Protein AF-A0A2D7IZ49-F1 (afdb_monomer_lite)

Structure (mmCIF, N/CA/C/O backbone):
data_AF-A0A2D7IZ49-F1
#
_entry.id   AF-A0A2D7IZ49-F1
#
loop_
_atom_site.group_PDB
_atom_site.id
_atom_site.type_symbol
_atom_site.label_atom_id
_atom_site.label_alt_id
_atom_site.label_comp_id
_atom_site.label_asym_id
_atom_site.label_entity_id
_atom_site.label_seq_id
_atom_site.pdbx_PDB_ins_code
_atom_site.Cartn_x
_atom_site.Cartn_y
_atom_site.Cartn_z
_atom_site.occupancy
_atom_site.B_iso_or_equiv
_atom_site.auth_seq_id
_atom_site.auth_comp_id
_atom_site.auth_asym_id
_atom_site.auth_atom_id
_atom_site.pdbx_PDB_model_num
ATOM 1 N N . MET A 1 1 ? 15.164 -25.583 -100.752 1.00 36.03 1 MET A N 1
ATOM 2 C CA . MET A 1 1 ? 16.091 -24.981 -99.769 1.00 36.03 1 MET A CA 1
ATOM 3 C C . MET A 1 1 ? 15.273 -24.551 -98.556 1.00 36.03 1 MET A C 1
ATOM 5 O O . MET A 1 1 ? 14.195 -24.018 -98.762 1.00 36.03 1 MET A O 1
ATOM 9 N N . PHE A 1 2 ? 15.756 -24.917 -97.361 1.00 33.19 2 PHE A N 1
ATOM 10 C CA . PHE A 1 2 ? 15.340 -24.608 -95.972 1.00 33.19 2 PHE A CA 1
ATOM 11 C C . PHE A 1 2 ? 14.488 -23.323 -95.774 1.00 33.19 2 PHE A C 1
ATOM 13 O O . PHE A 1 2 ? 14.675 -22.373 -96.514 1.00 33.19 2 PHE A O 1
ATOM 20 N N . SER A 1 3 ? 13.601 -23.131 -94.787 1.00 29.75 3 SER A N 1
ATOM 21 C CA . SER A 1 3 ? 13.380 -23.770 -93.484 1.00 29.75 3 SER A CA 1
ATOM 22 C C . SER A 1 3 ? 12.117 -23.186 -92.813 1.00 29.75 3 SER A C 1
ATOM 24 O O . SER A 1 3 ? 11.812 -22.016 -93.007 1.00 29.75 3 SER A O 1
ATOM 26 N N . VAL A 1 4 ? 11.509 -23.994 -91.936 1.00 35.12 4 VAL A N 1
ATOM 27 C CA . VAL A 1 4 ? 10.873 -23.660 -90.635 1.00 35.12 4 VAL A CA 1
ATOM 28 C C . VAL A 1 4 ? 9.585 -22.811 -90.612 1.00 35.12 4 VAL A C 1
ATOM 30 O O . VAL A 1 4 ? 9.573 -21.597 -90.782 1.00 35.12 4 VAL A O 1
ATOM 33 N N . LYS A 1 5 ? 8.494 -23.494 -90.233 1.00 38.91 5 LYS A N 1
ATOM 34 C CA . LYS A 1 5 ? 7.249 -22.932 -89.686 1.00 38.91 5 LYS A CA 1
ATOM 35 C C . LYS A 1 5 ? 7.486 -22.443 -88.250 1.00 38.91 5 LYS A C 1
ATOM 37 O O . LYS A 1 5 ? 8.005 -23.208 -87.442 1.00 38.91 5 LYS A O 1
ATOM 42 N N . SER A 1 6 ? 7.013 -21.246 -87.906 1.00 32.44 6 SER A N 1
ATOM 43 C CA . SER A 1 6 ? 6.818 -20.827 -86.512 1.00 32.44 6 SER A CA 1
ATOM 44 C C . SER A 1 6 ? 5.484 -20.092 -86.376 1.00 32.44 6 SER A C 1
ATOM 46 O O . SER A 1 6 ? 5.268 -19.055 -86.996 1.00 32.44 6 SER A O 1
ATOM 48 N N . PHE A 1 7 ? 4.569 -20.683 -85.605 1.00 37.00 7 PHE A N 1
ATOM 49 C CA . PHE A 1 7 ? 3.316 -20.078 -85.160 1.00 37.00 7 PHE A CA 1
ATOM 50 C C . PHE A 1 7 ? 3.566 -19.459 -83.779 1.00 37.00 7 PHE A C 1
ATOM 52 O O . PHE A 1 7 ? 3.760 -20.187 -82.808 1.00 37.00 7 PHE A O 1
ATOM 59 N N . LEU A 1 8 ? 3.536 -18.131 -83.683 1.00 33.41 8 LEU A N 1
ATOM 60 C CA . LEU A 1 8 ? 3.513 -17.403 -82.412 1.00 33.41 8 LEU A CA 1
ATOM 61 C C . LEU A 1 8 ? 2.054 -17.135 -82.015 1.00 33.41 8 LEU A C 1
ATOM 63 O O . LEU A 1 8 ? 1.335 -16.425 -82.714 1.00 33.41 8 LEU A O 1
ATOM 67 N N . LYS A 1 9 ? 1.615 -17.712 -80.890 1.00 31.34 9 LYS A N 1
ATOM 68 C CA . LYS A 1 9 ? 0.416 -17.275 -80.155 1.00 31.34 9 LYS A CA 1
ATOM 69 C C . LYS A 1 9 ? 0.815 -16.154 -79.181 1.00 31.34 9 LYS A C 1
ATOM 71 O O . LYS A 1 9 ? 1.888 -16.260 -78.588 1.00 31.34 9 LYS A O 1
ATOM 76 N N . PRO A 1 10 ? -0.023 -15.127 -78.957 1.00 35.88 10 PRO A N 1
ATOM 77 C CA . PRO A 1 10 ? 0.254 -14.109 -77.953 1.00 35.88 10 PRO A CA 1
ATOM 78 C C . PRO A 1 10 ? -0.066 -14.662 -76.558 1.00 35.88 10 PRO A C 1
ATOM 80 O O . PRO A 1 10 ? -1.164 -15.161 -76.315 1.00 35.88 10 PRO A O 1
ATOM 83 N N . VAL A 1 11 ? 0.899 -14.580 -75.643 1.00 35.72 11 VAL A N 1
ATOM 84 C CA . VAL A 1 11 ? 0.689 -14.816 -74.211 1.00 35.72 11 VAL A CA 1
ATOM 85 C C . VAL A 1 11 ? 0.489 -13.453 -73.553 1.00 35.72 11 VAL A C 1
ATOM 87 O O . VAL A 1 11 ? 1.376 -12.604 -73.584 1.00 35.72 11 VAL A O 1
ATOM 90 N N . LEU A 1 12 ? -0.701 -13.245 -72.991 1.00 33.59 12 LEU A N 1
ATOM 91 C CA . LEU A 1 12 ? -1.014 -12.145 -72.082 1.00 33.59 12 LEU A CA 1
ATOM 92 C C . LEU A 1 12 ? -0.173 -12.306 -70.807 1.00 33.59 12 LEU A C 1
ATOM 94 O O . LEU A 1 12 ? -0.381 -13.248 -70.046 1.00 33.59 12 LEU A O 1
ATOM 98 N N . PHE A 1 13 ? 0.762 -11.388 -70.566 1.00 34.22 13 PHE A N 1
ATOM 99 C CA . PHE A 1 13 ? 1.417 -11.256 -69.267 1.00 34.22 13 PHE A CA 1
ATOM 100 C C . PHE A 1 13 ? 0.477 -10.505 -68.320 1.00 34.22 13 PHE A C 1
ATOM 102 O O . PHE A 1 13 ? 0.329 -9.288 -68.407 1.00 34.22 13 PHE A O 1
ATOM 109 N N . ALA A 1 14 ? -0.166 -11.236 -67.411 1.00 35.12 14 ALA A N 1
ATOM 110 C CA . ALA A 1 14 ? -0.744 -10.642 -66.215 1.00 35.12 14 ALA A CA 1
ATOM 111 C C . ALA A 1 14 ? 0.414 -10.192 -65.311 1.00 35.12 14 ALA A C 1
ATOM 113 O O . ALA A 1 14 ? 1.128 -11.022 -64.746 1.00 35.12 14 ALA A O 1
ATOM 114 N N . ALA A 1 15 ? 0.625 -8.879 -65.206 1.00 37.38 15 ALA A N 1
ATOM 115 C CA . ALA A 1 15 ? 1.532 -8.297 -64.227 1.00 37.38 15 ALA A CA 1
ATOM 116 C C . ALA A 1 15 ? 0.960 -8.557 -62.828 1.00 37.38 15 ALA A C 1
ATOM 118 O O . ALA A 1 15 ? 0.091 -7.838 -62.340 1.00 37.38 15 ALA A O 1
ATOM 119 N N . SER A 1 16 ? 1.419 -9.639 -62.209 1.00 33.75 16 SER A N 1
ATOM 120 C CA . SER A 1 16 ? 1.173 -9.905 -60.799 1.00 33.75 16 SER A CA 1
ATOM 121 C C . SER A 1 16 ? 2.062 -8.944 -60.018 1.00 33.75 16 SER A C 1
ATOM 123 O O . SER A 1 16 ? 3.280 -9.112 -59.996 1.00 33.75 16 SER A O 1
ATOM 125 N N . LEU A 1 17 ? 1.470 -7.906 -59.426 1.00 40.16 17 LEU A N 1
ATOM 126 C CA . LEU A 1 17 ? 2.108 -7.143 -58.357 1.00 40.16 17 LEU A CA 1
ATOM 127 C C . LEU A 1 17 ? 2.370 -8.123 -57.211 1.00 40.16 17 LEU A C 1
ATOM 129 O O . LEU A 1 17 ? 1.469 -8.448 -56.439 1.00 40.16 17 LEU A O 1
ATOM 133 N N . ILE A 1 18 ? 3.593 -8.644 -57.142 1.00 41.00 18 ILE A N 1
ATOM 134 C CA . ILE A 1 18 ? 4.074 -9.378 -55.977 1.00 41.00 18 ILE A CA 1
ATOM 135 C C . ILE A 1 18 ? 4.268 -8.320 -54.893 1.00 41.00 18 ILE A C 1
ATOM 137 O O . ILE A 1 18 ? 5.305 -7.665 -54.821 1.00 41.00 18 ILE A O 1
ATOM 141 N N . LEU A 1 19 ? 3.234 -8.111 -54.078 1.00 39.56 19 LEU A N 1
ATOM 142 C CA . LEU A 1 19 ? 3.427 -7.510 -52.766 1.00 39.56 19 LEU A CA 1
ATOM 143 C C . LEU A 1 19 ? 4.441 -8.393 -52.019 1.00 39.56 19 LEU A C 1
ATOM 145 O O . LEU A 1 19 ? 4.304 -9.621 -52.062 1.00 39.56 19 LEU A O 1
ATOM 149 N N . PRO A 1 20 ? 5.469 -7.820 -51.368 1.00 40.84 20 PRO A N 1
ATOM 150 C CA . PRO A 1 20 ? 6.359 -8.609 -50.534 1.00 40.84 20 PRO A CA 1
ATOM 151 C C . PRO A 1 20 ? 5.513 -9.383 -49.516 1.00 40.84 20 PRO A C 1
ATOM 153 O O . PRO A 1 20 ? 4.631 -8.816 -48.871 1.00 40.84 20 PRO A O 1
ATOM 156 N N . ALA A 1 21 ? 5.783 -10.683 -49.388 1.00 37.31 21 ALA A N 1
ATOM 157 C CA . ALA A 1 21 ? 5.028 -11.662 -48.599 1.00 37.31 21 ALA A CA 1
ATOM 158 C C . ALA A 1 21 ? 5.009 -11.404 -47.071 1.00 37.31 21 ALA A C 1
ATOM 160 O O . ALA A 1 21 ? 4.662 -12.289 -46.296 1.00 37.31 21 ALA A O 1
ATOM 161 N N . HIS A 1 22 ? 5.367 -10.201 -46.622 1.00 47.84 22 HIS A N 1
ATOM 162 C CA . HIS A 1 22 ? 5.527 -9.833 -45.216 1.00 47.84 22 HIS A CA 1
ATOM 163 C C . HIS A 1 22 ? 4.342 -9.020 -44.669 1.00 47.84 22 HIS A C 1
ATOM 165 O O . HIS A 1 22 ? 4.244 -8.828 -43.465 1.00 47.84 22 HIS A O 1
ATOM 171 N N . ALA A 1 23 ? 3.392 -8.604 -45.516 1.00 39.41 23 ALA A N 1
ATOM 172 C CA . ALA A 1 23 ? 2.180 -7.888 -45.093 1.00 39.41 23 ALA A CA 1
ATOM 173 C C . ALA A 1 23 ? 1.121 -8.782 -44.395 1.00 39.41 23 ALA A C 1
ATOM 175 O O . ALA A 1 23 ? -0.024 -8.366 -44.237 1.00 39.41 23 ALA A O 1
ATOM 176 N N . GLN A 1 24 ? 1.467 -10.019 -44.013 1.00 41.38 24 GLN A N 1
ATOM 177 C CA . GLN A 1 24 ? 0.533 -11.009 -43.451 1.00 41.38 24 GLN A CA 1
ATOM 178 C C . GLN A 1 24 ? 0.681 -11.281 -41.946 1.00 41.38 24 GLN A C 1
ATOM 180 O O . GLN A 1 24 ? -0.123 -12.033 -41.400 1.00 41.38 24 GLN A O 1
ATOM 185 N N . TYR A 1 25 ? 1.626 -10.646 -41.251 1.00 47.22 25 TYR A N 1
ATOM 186 C CA . TYR A 1 25 ? 1.736 -10.747 -39.794 1.00 47.22 25 TYR A CA 1
ATOM 187 C C . TYR A 1 25 ? 1.493 -9.373 -39.174 1.00 47.22 25 TYR A C 1
ATOM 189 O O . TYR A 1 25 ? 2.303 -8.469 -39.333 1.00 47.22 25 TYR A O 1
ATOM 197 N N . GLY A 1 26 ? 0.355 -9.206 -38.493 1.00 58.09 26 GLY A N 1
ATOM 198 C CA . GLY A 1 26 ? -0.060 -7.964 -37.827 1.00 58.09 26 GLY A CA 1
ATOM 199 C C . GLY A 1 26 ? 0.752 -7.619 -36.571 1.00 58.09 26 GLY A C 1
ATOM 200 O O . GLY A 1 26 ? 0.161 -7.327 -35.536 1.00 58.09 26 GLY A O 1
ATOM 201 N N . GLY A 1 27 ? 2.081 -7.721 -36.642 1.00 70.75 27 GLY A N 1
ATOM 202 C CA . GLY A 1 27 ? 3.004 -7.285 -35.595 1.00 70.75 27 GLY A CA 1
ATOM 203 C C . GLY A 1 27 ? 3.283 -5.776 -35.657 1.00 70.75 27 GLY A C 1
ATOM 204 O O . GLY A 1 27 ? 2.941 -5.135 -36.655 1.00 70.75 27 GLY A O 1
ATOM 205 N N . PRO A 1 28 ? 3.885 -5.197 -34.604 1.00 88.50 28 PRO A N 1
ATOM 206 C CA . PRO A 1 28 ? 4.196 -3.773 -34.573 1.00 88.50 28 PRO A CA 1
ATOM 207 C C . PRO A 1 28 ? 5.301 -3.430 -35.587 1.00 88.50 28 PRO A C 1
ATOM 209 O O . PRO A 1 28 ? 6.328 -4.103 -35.641 1.00 88.50 28 PRO A O 1
ATOM 212 N N . GLU A 1 29 ? 5.124 -2.361 -36.363 1.00 94.12 29 GLU A N 1
ATOM 213 C CA . GLU A 1 29 ? 6.179 -1.736 -37.174 1.00 94.12 29 GLU A CA 1
ATOM 214 C C . GLU A 1 29 ? 6.928 -0.717 -36.310 1.00 94.12 29 GLU A C 1
ATOM 216 O O . GLU A 1 29 ? 6.293 0.133 -35.685 1.00 94.12 29 GLU A O 1
ATOM 221 N N . LEU A 1 30 ? 8.261 -0.770 -36.311 1.00 95.88 30 LEU A N 1
ATOM 222 C CA . LEU A 1 30 ? 9.120 0.307 -35.817 1.00 95.88 30 LEU A CA 1
ATOM 223 C C . LEU A 1 30 ? 9.668 1.086 -37.002 1.00 95.88 30 LEU A C 1
ATOM 225 O O . LEU A 1 30 ? 10.351 0.520 -37.852 1.00 95.88 30 LEU A O 1
ATOM 229 N N . ARG A 1 31 ? 9.408 2.388 -37.042 1.00 96.19 31 ARG A N 1
ATOM 230 C CA . ARG A 1 31 ? 9.970 3.296 -38.037 1.00 96.19 31 ARG A CA 1
ATOM 231 C C . ARG A 1 31 ? 10.960 4.237 -37.369 1.00 96.19 31 ARG A C 1
ATOM 233 O O . ARG A 1 31 ? 10.563 5.013 -36.509 1.00 96.19 31 ARG A O 1
ATOM 240 N N . LEU A 1 32 ? 12.218 4.172 -37.784 1.00 96.38 32 LEU A N 1
ATOM 241 C CA . LEU A 1 32 ? 13.292 5.064 -37.357 1.00 96.38 32 LEU A CA 1
ATOM 242 C C . LEU A 1 32 ? 13.424 6.234 -38.333 1.00 96.38 32 LEU A C 1
ATOM 244 O O . LEU A 1 32 ? 13.199 6.074 -39.539 1.00 96.38 32 LEU A O 1
ATOM 248 N N . PHE A 1 33 ? 13.800 7.390 -37.802 1.00 95.62 33 PHE A N 1
ATOM 249 C CA . PHE A 1 33 ? 13.949 8.649 -38.519 1.00 95.62 33 PHE A CA 1
ATOM 250 C C . PHE A 1 33 ? 15.318 9.248 -38.217 1.00 95.62 33 PHE A C 1
ATOM 252 O O . PHE A 1 33 ? 15.731 9.289 -37.062 1.00 95.62 33 PHE A O 1
ATOM 259 N N . GLY A 1 34 ? 16.008 9.719 -39.254 1.00 93.94 34 GLY A N 1
ATOM 260 C CA . GLY A 1 34 ? 17.366 10.255 -39.144 1.00 93.94 34 GLY A CA 1
ATOM 261 C C . GLY A 1 34 ? 17.466 11.695 -38.641 1.00 93.94 34 GLY A C 1
ATOM 262 O O . GLY A 1 34 ? 18.512 12.317 -38.774 1.00 93.94 34 GLY A O 1
ATOM 263 N N . ALA A 1 35 ? 16.358 12.263 -38.177 1.00 92.75 35 ALA A N 1
ATOM 264 C CA . ALA A 1 35 ? 16.298 13.555 -37.515 1.00 92.75 35 ALA A CA 1
ATOM 265 C C . ALA A 1 35 ? 15.158 13.546 -36.485 1.00 92.75 35 ALA A C 1
ATOM 267 O O . ALA A 1 35 ? 14.234 12.723 -36.562 1.00 92.75 35 ALA A O 1
ATOM 268 N N . GLU A 1 36 ? 15.219 14.474 -35.535 1.00 92.69 36 GLU A N 1
ATOM 269 C CA . GLU A 1 36 ? 14.170 14.709 -34.542 1.00 92.69 36 GLU A CA 1
ATOM 270 C C . GLU A 1 36 ? 12.809 15.006 -35.203 1.00 92.69 36 GLU A C 1
ATOM 272 O O . GLU A 1 36 ? 12.697 15.343 -36.395 1.00 92.69 36 GLU A O 1
ATOM 277 N N . HIS A 1 37 ? 11.748 14.871 -34.409 1.00 93.94 37 HIS A N 1
ATOM 278 C CA . HIS A 1 37 ? 10.362 15.141 -34.785 1.00 93.94 37 HIS A CA 1
ATOM 279 C C . HIS A 1 37 ? 9.915 14.423 -36.070 1.00 93.94 37 HIS A C 1
ATOM 281 O O . HIS A 1 37 ? 9.129 14.950 -36.865 1.00 93.94 37 HIS A O 1
ATOM 287 N N . PHE A 1 38 ? 10.375 13.183 -36.250 1.00 95.50 38 PHE A N 1
ATOM 288 C CA . PHE A 1 38 ? 9.951 12.267 -37.310 1.00 95.50 38 PHE A CA 1
ATOM 289 C C . PHE A 1 38 ? 10.294 12.751 -38.724 1.00 95.50 38 PHE A C 1
ATOM 291 O O . PHE A 1 38 ? 9.481 12.647 -39.652 1.00 95.50 38 PHE A O 1
ATOM 298 N N . SER A 1 39 ? 11.499 13.294 -38.896 1.00 94.06 39 SER A N 1
ATOM 299 C CA . SER A 1 39 ? 11.968 13.854 -40.164 1.00 94.06 39 SER A CA 1
ATOM 300 C C . SER A 1 39 ? 13.240 13.164 -40.687 1.00 94.06 39 SER A C 1
ATOM 302 O O . SER A 1 39 ? 13.788 12.261 -40.062 1.00 94.06 39 SER A O 1
ATOM 304 N N . GLY A 1 40 ? 13.693 13.532 -41.889 1.00 94.12 40 GLY A N 1
ATOM 305 C CA . GLY A 1 40 ? 14.922 12.986 -42.479 1.00 94.12 40 GLY A CA 1
ATOM 306 C C . GLY A 1 40 ? 14.767 11.624 -43.170 1.00 94.12 40 GLY A C 1
ATOM 307 O O . GLY A 1 40 ? 13.693 11.262 -43.658 1.00 94.12 40 GLY A O 1
ATOM 308 N N . GLN A 1 41 ? 15.883 10.896 -43.288 1.00 93.69 41 GLN A N 1
ATOM 309 C CA . GLN A 1 41 ? 15.900 9.539 -43.843 1.00 93.69 41 GLN A CA 1
ATOM 310 C C . GLN A 1 41 ? 15.075 8.607 -42.948 1.00 93.69 41 GLN A C 1
ATOM 312 O O . GLN A 1 41 ? 15.013 8.815 -41.742 1.00 93.69 41 GLN A O 1
ATOM 317 N N . THR A 1 42 ? 14.442 7.581 -43.524 1.00 95.25 42 THR A N 1
ATOM 318 C CA . THR A 1 42 ? 13.616 6.638 -42.756 1.00 95.25 42 THR A CA 1
ATOM 319 C C . THR A 1 42 ? 14.009 5.191 -43.007 1.00 95.25 42 THR A C 1
ATOM 321 O O . THR A 1 42 ? 14.425 4.832 -44.111 1.00 95.25 42 THR A O 1
ATOM 324 N N . ALA A 1 43 ? 13.847 4.362 -41.979 1.00 94.62 43 ALA A N 1
ATOM 325 C CA . ALA A 1 43 ? 13.989 2.914 -42.049 1.00 94.62 43 ALA A CA 1
ATOM 326 C C . ALA A 1 43 ? 12.863 2.251 -41.245 1.00 94.62 43 ALA A C 1
ATOM 328 O O . ALA A 1 43 ? 12.570 2.670 -40.130 1.00 94.62 43 ALA A O 1
ATOM 329 N N . SER A 1 44 ? 12.231 1.217 -41.805 1.00 94.62 44 SER A N 1
ATOM 330 C CA . SER A 1 44 ? 11.155 0.470 -41.139 1.00 94.62 44 SER A CA 1
ATOM 331 C C . SER A 1 44 ? 11.605 -0.951 -40.821 1.00 94.62 44 SER A C 1
ATOM 333 O O . SER A 1 44 ? 12.087 -1.671 -41.699 1.00 94.62 44 SER A O 1
ATOM 335 N N . LEU A 1 45 ? 11.389 -1.367 -39.577 1.00 93.31 45 LEU A N 1
ATOM 336 C CA . LEU A 1 45 ? 11.637 -2.702 -39.057 1.00 93.31 45 LEU A CA 1
ATOM 337 C C . LEU A 1 45 ? 10.301 -3.367 -38.716 1.00 93.31 45 LEU A C 1
ATOM 339 O O . LEU A 1 45 ? 9.424 -2.771 -38.095 1.00 93.31 45 LEU A O 1
ATOM 343 N N . TYR A 1 46 ? 10.165 -4.628 -39.115 1.00 91.38 46 TYR A N 1
ATOM 344 C CA . TYR A 1 46 ? 8.967 -5.446 -38.876 1.00 91.38 46 TYR A CA 1
ATOM 345 C C . TYR A 1 46 ? 9.267 -6.687 -38.024 1.00 91.38 46 TYR A C 1
ATOM 347 O O . TYR A 1 46 ? 8.371 -7.442 -37.664 1.00 91.38 46 TYR A O 1
ATOM 355 N N . GLN A 1 47 ? 10.547 -6.930 -37.740 1.00 90.44 47 GLN A N 1
ATOM 356 C CA . GLN A 1 47 ? 11.038 -8.084 -36.999 1.00 90.44 47 GLN A CA 1
ATOM 357 C C . GLN A 1 47 ? 12.339 -7.743 -36.271 1.00 90.44 47 GLN A C 1
ATOM 359 O O . GLN A 1 47 ? 12.958 -6.706 -36.520 1.00 90.44 47 GLN A O 1
ATOM 364 N N . SER A 1 48 ? 12.778 -8.662 -35.414 1.00 91.25 48 SER A N 1
ATOM 365 C CA . SER A 1 48 ? 14.045 -8.552 -34.700 1.00 91.25 48 SER A CA 1
ATOM 366 C C . SER A 1 48 ? 15.226 -8.349 -35.649 1.00 91.25 48 SER A C 1
ATOM 368 O O . SER A 1 48 ? 15.455 -9.151 -36.556 1.00 91.25 48 SER A O 1
ATOM 370 N N . THR A 1 49 ? 16.000 -7.303 -35.391 1.00 93.50 49 THR A N 1
ATOM 371 C CA . THR A 1 49 ? 17.231 -6.941 -36.087 1.00 93.50 49 THR A CA 1
ATOM 372 C C . THR A 1 49 ? 18.363 -6.968 -35.069 1.00 93.50 49 THR A C 1
ATOM 374 O O . THR A 1 49 ? 18.487 -6.070 -34.243 1.00 93.50 49 THR A O 1
ATOM 377 N N . GLN A 1 50 ? 19.162 -8.036 -35.102 1.00 87.50 50 GLN A N 1
ATOM 378 C CA . GLN A 1 50 ? 20.242 -8.281 -34.135 1.00 87.50 50 GLN A CA 1
ATOM 379 C C . GLN A 1 50 ? 21.451 -7.365 -34.343 1.00 87.50 50 GLN A C 1
ATOM 381 O O . GLN A 1 50 ? 22.196 -7.117 -33.406 1.00 87.50 50 GLN A O 1
ATOM 386 N N . MET A 1 51 ? 21.664 -6.886 -35.564 1.00 87.69 51 MET A N 1
ATOM 387 C CA . MET A 1 51 ? 22.718 -5.936 -35.902 1.00 87.69 51 MET A CA 1
ATOM 388 C C . MET A 1 51 ? 22.149 -4.966 -36.927 1.00 87.69 51 MET A C 1
ATOM 390 O O . MET A 1 51 ? 21.774 -5.386 -38.026 1.00 87.69 51 MET A O 1
ATOM 394 N N . MET A 1 52 ? 22.043 -3.694 -36.564 1.00 86.12 52 MET A N 1
ATOM 395 C CA . MET A 1 52 ? 21.657 -2.653 -37.504 1.00 86.12 52 MET A CA 1
ATOM 396 C C . MET A 1 52 ? 22.837 -2.300 -38.403 1.00 86.12 52 MET A C 1
ATOM 398 O O . MET A 1 52 ? 23.985 -2.249 -37.969 1.00 86.12 52 MET A O 1
ATOM 402 N N . GLY A 1 53 ? 22.549 -2.097 -39.684 1.00 76.38 53 GLY A N 1
ATOM 403 C CA . GLY A 1 53 ? 23.499 -1.551 -40.639 1.00 76.38 53 GLY A CA 1
ATOM 404 C C . GLY A 1 53 ? 23.059 -0.170 -41.106 1.00 76.38 53 GLY A C 1
ATOM 405 O O . GLY A 1 53 ? 21.992 0.327 -40.746 1.00 76.38 53 GLY A O 1
ATOM 406 N N . PHE A 1 54 ? 23.858 0.410 -41.999 1.00 69.25 54 PHE A N 1
ATOM 407 C CA . PHE A 1 54 ? 23.614 1.733 -42.577 1.00 69.25 54 PHE A CA 1
ATOM 408 C C . PHE A 1 54 ? 22.204 1.896 -43.181 1.00 69.25 54 PHE A C 1
ATOM 410 O O . PHE A 1 54 ? 21.572 2.940 -43.062 1.00 69.25 54 PHE A O 1
ATOM 417 N N . ASN A 1 55 ? 21.660 0.839 -43.794 1.00 75.12 55 ASN A N 1
ATOM 418 C CA . ASN A 1 55 ? 20.330 0.875 -44.416 1.00 75.12 55 ASN A CA 1
ATOM 419 C C . ASN A 1 55 ? 19.174 0.855 -43.399 1.00 75.12 55 ASN A C 1
ATOM 421 O O . ASN A 1 55 ? 18.024 1.051 -43.788 1.00 75.12 55 ASN A O 1
ATOM 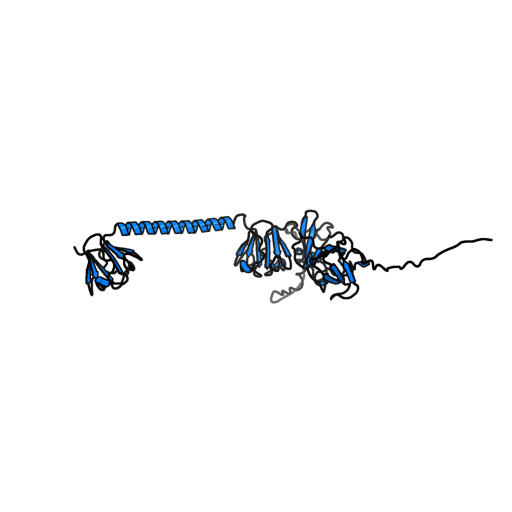425 N N . GLN A 1 56 ? 19.462 0.581 -42.126 1.00 84.00 56 GLN A N 1
ATOM 426 C CA . GLN A 1 56 ? 18.496 0.519 -41.031 1.00 84.00 56 GLN A CA 1
ATOM 427 C C . GLN A 1 56 ? 18.566 1.737 -40.100 1.00 84.00 56 GLN A C 1
ATOM 429 O O . GLN A 1 56 ? 17.850 1.739 -39.108 1.00 84.00 56 GLN A O 1
ATOM 434 N N . LEU A 1 57 ? 19.373 2.760 -40.422 1.00 78.56 57 LEU A N 1
ATOM 435 C CA . LEU A 1 57 ? 19.571 3.959 -39.591 1.00 78.56 57 LEU A CA 1
ATOM 436 C C . LEU A 1 57 ? 20.057 3.665 -38.164 1.00 78.56 57 LEU A C 1
ATOM 438 O O . LEU A 1 57 ? 19.669 4.374 -37.248 1.00 78.56 57 LEU A O 1
ATOM 442 N N . GLY A 1 58 ? 20.874 2.630 -37.959 1.00 71.44 58 GLY A N 1
ATOM 443 C CA . GLY A 1 58 ? 21.274 2.225 -36.606 1.00 71.44 58 GLY A CA 1
ATOM 444 C C . GLY A 1 58 ? 21.911 3.357 -35.791 1.00 71.44 58 GLY A C 1
ATOM 445 O O . GLY A 1 58 ? 21.313 3.895 -34.863 1.00 71.44 58 GLY A O 1
ATOM 446 N N . ASP A 1 59 ? 23.102 3.773 -36.203 1.00 80.44 59 ASP A N 1
ATOM 447 C CA . ASP A 1 59 ? 23.885 4.866 -35.618 1.00 80.44 59 ASP A CA 1
ATOM 448 C C . ASP A 1 59 ? 23.513 6.241 -36.194 1.00 80.44 59 ASP A C 1
ATOM 450 O O . ASP A 1 59 ? 24.350 7.130 -36.306 1.00 80.44 59 ASP A O 1
ATOM 454 N N . SER A 1 60 ? 22.279 6.399 -36.671 1.00 87.62 60 SER A N 1
ATOM 455 C CA . SER A 1 60 ? 21.816 7.654 -37.281 1.00 87.62 60 SER A CA 1
ATOM 456 C C . SER A 1 60 ? 20.371 7.990 -36.927 1.00 87.62 60 SER A C 1
ATOM 458 O O . SER A 1 60 ? 19.782 8.855 -37.568 1.00 87.62 60 SER A O 1
ATOM 460 N N . ALA A 1 61 ? 19.738 7.232 -36.028 1.00 93.00 61 ALA A N 1
ATOM 461 C CA . ALA A 1 61 ? 18.348 7.441 -35.648 1.00 93.00 61 ALA A CA 1
ATOM 462 C C . ALA A 1 61 ? 18.241 8.481 -34.528 1.00 93.00 61 ALA A C 1
ATOM 464 O O . ALA A 1 61 ? 18.886 8.355 -33.491 1.00 93.00 61 ALA A O 1
ATOM 465 N N . GLU A 1 62 ? 17.338 9.438 -34.722 1.00 92.81 62 GLU A N 1
ATOM 466 C CA . GLU A 1 62 ? 17.106 10.574 -33.818 1.00 92.81 62 GLU A CA 1
ATOM 467 C C . GLU A 1 62 ? 15.653 10.654 -33.325 1.00 92.81 62 GLU A C 1
ATOM 469 O O . GLU A 1 62 ? 15.356 11.255 -32.297 1.00 92.81 62 GLU A O 1
ATOM 474 N N . SER A 1 63 ? 14.717 10.002 -34.020 1.00 94.75 63 SER A N 1
ATOM 475 C CA . SER A 1 63 ? 13.350 9.790 -33.530 1.00 94.75 63 SER A CA 1
ATOM 476 C C . SER A 1 63 ? 12.778 8.461 -34.031 1.00 94.75 63 SER A C 1
ATOM 478 O O . SER A 1 63 ? 13.266 7.880 -35.007 1.00 94.75 63 SER A O 1
ATOM 480 N N . LEU A 1 64 ? 11.744 7.941 -33.361 1.00 95.56 64 LEU A N 1
ATOM 481 C CA . LEU A 1 64 ? 11.091 6.687 -33.742 1.00 95.56 64 LEU A CA 1
ATOM 482 C C . LEU A 1 64 ? 9.568 6.745 -33.637 1.00 95.56 64 LEU A C 1
ATOM 484 O O . LEU A 1 64 ? 9.007 7.424 -32.784 1.00 95.56 64 LEU A O 1
ATOM 488 N N . ARG A 1 65 ? 8.883 5.991 -34.497 1.00 95.06 65 ARG A N 1
ATOM 489 C CA . ARG A 1 65 ? 7.440 5.752 -34.405 1.00 95.06 65 ARG A CA 1
ATOM 490 C C . ARG A 1 65 ? 7.109 4.281 -34.362 1.00 95.06 65 ARG A C 1
ATOM 492 O O . ARG A 1 65 ? 7.750 3.478 -35.040 1.00 95.06 65 ARG A O 1
ATOM 499 N N . ILE A 1 66 ? 6.048 3.955 -33.638 1.00 92.88 66 ILE A N 1
ATOM 500 C CA . ILE A 1 66 ? 5.514 2.602 -33.550 1.00 92.88 66 ILE A CA 1
ATOM 501 C C . ILE A 1 66 ? 4.110 2.590 -34.138 1.00 92.88 66 ILE A C 1
ATOM 503 O O . ILE A 1 66 ? 3.248 3.389 -33.790 1.00 92.88 66 ILE A O 1
ATOM 507 N N . SER A 1 67 ? 3.872 1.678 -35.074 1.00 91.25 67 SER A N 1
ATOM 508 C CA . SER A 1 67 ? 2.560 1.473 -35.690 1.00 91.25 67 SER A CA 1
ATOM 509 C C . SER A 1 67 ? 2.091 0.038 -35.474 1.00 91.25 67 SER A C 1
ATOM 511 O O . SER A 1 67 ? 2.890 -0.892 -35.495 1.00 91.25 67 SER A O 1
ATOM 513 N N . GLY A 1 68 ? 0.784 -0.159 -35.290 1.00 84.88 68 GLY A N 1
ATOM 514 C CA . GLY A 1 68 ? 0.214 -1.464 -34.935 1.00 84.88 68 GLY A CA 1
ATOM 515 C C . GLY A 1 68 ? 0.188 -1.718 -33.424 1.00 84.88 68 GLY A C 1
ATOM 516 O O . GLY A 1 68 ? 0.496 -0.838 -32.628 1.00 84.88 68 GLY A O 1
ATOM 517 N N . ASN A 1 69 ? -0.227 -2.922 -33.023 1.00 81.06 69 ASN A N 1
ATOM 518 C CA . ASN A 1 69 ? -0.342 -3.285 -31.610 1.00 81.06 69 ASN A CA 1
ATOM 519 C C . ASN A 1 69 ? 0.971 -3.889 -31.101 1.00 81.06 69 ASN A C 1
ATOM 521 O O . ASN A 1 69 ? 1.442 -4.887 -31.645 1.00 81.06 69 ASN A O 1
ATOM 525 N N . GLY A 1 70 ? 1.522 -3.325 -30.027 1.00 83.81 70 GLY A N 1
ATOM 526 C CA . GLY A 1 70 ? 2.721 -3.830 -29.361 1.00 83.81 70 GLY A CA 1
ATOM 527 C C . GLY A 1 70 ? 3.719 -2.720 -29.054 1.00 83.81 70 GLY A C 1
ATOM 528 O O . GLY A 1 70 ? 3.375 -1.543 -29.053 1.00 83.81 70 GLY A O 1
ATOM 529 N N . GLY A 1 71 ? 4.956 -3.111 -28.781 1.00 90.31 71 GLY A N 1
ATOM 530 C CA . GLY A 1 71 ? 6.071 -2.194 -28.590 1.00 90.31 71 GLY A CA 1
ATOM 531 C C . GLY A 1 71 ? 7.340 -2.764 -29.201 1.00 90.31 71 GLY A C 1
ATOM 532 O O . GLY A 1 71 ? 7.333 -3.856 -29.774 1.00 90.31 71 GLY A O 1
ATOM 533 N N . TRP A 1 72 ? 8.430 -2.039 -29.028 1.00 94.44 72 TRP A N 1
ATOM 534 C CA . TRP A 1 72 ? 9.770 -2.412 -29.432 1.00 94.44 72 TRP A CA 1
ATOM 535 C C . TRP A 1 72 ? 10.742 -2.236 -28.273 1.00 94.44 72 TRP A C 1
ATOM 537 O O . TRP A 1 72 ? 10.579 -1.359 -27.431 1.00 94.44 72 TRP A O 1
ATOM 547 N N . LEU A 1 73 ? 11.753 -3.088 -28.237 1.00 93.06 73 LEU A N 1
ATOM 548 C CA . LEU A 1 73 ? 12.945 -2.913 -27.431 1.00 93.06 73 LEU A CA 1
ATOM 549 C C . LEU A 1 73 ? 14.059 -2.478 -28.383 1.00 93.06 73 LEU A C 1
ATOM 551 O O . LEU A 1 73 ? 14.363 -3.218 -29.322 1.00 93.06 73 LEU A O 1
ATOM 555 N N . VAL A 1 74 ? 14.623 -1.289 -28.181 1.00 93.38 74 VAL A N 1
ATOM 556 C CA . VAL A 1 74 ? 15.752 -0.765 -28.970 1.00 93.38 74 VAL A CA 1
ATOM 557 C C . VAL A 1 74 ? 16.980 -0.698 -28.074 1.00 93.38 74 VAL A C 1
ATOM 559 O O . VAL A 1 74 ? 16.870 -0.245 -26.944 1.00 93.38 74 VAL A O 1
ATOM 562 N N . CYS A 1 75 ? 18.128 -1.185 -28.530 1.00 89.88 75 CYS A N 1
ATOM 563 C CA . CYS A 1 75 ? 19.312 -1.373 -27.695 1.00 89.88 75 CYS A CA 1
ATOM 564 C C . CYS A 1 75 ? 20.542 -0.705 -28.301 1.00 89.88 75 CYS A C 1
ATOM 566 O O . CYS A 1 75 ? 20.712 -0.711 -29.524 1.00 89.88 75 CYS A O 1
ATOM 568 N N . GLN A 1 76 ? 21.410 -0.178 -27.435 1.00 88.31 76 GLN A N 1
ATOM 569 C CA . GLN A 1 76 ? 22.633 0.519 -27.842 1.00 88.31 76 GLN A CA 1
ATOM 570 C C . GLN A 1 76 ? 23.739 -0.416 -28.341 1.00 88.31 76 GLN A C 1
ATOM 572 O O . GLN A 1 76 ? 24.678 0.018 -29.002 1.00 88.31 76 GLN A O 1
ATOM 577 N N . GLU A 1 77 ? 23.631 -1.716 -28.062 1.00 84.12 77 GLU A N 1
ATOM 578 C CA . GLU A 1 77 ? 24.570 -2.711 -28.569 1.00 84.12 77 GLU A CA 1
ATOM 579 C C . GLU A 1 77 ? 23.883 -3.738 -29.470 1.00 84.12 77 GLU A C 1
ATOM 581 O O . GLU A 1 77 ? 22.660 -3.922 -29.481 1.00 84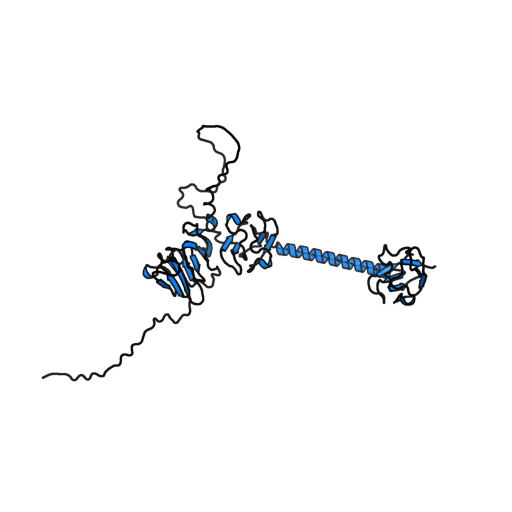.12 77 GLU A O 1
ATOM 586 N N . ALA A 1 78 ? 24.702 -4.415 -30.270 1.00 81.81 78 ALA A N 1
ATOM 587 C CA . ALA A 1 78 ? 24.265 -5.541 -31.074 1.00 81.81 78 ALA A CA 1
ATOM 588 C C . ALA A 1 78 ? 23.743 -6.684 -30.187 1.00 81.81 78 ALA A C 1
ATOM 590 O O . ALA A 1 78 ? 24.092 -6.811 -29.017 1.00 81.81 78 ALA A O 1
ATOM 591 N N . TYR A 1 79 ? 22.935 -7.563 -30.774 1.00 82.12 79 TYR A N 1
ATOM 592 C CA . TYR A 1 79 ? 22.384 -8.755 -30.125 1.00 82.12 79 TYR A CA 1
ATOM 593 C C . TYR A 1 79 ? 21.566 -8.463 -28.854 1.00 82.12 79 TYR A C 1
ATOM 595 O O . TYR A 1 79 ? 21.506 -9.305 -27.962 1.00 82.12 79 TYR A O 1
ATOM 603 N N . PHE A 1 80 ? 20.888 -7.309 -28.810 1.00 85.25 80 PHE A N 1
ATOM 604 C CA . PHE A 1 80 ? 20.017 -6.874 -27.709 1.00 85.25 80 PHE A CA 1
ATOM 605 C C . PHE A 1 80 ? 20.755 -6.729 -26.370 1.00 85.25 80 PHE A C 1
ATOM 607 O O . PHE A 1 80 ? 20.204 -7.025 -25.310 1.00 85.25 80 PHE A O 1
ATOM 614 N N . ALA A 1 81 ? 22.023 -6.324 -26.442 1.00 80.31 81 ALA A N 1
ATOM 615 C CA . ALA A 1 81 ? 22.879 -6.069 -25.292 1.00 80.31 81 ALA A CA 1
ATOM 616 C C . ALA A 1 81 ? 22.964 -4.565 -24.974 1.00 80.31 81 ALA A C 1
ATOM 618 O O . ALA A 1 81 ? 22.384 -3.728 -25.671 1.00 80.31 81 ALA A O 1
ATOM 619 N N . GLY A 1 82 ? 23.716 -4.228 -23.925 1.00 79.88 82 GLY A N 1
ATOM 620 C CA . GLY A 1 82 ? 23.852 -2.853 -23.451 1.00 79.88 82 GLY A CA 1
ATOM 621 C C . GLY A 1 82 ? 22.532 -2.288 -22.929 1.00 79.88 82 GLY A C 1
ATOM 622 O O . GLY A 1 82 ? 21.602 -3.035 -22.616 1.00 79.88 82 GLY A O 1
ATOM 623 N N . ALA A 1 83 ? 22.446 -0.964 -22.818 1.00 84.56 83 ALA A N 1
ATOM 624 C CA . ALA A 1 83 ? 21.199 -0.319 -22.438 1.00 84.56 83 ALA A CA 1
ATOM 625 C C . ALA A 1 83 ? 20.147 -0.516 -23.537 1.00 84.56 83 ALA A C 1
ATOM 627 O O . ALA A 1 83 ? 20.382 -0.214 -24.710 1.00 84.56 83 ALA A O 1
ATOM 628 N N . CYS A 1 84 ? 18.978 -1.007 -23.142 1.00 89.50 84 CYS A N 1
ATOM 629 C CA . CYS A 1 84 ? 17.825 -1.202 -23.999 1.00 89.50 84 CYS A CA 1
ATOM 630 C C . CYS A 1 84 ? 16.655 -0.345 -23.522 1.00 89.50 84 CYS A C 1
ATOM 632 O O . CYS A 1 84 ? 16.195 -0.473 -22.390 1.00 89.50 84 CYS A O 1
ATOM 634 N N . LEU A 1 85 ? 16.150 0.495 -24.415 1.00 90.00 85 LEU A N 1
ATOM 635 C CA . LEU A 1 85 ? 14.999 1.357 -24.225 1.00 90.00 85 LEU A CA 1
ATOM 636 C C . LEU A 1 85 ? 13.720 0.636 -24.648 1.00 90.00 85 LEU A C 1
ATOM 638 O O . LEU A 1 85 ? 13.587 0.126 -25.766 1.00 90.00 85 LEU A O 1
ATOM 642 N N . VAL A 1 86 ? 12.748 0.630 -23.744 1.00 88.62 86 VAL A N 1
ATOM 643 C CA . VAL A 1 86 ? 11.407 0.121 -24.004 1.00 88.62 86 VAL A CA 1
ATOM 644 C C . VAL A 1 86 ? 10.582 1.201 -24.698 1.00 88.62 86 VAL A C 1
ATOM 646 O O . VAL A 1 86 ? 10.213 2.222 -24.121 1.00 88.62 86 VAL A O 1
ATOM 649 N N . ALA A 1 87 ? 10.240 0.965 -25.957 1.00 88.94 87 ALA A N 1
ATOM 650 C CA . ALA A 1 87 ? 9.419 1.847 -26.766 1.00 88.94 87 ALA A CA 1
ATOM 651 C C . ALA A 1 87 ? 8.015 1.241 -26.929 1.00 88.94 87 ALA A C 1
ATOM 653 O O . ALA A 1 87 ? 7.832 0.248 -27.625 1.00 88.94 87 ALA A O 1
ATOM 654 N N . ARG A 1 88 ? 6.996 1.805 -26.270 1.00 84.00 88 ARG A N 1
ATOM 655 C CA . ARG A 1 88 ? 5.581 1.407 -26.456 1.00 84.00 88 ARG A CA 1
ATOM 656 C C . ARG A 1 88 ? 4.757 2.469 -27.187 1.00 84.00 88 ARG A C 1
ATOM 658 O O . ARG A 1 88 ? 3.595 2.227 -27.492 1.00 84.00 88 ARG A O 1
ATOM 665 N N . GLY A 1 89 ? 5.359 3.624 -27.452 1.00 85.56 89 GLY A N 1
ATOM 666 C CA . GLY A 1 89 ? 4.795 4.731 -28.208 1.00 85.56 89 GLY A CA 1
ATOM 667 C C . GLY A 1 89 ? 5.879 5.424 -29.027 1.00 85.56 89 GLY A C 1
ATOM 668 O O . GLY A 1 89 ? 7.044 5.017 -29.002 1.00 85.56 89 GLY A O 1
ATOM 669 N N . ASP A 1 90 ? 5.462 6.446 -29.766 1.00 90.19 90 ASP A N 1
ATOM 670 C CA . ASP A 1 90 ? 6.352 7.293 -30.555 1.00 90.19 90 ASP A CA 1
ATOM 671 C C . ASP A 1 90 ? 7.302 8.080 -29.637 1.00 90.19 90 ASP A C 1
ATOM 673 O O . ASP A 1 90 ? 6.877 8.583 -28.599 1.00 90.19 90 ASP A O 1
ATOM 677 N N . ILE A 1 91 ? 8.565 8.217 -30.046 1.00 89.12 91 ILE A N 1
ATOM 678 C CA . ILE A 1 91 ? 9.571 9.068 -29.395 1.00 89.12 91 ILE A CA 1
ATOM 679 C C . ILE A 1 91 ? 10.012 10.092 -30.427 1.00 89.12 91 ILE A C 1
ATOM 681 O O . ILE A 1 91 ? 10.599 9.728 -31.447 1.00 89.12 91 ILE A O 1
ATOM 685 N N . ASP A 1 92 ? 9.690 11.357 -30.193 1.00 89.19 92 ASP A N 1
ATOM 686 C CA . ASP A 1 92 ? 9.993 12.449 -31.114 1.00 89.19 92 ASP A CA 1
ATOM 687 C C . ASP A 1 92 ? 11.424 12.982 -30.981 1.00 89.19 92 ASP A C 1
ATOM 689 O O . ASP A 1 92 ? 11.908 13.590 -31.932 1.00 89.19 92 ASP A O 1
ATOM 693 N N . ASP A 1 93 ? 12.098 12.703 -29.866 1.00 88.00 93 ASP A N 1
ATOM 694 C CA . ASP A 1 93 ? 13.494 13.061 -29.605 1.00 88.00 93 ASP A CA 1
ATOM 695 C C . ASP A 1 93 ? 14.190 11.965 -28.770 1.00 88.00 93 ASP A C 1
ATOM 697 O O . ASP A 1 93 ? 13.939 11.813 -27.569 1.00 88.00 93 ASP A O 1
ATOM 701 N N . LEU A 1 94 ? 15.057 11.171 -29.410 1.00 88.69 94 LEU A N 1
ATOM 702 C CA . LEU A 1 94 ? 15.823 10.101 -28.755 1.00 88.69 94 LEU A CA 1
ATOM 703 C C . LEU A 1 94 ? 16.951 10.626 -27.856 1.00 88.69 94 LEU A C 1
ATOM 705 O O . LEU A 1 94 ? 17.420 9.879 -26.988 1.00 88.69 94 LEU A O 1
ATOM 709 N N . SER A 1 95 ? 17.362 11.887 -28.005 1.00 84.00 95 SER A N 1
ATOM 710 C CA . SER A 1 95 ? 18.429 12.483 -27.196 1.00 84.00 95 SER A CA 1
ATOM 711 C C . SER A 1 95 ? 18.015 12.595 -25.728 1.00 84.00 95 SER A C 1
ATOM 713 O O . SER A 1 95 ? 18.836 12.388 -24.832 1.00 84.00 95 SER A O 1
ATOM 715 N N . SER A 1 96 ? 16.713 12.776 -25.475 1.00 78.88 96 SER A N 1
ATOM 716 C CA . SER A 1 96 ? 16.110 12.780 -24.137 1.00 78.88 96 SER A CA 1
ATOM 717 C C . SER A 1 96 ? 16.318 11.472 -23.362 1.00 78.88 96 SER A C 1
ATOM 719 O O . SER A 1 96 ? 16.294 11.474 -22.133 1.00 78.88 96 SER A O 1
ATOM 721 N N . PHE A 1 97 ? 16.586 10.372 -24.071 1.00 79.38 97 PHE A N 1
ATOM 722 C CA . PHE A 1 97 ? 16.906 9.064 -23.503 1.00 79.38 97 PHE A CA 1
ATOM 723 C C . PHE A 1 97 ? 18.395 8.713 -23.631 1.00 79.38 97 PHE A C 1
ATOM 725 O O . PHE A 1 97 ? 18.807 7.674 -23.134 1.00 79.38 97 PHE A O 1
ATOM 732 N N . GLY A 1 98 ? 19.216 9.540 -24.290 1.00 83.31 98 GLY A N 1
ATOM 733 C CA . GLY A 1 98 ? 20.601 9.202 -24.645 1.00 83.31 98 GLY A CA 1
ATOM 734 C C . GLY A 1 98 ? 20.710 8.143 -25.752 1.00 83.31 98 GLY A C 1
ATOM 735 O O . GLY A 1 98 ? 21.725 7.460 -25.851 1.00 83.31 98 GLY A O 1
ATOM 736 N N . PHE A 1 99 ? 19.657 7.974 -26.562 1.00 89.12 99 PHE A N 1
ATOM 737 C CA . PHE A 1 99 ? 19.575 6.961 -27.624 1.00 89.12 99 PHE A CA 1
ATOM 738 C C . PHE A 1 99 ? 19.824 7.507 -29.038 1.00 89.12 99 PHE A C 1
ATOM 740 O O . PHE A 1 99 ? 19.839 6.723 -29.991 1.00 89.12 99 PHE A O 1
ATOM 747 N N . SER A 1 100 ? 20.055 8.815 -29.180 1.00 87.56 100 SER A N 1
ATOM 748 C CA . SER A 1 100 ? 20.509 9.428 -30.434 1.00 87.56 100 SER A CA 1
ATOM 749 C C . SER A 1 100 ? 21.752 8.723 -30.960 1.00 87.56 100 SER A C 1
ATOM 751 O O . SER A 1 100 ? 22.687 8.481 -30.197 1.00 87.56 100 SER A O 1
ATOM 753 N N . ASP A 1 101 ? 21.741 8.353 -32.240 1.00 86.50 101 ASP A N 1
ATOM 754 C CA . ASP A 1 101 ? 22.877 7.768 -32.966 1.00 86.50 101 ASP A CA 1
ATOM 755 C C . ASP A 1 101 ? 23.517 6.519 -32.328 1.00 86.50 101 ASP A C 1
ATOM 757 O O . ASP A 1 101 ? 24.664 6.171 -32.614 1.00 86.50 101 ASP A O 1
ATOM 761 N N . THR A 1 102 ? 22.793 5.799 -31.469 1.00 87.81 102 THR A N 1
ATOM 762 C CA . THR A 1 102 ? 23.363 4.655 -30.732 1.00 87.81 102 THR A CA 1
ATOM 763 C C . THR A 1 102 ? 22.623 3.343 -30.949 1.00 87.81 102 THR A C 1
ATOM 765 O O . THR A 1 102 ? 23.098 2.308 -30.493 1.00 87.81 102 THR A O 1
ATOM 768 N N . ILE A 1 103 ? 21.492 3.324 -31.659 1.00 91.38 103 ILE A N 1
ATOM 769 C CA . ILE A 1 103 ? 20.674 2.112 -31.795 1.00 91.38 103 ILE A CA 1
ATOM 770 C C . ILE A 1 103 ? 21.396 1.058 -32.653 1.00 91.38 103 ILE A C 1
ATOM 772 O O . ILE A 1 103 ? 21.468 1.142 -33.874 1.00 91.38 103 ILE A O 1
ATOM 776 N N . ALA A 1 104 ? 21.866 -0.020 -32.031 1.00 89.69 104 ALA A N 1
ATOM 777 C CA . ALA A 1 104 ? 22.600 -1.086 -32.716 1.00 89.69 104 ALA A CA 1
ATOM 778 C C . ALA A 1 104 ? 21.783 -2.373 -32.902 1.00 89.69 104 ALA A C 1
ATOM 780 O O . ALA A 1 104 ? 22.105 -3.197 -33.766 1.00 89.69 104 ALA A O 1
ATOM 781 N N . SER A 1 105 ? 20.705 -2.563 -32.140 1.00 91.12 105 SER A N 1
ATOM 782 C CA . SER A 1 105 ? 19.754 -3.656 -32.355 1.00 91.12 105 SER A CA 1
ATOM 783 C C . SER A 1 105 ? 18.346 -3.285 -31.901 1.00 91.12 105 SER A C 1
ATOM 785 O O . SER A 1 105 ? 18.153 -2.398 -31.074 1.00 91.12 105 SER A O 1
ATOM 787 N N . ALA A 1 106 ? 17.337 -3.939 -32.472 1.00 94.75 106 ALA A N 1
ATOM 788 C CA . ALA A 1 106 ? 15.953 -3.742 -32.055 1.00 94.75 106 ALA A CA 1
ATOM 789 C C . ALA A 1 106 ? 15.123 -5.001 -32.258 1.00 94.75 106 ALA A C 1
ATOM 791 O O . ALA A 1 106 ? 15.297 -5.720 -33.244 1.00 94.75 106 ALA A O 1
ATOM 792 N N . MET A 1 107 ? 14.184 -5.260 -31.360 1.00 93.88 107 MET A N 1
ATOM 793 C CA . MET A 1 107 ? 13.235 -6.358 -31.493 1.00 93.88 107 MET A CA 1
ATOM 794 C C . MET A 1 107 ? 11.831 -5.944 -31.068 1.00 93.88 107 MET A C 1
ATOM 796 O O . MET A 1 107 ? 11.699 -5.066 -30.217 1.00 93.88 107 MET A O 1
ATOM 800 N N . PRO A 1 108 ? 10.777 -6.582 -31.611 1.00 93.62 108 PRO A N 1
ATOM 801 C CA . PRO A 1 108 ? 9.453 -6.480 -31.021 1.00 93.62 108 PRO A CA 1
ATOM 802 C C . PRO A 1 108 ? 9.539 -6.792 -29.527 1.00 93.62 108 PRO A C 1
ATOM 804 O O . PRO A 1 108 ? 10.229 -7.735 -29.130 1.00 93.62 108 PRO A O 1
ATOM 807 N N . LEU A 1 109 ? 8.875 -5.979 -28.713 1.00 89.12 109 LEU A N 1
ATOM 808 C CA . LEU A 1 109 ? 8.979 -6.045 -27.263 1.00 89.12 109 LEU A CA 1
ATOM 809 C C . LEU A 1 109 ? 8.528 -7.431 -26.774 1.00 89.12 109 LEU A C 1
ATOM 811 O O . LEU A 1 109 ? 7.384 -7.816 -27.046 1.00 89.12 109 LEU A O 1
ATOM 815 N N . PRO A 1 110 ? 9.399 -8.188 -26.081 1.00 84.94 110 PRO A N 1
ATOM 816 C CA . PRO A 1 110 ? 9.032 -9.493 -25.554 1.00 84.94 110 PRO A CA 1
ATOM 817 C C . PRO A 1 110 ? 7.823 -9.404 -24.618 1.00 84.94 110 PRO A C 1
ATOM 819 O O . PRO A 1 110 ? 7.671 -8.443 -23.866 1.00 84.94 110 PRO A O 1
ATOM 822 N N . SER A 1 111 ? 6.952 -10.414 -24.646 1.00 78.19 111 SER A N 1
ATOM 823 C CA . SER A 1 111 ? 5.727 -10.425 -23.832 1.00 78.19 111 SER A CA 1
ATOM 824 C C . SER A 1 111 ? 5.987 -10.512 -22.326 1.00 78.19 111 SER A C 1
ATOM 826 O O . SER A 1 111 ? 5.106 -10.178 -21.546 1.00 78.19 111 SER A O 1
ATOM 828 N N . ASP A 1 112 ? 7.169 -10.982 -21.926 1.00 72.44 112 ASP A N 1
ATOM 829 C CA . ASP A 1 112 ? 7.648 -11.041 -20.542 1.00 72.44 112 ASP A CA 1
ATOM 830 C C . ASP A 1 112 ? 8.277 -9.722 -20.064 1.00 72.44 112 ASP A C 1
ATOM 832 O O . ASP A 1 112 ? 8.673 -9.615 -18.906 1.00 72.44 112 ASP A O 1
ATOM 836 N N . VAL A 1 113 ? 8.388 -8.720 -20.942 1.00 73.69 113 VAL A N 1
ATOM 837 C CA . VAL A 1 113 ? 8.867 -7.386 -20.584 1.00 73.69 113 VAL A CA 1
ATOM 838 C C . VAL A 1 113 ? 7.659 -6.498 -20.315 1.00 73.69 113 VAL A C 1
ATOM 840 O O . VAL A 1 113 ? 6.958 -6.065 -21.233 1.00 73.69 113 VAL A O 1
ATOM 843 N N . TYR A 1 114 ? 7.427 -6.212 -19.035 1.00 68.38 114 TYR A N 1
ATOM 844 C CA . TYR A 1 114 ? 6.299 -5.401 -18.557 1.00 68.38 114 TYR A CA 1
ATOM 845 C C . TYR A 1 114 ? 6.667 -3.940 -18.289 1.00 68.38 114 TYR A C 1
ATOM 847 O O . TYR A 1 114 ? 5.778 -3.116 -18.099 1.00 68.38 114 TYR A O 1
ATOM 855 N N . PHE A 1 115 ? 7.955 -3.600 -18.379 1.00 72.62 115 PHE A N 1
ATOM 856 C CA . PHE A 1 115 ? 8.461 -2.239 -18.221 1.00 72.62 115 PHE A CA 1
ATOM 857 C C . PHE A 1 115 ? 7.782 -1.251 -19.171 1.00 72.62 115 PHE A C 1
ATOM 859 O O . PHE A 1 115 ? 7.319 -1.623 -20.258 1.00 72.62 115 PHE A O 1
ATOM 866 N N . LYS A 1 116 ? 7.699 0.014 -18.773 1.00 67.44 116 LYS A N 1
ATOM 867 C CA . LYS A 1 116 ? 6.963 1.031 -19.526 1.00 67.44 116 LYS A CA 1
ATOM 868 C C . LYS A 1 116 ? 7.787 1.647 -20.617 1.00 67.44 116 LYS A C 1
ATOM 870 O O . LYS A 1 116 ? 8.984 1.435 -20.743 1.00 67.44 116 LYS A O 1
ATOM 875 N N . HIS A 1 117 ? 7.076 2.417 -21.427 1.00 77.94 117 HIS A N 1
ATOM 876 C CA . HIS A 1 117 ? 7.713 3.319 -22.353 1.00 77.94 117 HIS A CA 1
ATOM 877 C C . HIS A 1 117 ? 8.746 4.192 -21.632 1.00 77.94 117 HIS A C 1
ATOM 879 O O . HIS A 1 117 ? 8.430 4.751 -20.588 1.00 77.94 117 HIS A O 1
ATOM 885 N N . GLY A 1 118 ? 9.955 4.294 -22.172 1.00 73.12 118 GLY A N 1
ATOM 886 C CA . GLY A 1 118 ? 11.013 5.105 -21.577 1.00 73.12 118 GLY A CA 1
ATOM 887 C C . GLY A 1 118 ? 11.887 4.361 -20.570 1.00 73.12 118 GLY A C 1
ATOM 888 O O . GLY A 1 118 ? 12.989 4.822 -20.290 1.00 73.12 118 GLY A O 1
ATOM 889 N N . THR A 1 119 ? 11.467 3.195 -20.060 1.00 76.50 119 THR A N 1
ATOM 890 C CA . THR A 1 119 ? 12.330 2.405 -19.176 1.00 76.50 119 THR A CA 1
ATOM 891 C C . THR A 1 119 ? 13.552 1.924 -19.953 1.00 76.50 119 THR A C 1
ATOM 893 O O . THR A 1 119 ? 13.419 1.257 -20.984 1.00 76.50 119 THR A O 1
ATOM 896 N N . MET A 1 120 ? 14.738 2.226 -19.431 1.00 81.50 120 MET A N 1
ATOM 897 C CA . MET A 1 120 ? 16.001 1.749 -19.977 1.00 81.50 120 MET A CA 1
ATOM 898 C C . MET A 1 120 ? 16.595 0.702 -19.050 1.00 81.50 120 MET A C 1
ATOM 900 O O . MET A 1 120 ? 16.827 0.958 -17.868 1.00 81.50 120 MET A O 1
ATOM 904 N N . TYR A 1 121 ? 16.829 -0.491 -19.582 1.00 81.44 121 TYR A N 1
ATOM 905 C CA . TYR A 1 121 ? 17.388 -1.593 -18.816 1.00 81.44 121 TYR A CA 1
ATOM 906 C C . TYR A 1 121 ? 18.294 -2.478 -19.670 1.00 81.44 121 TYR A C 1
ATOM 908 O O . TYR A 1 121 ? 18.240 -2.442 -20.892 1.00 81.44 121 TYR A O 1
ATOM 916 N N . SER A 1 122 ? 19.093 -3.324 -19.036 1.00 79.25 122 SER A N 1
ATOM 917 C CA . SER A 1 122 ? 19.785 -4.433 -19.689 1.00 79.25 122 SER A CA 1
ATOM 918 C C . SER A 1 122 ? 19.551 -5.717 -18.905 1.00 79.25 122 SER A C 1
ATOM 920 O O . SER A 1 122 ? 19.291 -5.681 -17.697 1.00 79.25 122 SER A O 1
ATOM 922 N N . ARG A 1 123 ? 19.583 -6.856 -19.606 1.00 72.12 123 ARG A N 1
ATOM 923 C CA . ARG A 1 123 ? 19.625 -8.179 -18.973 1.00 72.12 123 ARG A CA 1
ATOM 924 C C . ARG A 1 123 ? 21.066 -8.660 -18.944 1.00 72.12 123 ARG A C 1
ATOM 926 O O . ARG A 1 123 ? 21.718 -8.710 -19.985 1.00 72.12 123 ARG A O 1
ATOM 933 N N . ASP A 1 124 ? 21.536 -9.065 -17.773 1.00 63.25 124 ASP A N 1
ATOM 934 C CA . ASP A 1 124 ? 22.825 -9.740 -17.666 1.00 63.25 124 ASP A CA 1
ATOM 935 C C . ASP A 1 124 ? 22.704 -11.250 -17.994 1.00 63.25 124 ASP A C 1
ATOM 937 O O . ASP A 1 124 ? 21.599 -11.809 -18.018 1.00 63.25 124 ASP A O 1
ATOM 941 N N . PRO A 1 125 ? 23.826 -11.956 -18.236 1.00 58.66 125 PRO A N 1
ATOM 942 C CA . PRO A 1 125 ? 23.812 -13.400 -18.488 1.00 58.66 125 PRO A CA 1
ATOM 943 C C . PRO A 1 125 ? 23.279 -14.263 -17.331 1.00 58.66 125 PRO A C 1
ATOM 945 O O . PRO A 1 125 ? 22.959 -15.431 -17.545 1.00 58.66 125 PRO A O 1
ATOM 948 N N . ALA A 1 126 ? 23.203 -13.724 -16.112 1.00 57.47 126 ALA A N 1
ATOM 949 C CA . ALA A 1 126 ? 22.627 -14.383 -14.942 1.00 57.47 126 ALA A CA 1
ATOM 950 C C . ALA A 1 126 ? 21.104 -14.159 -14.827 1.00 57.47 126 ALA A C 1
ATOM 952 O O . ALA A 1 126 ? 20.476 -14.697 -13.914 1.00 57.47 126 ALA A O 1
ATOM 953 N N . GLY A 1 127 ? 20.502 -13.420 -15.767 1.00 62.06 127 GLY A N 1
ATOM 954 C CA . GLY A 1 127 ? 19.075 -13.107 -15.800 1.00 62.06 127 GLY A CA 1
ATOM 955 C C . GLY A 1 127 ? 18.690 -11.889 -14.963 1.00 62.06 127 GLY A C 1
ATOM 956 O O . GLY A 1 127 ? 17.496 -11.635 -14.797 1.00 62.06 127 GLY A O 1
ATOM 957 N N . GLY A 1 128 ? 19.677 -11.155 -14.449 1.00 64.44 128 GLY A N 1
ATOM 958 C CA . GLY A 1 128 ? 19.483 -9.950 -13.666 1.00 64.44 128 GLY A CA 1
ATOM 959 C C . GLY A 1 128 ? 19.159 -8.719 -14.503 1.00 64.44 128 GLY A C 1
ATOM 960 O O . GLY A 1 128 ? 19.422 -8.693 -15.707 1.00 64.44 128 GLY A O 1
ATOM 961 N N . TYR A 1 129 ? 18.594 -7.699 -13.857 1.00 73.25 129 TYR A N 1
ATOM 962 C CA . TYR A 1 129 ? 18.277 -6.416 -14.485 1.00 73.25 129 TYR A CA 1
ATOM 963 C C . TYR A 1 129 ? 19.239 -5.329 -14.022 1.00 73.25 129 TYR A C 1
ATOM 965 O O . TYR A 1 129 ? 19.529 -5.199 -12.834 1.00 73.25 129 TYR A O 1
ATOM 973 N N . VAL A 1 130 ? 19.676 -4.506 -14.967 1.00 72.56 130 VAL A N 1
ATOM 974 C CA . VAL A 1 130 ? 20.375 -3.248 -14.702 1.00 72.56 130 VAL A CA 1
ATOM 975 C C . VAL A 1 130 ? 19.534 -2.130 -15.282 1.00 72.56 130 VAL A C 1
ATOM 977 O O . VAL A 1 130 ? 19.204 -2.198 -16.457 1.00 72.56 130 VAL A O 1
ATOM 980 N N . PHE A 1 131 ? 19.200 -1.116 -14.489 1.00 74.06 131 PHE A N 1
ATOM 981 C CA . PHE A 1 131 ? 18.437 0.046 -14.949 1.00 74.06 131 PHE A CA 1
ATOM 982 C C . PHE A 1 131 ? 19.367 1.212 -15.283 1.00 74.06 131 PHE A C 1
ATOM 984 O O . PHE A 1 131 ? 20.409 1.380 -14.641 1.00 74.06 131 PHE A O 1
ATOM 991 N N . TYR A 1 132 ? 18.987 2.002 -16.283 1.00 74.00 132 TYR A N 1
ATOM 992 C CA . TYR A 1 132 ? 19.766 3.122 -16.803 1.00 74.00 132 TYR A CA 1
ATOM 993 C C . TYR A 1 132 ? 18.944 4.410 -16.835 1.00 74.00 132 TYR A C 1
ATOM 995 O O . TYR A 1 132 ? 17.717 4.373 -16.907 1.00 74.00 132 TYR A O 1
ATOM 1003 N N . ALA A 1 133 ? 19.646 5.538 -16.826 1.00 70.50 133 ALA A N 1
ATOM 1004 C CA . ALA A 1 133 ? 19.111 6.882 -16.971 1.00 70.50 133 ALA A CA 1
ATOM 1005 C C . ALA A 1 133 ? 20.104 7.752 -17.781 1.00 70.50 133 ALA A C 1
ATOM 1007 O O . ALA A 1 133 ? 21.306 7.456 -17.798 1.00 70.50 133 ALA A O 1
ATOM 1008 N N . PRO A 1 134 ? 19.635 8.794 -18.487 1.00 70.38 134 PRO A N 1
ATOM 1009 C CA . PRO A 1 134 ? 20.496 9.641 -19.306 1.00 70.38 134 PRO A CA 1
ATOM 1010 C C . PRO A 1 134 ? 21.233 10.661 -18.429 1.00 70.38 134 PRO A C 1
ATOM 1012 O O . PRO A 1 134 ? 20.626 11.313 -17.588 1.00 70.38 134 PRO A O 1
ATOM 1015 N N . ASP A 1 135 ? 22.535 10.855 -18.629 1.00 65.31 135 ASP A N 1
ATOM 1016 C CA . ASP A 1 135 ? 23.378 11.717 -17.779 1.00 65.31 135 ASP A CA 1
ATOM 1017 C C . ASP A 1 135 ? 23.279 13.229 -18.065 1.00 65.31 135 ASP A C 1
ATOM 1019 O O . ASP A 1 135 ? 24.045 14.026 -17.519 1.00 65.31 135 ASP A O 1
ATOM 1023 N N . GLY A 1 136 ? 22.348 13.635 -18.932 1.00 62.12 136 GLY A N 1
ATOM 1024 C CA . GLY A 1 136 ? 22.181 15.017 -19.386 1.00 62.12 136 GLY A CA 1
ATOM 1025 C C . GLY A 1 136 ? 23.210 15.483 -20.427 1.00 62.12 136 GLY A C 1
ATOM 1026 O O . GLY A 1 136 ? 23.051 16.572 -20.974 1.00 62.12 136 GLY A O 1
ATOM 1027 N N . TYR A 1 137 ? 24.224 14.671 -20.748 1.00 64.44 137 TYR A N 1
ATOM 1028 C CA . TYR A 1 137 ? 25.210 14.916 -21.812 1.00 64.44 137 TYR A CA 1
ATOM 1029 C C . TYR A 1 137 ? 25.012 13.989 -23.021 1.00 64.44 137 TYR A C 1
ATOM 1031 O O . TYR A 1 137 ? 25.868 13.923 -23.903 1.00 64.44 137 TYR A O 1
ATOM 1039 N N . GLY A 1 138 ? 23.882 13.278 -23.058 1.00 62.84 138 GLY A N 1
ATOM 1040 C CA . GLY A 1 138 ? 23.525 12.342 -24.122 1.00 62.84 138 GLY A CA 1
ATOM 1041 C C . GLY A 1 138 ? 24.105 10.939 -23.943 1.00 62.84 138 GLY A C 1
ATOM 1042 O O . GLY A 1 138 ? 23.937 10.116 -24.836 1.00 62.84 138 GLY A O 1
ATOM 1043 N N . SER A 1 139 ? 24.761 10.637 -22.814 1.00 68.81 139 SER A N 1
ATOM 1044 C CA . SER A 1 139 ? 25.206 9.273 -22.506 1.00 68.81 139 SER A CA 1
ATOM 1045 C C . SER A 1 139 ? 24.208 8.562 -21.598 1.00 68.81 139 SER A C 1
ATOM 1047 O O . SER A 1 139 ? 23.569 9.168 -20.737 1.00 68.81 139 SER A O 1
ATOM 1049 N N . VAL A 1 140 ? 24.094 7.247 -21.770 1.00 69.62 140 VAL A N 1
ATOM 1050 C CA . VAL A 1 140 ? 23.238 6.396 -20.941 1.00 69.62 140 VAL A CA 1
ATOM 1051 C C . VAL A 1 140 ? 24.090 5.752 -19.859 1.00 69.62 140 VAL A C 1
ATOM 1053 O O . VAL A 1 140 ? 25.047 5.033 -20.144 1.00 69.62 140 VAL A O 1
ATOM 1056 N N . MET A 1 141 ? 23.742 6.016 -18.605 1.00 65.69 141 MET A N 1
ATOM 1057 C CA . MET A 1 141 ? 24.491 5.566 -17.438 1.00 65.69 141 MET A CA 1
ATOM 1058 C C . MET A 1 141 ? 23.595 4.703 -16.543 1.00 65.69 141 MET A C 1
ATOM 1060 O O . MET A 1 141 ? 22.385 4.924 -16.507 1.00 65.69 141 MET A O 1
ATOM 1064 N N . PRO A 1 142 ? 24.127 3.718 -15.799 1.00 65.12 142 PRO A N 1
ATOM 1065 C CA . PRO A 1 142 ? 23.332 3.011 -14.799 1.00 65.12 142 PRO A CA 1
ATOM 1066 C C . PRO A 1 142 ? 22.712 3.998 -13.796 1.00 65.12 142 PRO A C 1
ATOM 1068 O O . PRO A 1 142 ? 23.382 4.922 -13.341 1.00 65.12 142 PRO A O 1
ATOM 1071 N N . SER A 1 143 ? 21.447 3.821 -13.412 1.00 52.59 143 SER A N 1
ATOM 1072 C CA . SER A 1 143 ? 20.714 4.807 -12.588 1.00 52.59 143 SER A CA 1
ATOM 1073 C C . SER A 1 143 ? 21.368 5.088 -11.224 1.00 52.59 143 SER A C 1
ATOM 1075 O O . SER A 1 143 ? 21.212 6.157 -10.647 1.00 52.59 143 SER A O 1
ATOM 1077 N N . SER A 1 144 ? 22.203 4.175 -10.730 1.00 45.69 144 SER A N 1
ATOM 1078 C CA . SER A 1 144 ? 22.990 4.345 -9.508 1.00 45.69 144 SER A CA 1
ATOM 1079 C C . SER A 1 144 ? 24.301 5.134 -9.657 1.00 45.69 144 SER A C 1
ATOM 1081 O O . SER A 1 144 ? 24.980 5.356 -8.653 1.00 45.69 144 SER A O 1
ATOM 1083 N N . SER A 1 145 ? 24.686 5.558 -10.866 1.00 40.34 145 SER A N 1
ATOM 1084 C CA . SER A 1 145 ? 25.878 6.389 -11.104 1.00 40.34 145 SER A CA 1
ATOM 1085 C C . SER A 1 145 ? 25.604 7.895 -11.212 1.00 40.34 145 SER A C 1
ATOM 1087 O O . SER A 1 145 ? 26.548 8.656 -11.406 1.00 40.34 145 SER A O 1
ATOM 1089 N N . MET A 1 146 ? 24.364 8.363 -11.012 1.00 38.94 146 MET A N 1
ATOM 1090 C CA . MET A 1 146 ? 24.067 9.810 -10.973 1.00 38.94 146 MET A CA 1
ATOM 1091 C C . MET A 1 146 ? 24.639 10.535 -9.738 1.00 38.94 146 MET A C 1
ATOM 1093 O O . MET A 1 146 ? 24.705 11.760 -9.691 1.00 38.94 146 MET A O 1
ATOM 1097 N N . LEU A 1 147 ? 25.203 9.789 -8.785 1.00 41.06 147 LEU A N 1
ATOM 1098 C CA . LEU A 1 147 ? 25.881 10.300 -7.589 1.00 41.06 147 LEU A CA 1
ATOM 1099 C C . LEU A 1 147 ? 27.326 10.806 -7.813 1.00 41.06 147 LEU A C 1
ATOM 1101 O O . LEU A 1 147 ? 28.118 10.828 -6.869 1.00 41.06 147 LEU A O 1
ATOM 1105 N N . SER A 1 148 ? 27.701 11.256 -9.019 1.00 36.16 148 SER A N 1
ATOM 1106 C CA . SER A 1 148 ? 29.010 11.912 -9.225 1.00 36.16 148 SER A CA 1
ATOM 1107 C C . SER A 1 148 ? 29.021 13.233 -10.004 1.00 36.16 148 SER A C 1
ATOM 1109 O O . SER A 1 148 ? 30.112 13.725 -10.295 1.00 36.16 148 SER A O 1
ATOM 1111 N N . SER A 1 149 ? 27.881 13.860 -10.310 1.00 34.72 149 SER A N 1
ATOM 1112 C CA . SER A 1 149 ? 27.874 15.181 -10.974 1.00 34.72 149 SER A CA 1
ATOM 1113 C C . SER A 1 149 ? 27.429 16.350 -10.086 1.00 34.72 149 SER A C 1
ATOM 1115 O O . SER A 1 149 ? 27.503 17.499 -10.517 1.00 34.72 149 SER A O 1
ATOM 1117 N N . GLN A 1 150 ? 27.089 16.121 -8.811 1.00 33.66 150 GLN A N 1
ATOM 1118 C CA . GLN A 1 150 ? 26.718 17.190 -7.872 1.00 33.66 150 GLN A CA 1
ATOM 1119 C C . GLN A 1 150 ? 27.805 17.527 -6.839 1.00 33.66 150 GLN A C 1
ATOM 1121 O O . GLN A 1 150 ? 27.565 17.656 -5.643 1.00 33.66 150 GLN A O 1
ATOM 1126 N N . THR A 1 151 ? 29.023 17.783 -7.316 1.00 36.94 151 THR A N 1
ATOM 1127 C CA . THR A 1 151 ? 29.918 18.737 -6.642 1.00 36.94 151 THR A CA 1
ATOM 1128 C C . THR A 1 151 ? 30.411 19.768 -7.646 1.00 36.94 151 THR A C 1
ATOM 1130 O O . THR A 1 151 ? 31.519 19.684 -8.166 1.00 36.94 151 THR A O 1
ATOM 1133 N N . GLY A 1 152 ? 29.565 20.761 -7.911 1.00 31.28 152 GLY A N 1
ATOM 1134 C CA . GLY A 1 152 ? 29.905 21.943 -8.692 1.00 31.28 152 GLY A CA 1
ATOM 1135 C C . GLY A 1 152 ? 28.882 23.043 -8.437 1.00 31.28 152 GLY A C 1
ATOM 1136 O O . GLY A 1 152 ? 27.754 22.940 -8.888 1.00 31.28 152 GLY A O 1
ATOM 1137 N N . TYR A 1 153 ? 29.307 24.085 -7.719 1.00 27.78 153 TYR A N 1
ATOM 1138 C CA . TYR A 1 153 ? 28.550 25.278 -7.296 1.00 27.78 153 TYR A CA 1
ATOM 1139 C C . TYR A 1 153 ? 27.739 25.198 -5.997 1.00 27.78 153 TYR A C 1
ATOM 1141 O O . TYR A 1 153 ? 26.652 25.751 -5.877 1.00 27.78 153 TYR A O 1
ATOM 1149 N N . GLY A 1 154 ? 28.365 24.666 -4.948 1.00 25.19 154 GLY A N 1
ATOM 1150 C CA . GLY A 1 154 ? 28.139 25.172 -3.596 1.00 25.19 154 GLY A CA 1
ATOM 1151 C C . GLY A 1 154 ? 29.149 26.275 -3.275 1.00 25.19 154 GLY A C 1
ATOM 1152 O O . GLY A 1 154 ? 30.188 25.995 -2.683 1.00 25.19 154 GLY A O 1
ATOM 1153 N N . ASN A 1 155 ? 28.854 27.529 -3.633 1.00 25.23 155 ASN A N 1
ATOM 1154 C CA . ASN A 1 155 ? 29.442 28.672 -2.928 1.00 25.23 155 ASN A CA 1
ATOM 1155 C C . ASN A 1 155 ? 28.814 28.706 -1.530 1.00 25.23 155 ASN A C 1
ATOM 1157 O O . ASN A 1 155 ? 27.834 29.408 -1.298 1.00 25.23 155 ASN A O 1
ATOM 1161 N N . ASN A 1 156 ? 29.363 27.925 -0.601 1.00 26.53 156 ASN A N 1
ATOM 1162 C CA . ASN A 1 156 ? 29.145 28.148 0.820 1.00 26.53 156 ASN A CA 1
ATOM 1163 C C . ASN A 1 156 ? 30.354 28.914 1.368 1.00 26.53 156 ASN A C 1
ATOM 1165 O O . ASN A 1 156 ? 31.295 28.331 1.904 1.00 26.53 156 ASN A O 1
ATOM 1169 N N . SER A 1 157 ? 30.343 30.238 1.194 1.00 24.98 157 SER A N 1
ATOM 1170 C CA . SER A 1 157 ? 31.147 31.126 2.031 1.00 24.98 157 SER A CA 1
ATOM 1171 C C . SER A 1 157 ? 30.502 31.169 3.409 1.00 24.98 157 SER A C 1
ATOM 1173 O O . SER A 1 157 ? 29.632 31.989 3.689 1.00 24.98 157 SER A O 1
ATOM 1175 N N . GLY A 1 158 ? 30.934 30.248 4.264 1.00 32.47 158 GLY A N 1
ATOM 1176 C CA . GLY A 1 158 ? 30.789 30.387 5.698 1.00 32.47 158 GLY A CA 1
ATOM 1177 C C . GLY A 1 158 ? 31.877 31.309 6.245 1.00 32.47 158 GLY A C 1
ATOM 1178 O O . GLY A 1 158 ? 33.060 31.045 6.055 1.00 32.47 158 GLY A O 1
ATOM 1179 N N . TYR A 1 159 ? 31.418 32.309 6.992 1.00 29.98 159 TYR A N 1
ATOM 1180 C CA . TYR A 1 159 ? 32.106 33.065 8.039 1.00 29.98 159 TYR A CA 1
ATOM 1181 C C . TYR A 1 159 ? 32.807 34.390 7.705 1.00 29.98 159 TYR A C 1
ATOM 1183 O O . TYR A 1 159 ? 33.759 34.499 6.938 1.00 29.98 159 TYR A O 1
ATOM 1191 N N . ASP A 1 160 ? 32.264 35.391 8.399 1.00 26.77 160 ASP A N 1
ATOM 1192 C CA . ASP A 1 160 ? 32.871 36.605 8.926 1.00 26.77 160 ASP A CA 1
ATOM 1193 C C . ASP A 1 160 ? 34.413 36.591 9.013 1.00 26.77 160 ASP A C 1
ATOM 1195 O O . ASP A 1 160 ? 35.014 35.710 9.621 1.00 26.77 160 ASP A O 1
ATOM 1199 N N . SER A 1 161 ? 35.001 37.635 8.422 1.00 26.00 161 SER A N 1
ATOM 1200 C CA . SER A 1 161 ? 36.286 38.270 8.740 1.00 26.00 161 SER A CA 1
ATOM 1201 C C . SER A 1 161 ? 37.554 37.406 8.938 1.00 26.00 161 SER A C 1
ATOM 1203 O O . SER A 1 161 ? 37.823 36.897 10.022 1.00 26.00 161 SER A O 1
ATOM 1205 N N . GLY A 1 162 ? 38.497 37.562 7.995 1.00 23.56 162 GLY A N 1
ATOM 1206 C CA . GLY A 1 162 ? 39.845 38.039 8.353 1.00 23.56 162 GLY A CA 1
ATOM 1207 C C . GLY A 1 162 ? 41.047 37.099 8.157 1.00 23.56 162 GLY A C 1
ATOM 1208 O O . GLY A 1 162 ? 41.189 36.090 8.827 1.00 23.56 162 GLY A O 1
ATOM 1209 N N . TYR A 1 163 ? 41.988 37.579 7.332 1.00 23.66 163 TYR A N 1
ATOM 1210 C CA . TYR A 1 163 ? 43.449 37.380 7.389 1.00 23.66 163 TYR A CA 1
ATOM 1211 C C . TYR A 1 163 ? 44.100 35.999 7.114 1.00 23.66 163 TYR A C 1
ATOM 1213 O O . TYR A 1 163 ? 44.293 35.162 7.982 1.00 23.66 163 TYR A O 1
ATOM 1221 N N . SER A 1 164 ? 44.631 35.913 5.886 1.00 24.42 164 SER A N 1
ATOM 1222 C CA . SER A 1 164 ? 46.044 35.667 5.522 1.00 24.42 164 SER A CA 1
ATOM 1223 C C . SER A 1 164 ? 46.774 34.355 5.895 1.00 24.42 164 SER A C 1
ATOM 1225 O O . SER A 1 164 ? 47.257 34.184 7.006 1.00 24.42 164 SER A O 1
ATOM 1227 N N . ASN A 1 165 ? 47.084 33.623 4.818 1.00 23.91 165 ASN A N 1
ATOM 1228 C CA . ASN A 1 165 ? 48.415 33.209 4.334 1.00 23.91 165 ASN A CA 1
ATOM 1229 C C . ASN A 1 165 ? 49.166 31.998 4.934 1.00 23.91 165 ASN A C 1
ATOM 1231 O O . ASN A 1 165 ? 49.545 31.971 6.098 1.00 23.91 165 ASN A O 1
ATOM 1235 N N . SER A 1 166 ? 49.573 31.148 3.980 1.00 24.05 166 SER A N 1
ATOM 1236 C CA . SER A 1 166 ? 50.798 30.339 3.913 1.00 24.05 166 SER A CA 1
ATOM 1237 C C . SER A 1 166 ? 50.970 29.125 4.822 1.00 24.05 166 SER A C 1
ATOM 1239 O O . SER A 1 166 ? 51.121 29.235 6.032 1.00 24.05 166 SER A O 1
ATOM 1241 N N . GLY A 1 167 ? 51.196 27.975 4.179 1.00 22.17 167 GLY A N 1
ATOM 1242 C CA . GLY A 1 167 ? 51.969 26.894 4.781 1.00 22.17 167 GLY A CA 1
ATOM 1243 C C . GLY A 1 167 ? 51.797 25.546 4.100 1.00 22.17 167 GLY A C 1
ATOM 1244 O O . GLY A 1 167 ? 50.895 24.796 4.442 1.00 22.17 167 GLY A O 1
ATOM 1245 N N . ASN A 1 168 ? 52.704 25.229 3.174 1.00 25.23 168 ASN A N 1
ATOM 1246 C CA . ASN A 1 168 ? 53.029 23.860 2.768 1.00 25.23 168 ASN A CA 1
ATOM 1247 C C . ASN A 1 168 ? 53.070 22.914 3.983 1.00 25.23 168 ASN A C 1
ATOM 1249 O O . ASN A 1 168 ? 53.627 23.287 5.013 1.00 25.23 168 ASN A O 1
ATOM 1253 N N . ASN A 1 169 ? 52.653 21.658 3.829 1.00 24.00 169 ASN A N 1
ATOM 1254 C CA . ASN A 1 169 ? 53.565 20.522 3.646 1.00 24.00 169 ASN A CA 1
ATOM 1255 C C . ASN A 1 169 ? 52.862 19.192 3.966 1.00 24.00 169 ASN A C 1
ATOM 1257 O O . ASN A 1 169 ? 51.941 19.102 4.769 1.00 24.00 169 ASN A O 1
ATOM 1261 N N . TYR A 1 170 ? 53.377 18.178 3.290 1.00 25.66 170 TYR A N 1
ATOM 1262 C CA . TYR A 1 170 ? 53.147 16.750 3.382 1.00 25.66 170 TYR A CA 1
ATOM 1263 C C . TYR A 1 170 ? 52.858 16.165 4.772 1.00 25.66 170 TYR A C 1
ATOM 1265 O O . TYR A 1 170 ? 53.520 16.486 5.755 1.00 25.66 170 TYR A O 1
ATOM 1273 N N . GLY A 1 171 ? 52.019 15.124 4.738 1.00 25.06 171 GLY A N 1
ATOM 1274 C CA . GLY A 1 171 ? 51.991 14.031 5.705 1.00 25.06 171 GLY A CA 1
ATOM 1275 C C . GLY A 1 171 ? 51.010 14.250 6.850 1.00 25.06 171 GLY A C 1
ATOM 1276 O O . GLY A 1 171 ? 51.192 15.128 7.677 1.00 25.06 171 GLY A O 1
ATOM 1277 N N . ASN A 1 172 ? 50.017 13.380 7.000 1.00 23.48 172 ASN A N 1
ATOM 1278 C CA . ASN A 1 172 ? 50.203 12.137 7.740 1.00 23.48 172 ASN A CA 1
ATOM 1279 C C . ASN A 1 172 ? 48.900 11.322 7.721 1.00 23.48 172 ASN A C 1
ATOM 1281 O O . ASN A 1 172 ? 47.802 11.860 7.630 1.00 23.48 172 ASN A O 1
ATOM 1285 N N . ASN A 1 173 ? 49.079 10.011 7.789 1.00 26.33 173 ASN A N 1
ATOM 1286 C CA . ASN A 1 173 ? 48.074 8.957 7.801 1.00 26.33 173 ASN A CA 1
ATOM 1287 C C . ASN A 1 173 ? 46.931 9.173 8.803 1.00 26.33 173 ASN A C 1
ATOM 1289 O O . ASN A 1 173 ? 47.160 9.650 9.913 1.00 26.33 173 ASN A O 1
ATOM 1293 N N . GLY A 1 174 ? 45.737 8.669 8.464 1.00 23.75 174 GLY A N 1
ATOM 1294 C CA . GLY A 1 174 ? 44.621 8.654 9.408 1.00 23.75 174 GLY A CA 1
ATOM 1295 C C . GLY A 1 174 ? 43.320 7.976 8.975 1.00 23.75 174 GLY A C 1
ATOM 1296 O O . GLY A 1 174 ? 42.267 8.519 9.260 1.00 23.75 174 GLY A O 1
ATOM 1297 N N . ASN A 1 175 ? 43.392 6.790 8.359 1.00 27.06 175 ASN A N 1
ATOM 1298 C CA . ASN A 1 175 ? 42.350 5.749 8.417 1.00 27.06 175 ASN A CA 1
ATOM 1299 C C . ASN A 1 175 ? 40.978 6.045 7.753 1.00 27.06 175 ASN A C 1
ATOM 1301 O O . ASN A 1 175 ? 39.998 6.346 8.430 1.00 27.06 175 ASN A O 1
ATOM 1305 N N . TYR A 1 176 ? 40.886 5.838 6.433 1.00 27.28 176 TYR A N 1
ATOM 1306 C CA . TYR A 1 176 ? 39.607 5.713 5.723 1.00 27.28 176 TYR A CA 1
ATOM 1307 C C . TYR A 1 176 ? 39.275 4.242 5.468 1.00 27.28 176 TYR A C 1
ATOM 1309 O O . TYR A 1 176 ? 40.088 3.491 4.926 1.00 27.28 176 TYR A O 1
ATOM 1317 N N . GLY A 1 177 ? 38.070 3.850 5.888 1.00 21.86 177 GLY A N 1
ATOM 1318 C CA . GLY A 1 177 ? 37.476 2.548 5.620 1.00 21.86 177 GLY A CA 1
ATOM 1319 C C . GLY A 1 177 ? 37.473 2.247 4.124 1.00 21.86 177 GLY A C 1
ATOM 1320 O O . GLY A 1 177 ? 37.018 3.041 3.307 1.00 21.86 177 GLY A O 1
ATOM 1321 N N . SER A 1 178 ? 38.051 1.094 3.812 1.00 26.23 178 SER A N 1
ATOM 1322 C CA . SER A 1 178 ? 38.261 0.518 2.491 1.00 26.23 178 SER A CA 1
ATOM 1323 C C . SER A 1 178 ? 36.964 0.412 1.679 1.00 26.23 178 SER A C 1
ATOM 1325 O O . SER A 1 178 ? 35.958 -0.072 2.195 1.00 26.23 178 SER A O 1
ATOM 1327 N N . GLY A 1 179 ? 37.006 0.829 0.409 1.00 25.20 179 GLY A N 1
ATOM 1328 C CA . GLY A 1 179 ? 35.899 0.610 -0.526 1.00 25.20 179 GLY A CA 1
ATOM 1329 C C . GLY A 1 179 ? 35.972 1.288 -1.899 1.00 25.20 179 GLY A C 1
ATOM 1330 O O . GLY A 1 179 ? 35.132 0.977 -2.731 1.00 25.20 179 GLY A O 1
ATOM 1331 N N . TYR A 1 180 ? 36.952 2.156 -2.178 1.00 24.67 180 TYR A N 1
ATOM 1332 C CA . TYR A 1 180 ? 37.138 2.740 -3.516 1.00 24.67 180 TYR A CA 1
ATOM 1333 C C . TYR A 1 180 ? 38.525 2.395 -4.081 1.00 24.67 180 TY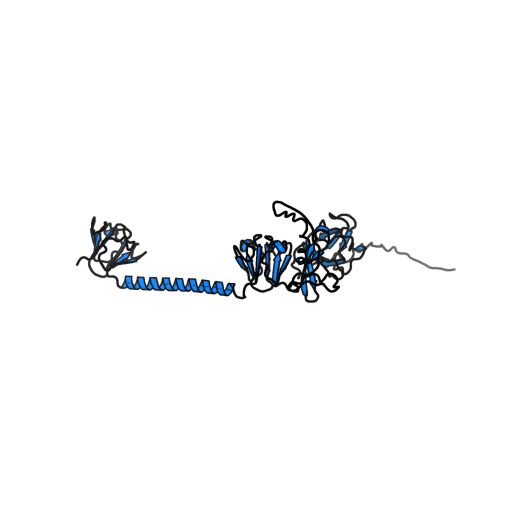R A C 1
ATOM 1335 O O . TYR A 1 180 ? 39.530 2.746 -3.452 1.00 24.67 180 TYR A O 1
ATOM 1343 N N . PRO A 1 181 ? 38.619 1.724 -5.245 1.00 27.28 181 PRO A N 1
ATOM 1344 C CA . PRO A 1 181 ? 39.872 1.592 -5.975 1.00 27.28 181 PRO A CA 1
ATOM 1345 C C . PRO A 1 181 ? 40.307 2.931 -6.583 1.00 27.28 181 PRO A C 1
ATOM 1347 O O . PRO A 1 181 ? 39.498 3.769 -6.973 1.00 27.28 181 PRO A O 1
ATOM 1350 N N . GLN A 1 182 ? 41.622 3.114 -6.630 1.00 28.12 182 GLN A N 1
ATOM 1351 C CA . GLN A 1 182 ? 42.337 4.280 -7.148 1.00 28.12 182 GLN A CA 1
ATOM 1352 C C . GLN A 1 182 ? 42.259 4.386 -8.693 1.00 28.12 182 GLN A C 1
ATOM 1354 O O . GLN A 1 182 ? 41.998 3.382 -9.353 1.00 28.12 182 GLN A O 1
ATOM 1359 N N . PRO A 1 183 ? 42.564 5.562 -9.288 1.00 32.47 183 PRO A N 1
ATOM 1360 C CA . PRO A 1 183 ? 42.181 5.956 -10.658 1.00 32.47 183 PRO A CA 1
ATOM 1361 C C . PRO A 1 183 ? 42.816 5.206 -11.849 1.00 32.47 183 PRO A C 1
ATOM 1363 O O . PRO A 1 183 ? 42.718 5.695 -12.966 1.00 32.47 183 PRO A O 1
ATOM 1366 N N . ASN A 1 184 ? 43.471 4.057 -11.649 1.00 39.22 184 ASN A N 1
ATOM 1367 C CA . ASN A 1 184 ? 44.186 3.323 -12.706 1.00 39.22 184 ASN A CA 1
ATOM 1368 C C . ASN A 1 184 ? 43.875 1.807 -12.734 1.00 39.22 184 ASN A C 1
ATOM 1370 O O . ASN A 1 184 ? 44.722 1.025 -13.165 1.00 39.22 184 ASN A O 1
ATOM 1374 N N . ASP A 1 185 ? 42.698 1.368 -12.275 1.00 36.62 185 ASP A N 1
ATOM 1375 C CA . ASP A 1 185 ? 42.286 -0.045 -12.343 1.00 36.62 185 ASP A CA 1
ATOM 1376 C C . ASP A 1 185 ? 41.413 -0.331 -13.592 1.00 36.62 185 ASP A C 1
ATOM 1378 O O . ASP A 1 185 ? 40.286 0.165 -13.663 1.00 36.62 185 ASP A O 1
ATOM 1382 N N . PRO A 1 186 ? 41.870 -1.144 -14.569 1.00 35.06 186 PRO A N 1
ATOM 1383 C CA . PRO A 1 186 ? 41.090 -1.535 -15.751 1.00 35.06 186 PRO A CA 1
ATOM 1384 C C . PRO A 1 186 ? 39.884 -2.445 -15.447 1.00 35.06 186 PRO A C 1
ATOM 1386 O O . PRO A 1 186 ? 39.173 -2.830 -16.373 1.00 35.06 186 PRO A O 1
ATOM 1389 N N . TYR A 1 187 ? 39.663 -2.821 -14.181 1.00 34.53 187 TYR A N 1
ATOM 1390 C CA . TYR A 1 187 ? 38.584 -3.708 -13.732 1.00 34.53 187 TYR A CA 1
ATOM 1391 C C . TYR A 1 187 ? 37.542 -3.031 -12.826 1.00 34.53 187 TYR A C 1
ATOM 1393 O O . TYR A 1 187 ? 36.678 -3.721 -12.280 1.00 34.53 187 TYR A O 1
ATOM 1401 N N . ALA A 1 188 ? 37.562 -1.703 -12.678 1.00 32.84 188 ALA A N 1
ATOM 1402 C CA . ALA A 1 188 ? 36.533 -0.981 -11.929 1.00 32.84 188 ALA A CA 1
ATOM 1403 C C . ALA A 1 188 ? 35.205 -0.960 -12.714 1.00 32.84 188 ALA A C 1
ATOM 1405 O O . ALA A 1 188 ? 34.938 -0.059 -13.506 1.00 32.84 188 ALA A O 1
ATOM 1406 N N . GLN A 1 189 ? 34.390 -2.000 -12.526 1.00 34.69 189 GLN A N 1
ATOM 1407 C CA . GLN A 1 189 ? 33.059 -2.116 -13.122 1.00 34.69 189 GLN A CA 1
ATOM 1408 C C . GLN A 1 189 ? 32.140 -1.009 -12.568 1.00 34.69 189 GLN A C 1
ATOM 1410 O O . GLN A 1 189 ? 32.085 -0.841 -11.344 1.00 34.69 189 GLN A O 1
ATOM 1415 N N . PRO A 1 190 ? 31.406 -0.266 -13.417 1.00 32.31 190 PRO A N 1
ATOM 1416 C CA . PRO A 1 190 ? 30.405 0.685 -12.950 1.00 32.31 190 PRO A CA 1
ATOM 1417 C C . PRO A 1 190 ? 29.342 -0.065 -12.142 1.00 32.31 190 PRO A C 1
ATOM 1419 O O . PRO A 1 190 ? 28.886 -1.132 -12.553 1.00 32.31 190 PRO A O 1
ATOM 1422 N N . TYR A 1 191 ? 28.974 0.462 -10.970 1.00 35.59 191 TYR A N 1
ATOM 1423 C CA . TYR A 1 191 ? 27.906 -0.118 -10.157 1.00 35.59 191 TYR A CA 1
ATOM 1424 C C . TYR A 1 191 ? 26.594 -0.007 -10.934 1.00 35.59 191 TYR A C 1
ATOM 1426 O O . TYR A 1 191 ? 25.993 1.062 -11.040 1.00 35.59 191 TYR A O 1
ATOM 1434 N N . THR A 1 192 ? 26.210 -1.132 -11.517 1.00 40.25 192 THR A N 1
ATOM 1435 C CA . THR A 1 192 ? 24.911 -1.400 -12.098 1.00 40.25 192 THR A CA 1
ATOM 1436 C C . THR A 1 192 ? 23.909 -1.550 -10.953 1.00 40.25 192 THR A C 1
ATOM 1438 O O . THR A 1 192 ? 24.258 -2.096 -9.903 1.00 40.25 192 THR A O 1
ATOM 1441 N N . GLY A 1 193 ? 22.677 -1.048 -11.105 1.00 46.72 193 GLY A N 1
ATOM 1442 C CA . GLY A 1 193 ? 21.597 -1.336 -10.150 1.00 46.72 193 GLY A CA 1
ATOM 1443 C C . GLY A 1 193 ? 21.551 -2.835 -9.794 1.00 46.72 193 GLY A C 1
ATOM 1444 O O . GLY A 1 193 ? 22.097 -3.659 -10.533 1.00 46.72 193 GLY A O 1
ATOM 1445 N N . PRO A 1 194 ? 20.979 -3.228 -8.642 1.00 50.16 194 PRO A N 1
ATOM 1446 C CA . PRO A 1 194 ? 21.151 -4.585 -8.143 1.00 50.16 194 PRO A CA 1
ATOM 1447 C C . PRO A 1 194 ? 20.687 -5.600 -9.183 1.00 50.16 194 PRO A C 1
ATOM 1449 O O . PRO A 1 194 ? 19.519 -5.603 -9.550 1.00 50.16 194 PRO A O 1
ATOM 1452 N N . GLN A 1 195 ? 21.588 -6.505 -9.575 1.00 55.91 195 GLN A N 1
ATOM 1453 C CA . GLN A 1 195 ? 21.307 -7.565 -10.551 1.00 55.91 195 GLN A CA 1
ATOM 1454 C C . GLN A 1 195 ? 20.045 -8.364 -10.193 1.00 55.91 195 GLN A C 1
ATOM 1456 O O . GLN A 1 195 ? 19.344 -8.856 -11.063 1.00 55.91 195 GLN A O 1
ATOM 1461 N N . ASN A 1 196 ? 19.723 -8.478 -8.904 1.00 66.62 196 ASN A N 1
ATOM 1462 C CA . ASN A 1 196 ? 18.527 -9.154 -8.424 1.00 66.62 196 ASN A CA 1
ATOM 1463 C C . ASN A 1 196 ? 17.772 -8.246 -7.434 1.00 66.62 196 ASN A C 1
ATOM 1465 O O . ASN A 1 196 ? 18.019 -8.337 -6.216 1.00 66.62 196 ASN A O 1
ATOM 1469 N N . PRO A 1 197 ? 16.932 -7.318 -7.937 1.00 77.00 197 PRO A N 1
ATOM 1470 C CA . PRO A 1 197 ? 16.176 -6.418 -7.083 1.00 77.00 197 PRO A CA 1
ATOM 1471 C C . PRO A 1 197 ? 15.183 -7.222 -6.236 1.00 77.00 197 PRO A C 1
ATOM 1473 O O . PRO A 1 197 ? 14.587 -8.195 -6.687 1.00 77.00 197 PRO A O 1
ATOM 1476 N N . SER A 1 198 ? 15.031 -6.830 -4.975 1.00 84.62 198 SER A N 1
ATOM 1477 C CA . SER A 1 198 ? 13.942 -7.319 -4.123 1.00 84.62 198 SER A CA 1
ATOM 1478 C C . SER A 1 198 ? 12.646 -6.548 -4.354 1.00 84.62 198 SER A C 1
ATOM 1480 O O . SER A 1 198 ? 11.569 -7.039 -4.035 1.00 84.62 198 SER A O 1
ATOM 1482 N N . LEU A 1 199 ? 12.794 -5.321 -4.840 1.00 88.38 199 LEU A N 1
ATOM 1483 C CA . LEU A 1 199 ? 11.771 -4.306 -4.953 1.00 88.38 199 LEU A CA 1
ATOM 1484 C C . LEU A 1 199 ? 12.066 -3.485 -6.206 1.00 88.38 199 LEU A C 1
ATOM 1486 O O . LEU A 1 199 ? 13.210 -3.070 -6.406 1.00 88.38 199 LEU A O 1
ATOM 1490 N N . ILE A 1 200 ? 11.049 -3.234 -7.019 1.00 84.62 200 ILE A N 1
ATOM 1491 C CA . ILE A 1 200 ? 11.109 -2.312 -8.151 1.00 84.62 200 ILE A CA 1
ATOM 1492 C C . ILE A 1 200 ? 10.007 -1.280 -7.948 1.00 84.62 200 ILE A C 1
ATOM 1494 O O . ILE A 1 200 ? 8.860 -1.633 -7.691 1.00 84.62 200 ILE A O 1
ATOM 1498 N N . VAL A 1 201 ? 10.354 -0.004 -8.040 1.00 86.81 201 VAL A N 1
ATOM 1499 C CA . VAL A 1 201 ? 9.406 1.107 -7.949 1.00 86.81 201 VAL A CA 1
ATOM 1500 C C . VAL A 1 201 ? 9.329 1.833 -9.280 1.00 86.81 201 VAL A C 1
ATOM 1502 O O . VAL A 1 201 ? 10.307 1.894 -10.025 1.00 86.81 201 VAL A O 1
ATOM 1505 N N . TYR A 1 202 ? 8.151 2.370 -9.554 1.00 80.12 202 TYR A N 1
ATOM 1506 C CA . TYR A 1 202 ? 7.769 2.959 -10.828 1.00 80.12 202 TYR A CA 1
ATOM 1507 C C . TYR A 1 202 ? 7.201 4.358 -10.591 1.00 80.12 202 TYR A C 1
ATOM 1509 O O . TYR A 1 202 ? 6.444 4.551 -9.634 1.00 80.12 202 TYR A O 1
ATOM 1517 N N . SER A 1 203 ? 7.558 5.332 -11.431 1.00 79.06 203 SER A N 1
ATOM 1518 C CA . SER A 1 203 ? 7.171 6.736 -11.227 1.00 79.06 203 SER A CA 1
ATOM 1519 C C . SER A 1 203 ? 5.711 7.050 -11.589 1.00 79.06 203 SER A C 1
ATOM 1521 O O . SER A 1 203 ? 5.186 8.124 -11.309 1.00 79.06 203 SER A O 1
ATOM 1523 N N . GLU A 1 204 ? 5.019 6.103 -12.212 1.00 76.31 204 GLU A N 1
ATOM 1524 C CA . GLU A 1 204 ? 3.602 6.209 -12.545 1.00 76.31 204 GLU A CA 1
ATOM 1525 C C . GLU A 1 204 ? 2.853 4.942 -12.097 1.00 76.31 204 GLU A C 1
ATOM 1527 O O . GLU A 1 204 ? 3.436 3.954 -11.650 1.00 76.31 204 GLU A O 1
ATOM 1532 N N . GLU A 1 205 ? 1.530 4.955 -12.228 1.00 83.38 205 GLU A N 1
ATOM 1533 C CA . GLU A 1 205 ? 0.671 3.810 -11.924 1.00 83.38 205 GLU A CA 1
ATOM 1534 C C . GLU A 1 205 ? 0.752 2.689 -12.970 1.00 83.38 205 GLU A C 1
ATOM 1536 O O . GLU A 1 205 ? 1.223 2.856 -14.103 1.00 83.38 205 GLU A O 1
ATOM 1541 N N . ASP A 1 206 ? 0.225 1.526 -12.586 1.00 77.06 206 ASP A N 1
ATOM 1542 C CA . ASP A 1 206 ? 0.157 0.319 -13.401 1.00 77.06 206 ASP A CA 1
ATOM 1543 C C . ASP A 1 206 ? 1.553 -0.056 -13.947 1.00 77.06 206 ASP A C 1
ATOM 1545 O O . ASP A 1 206 ? 1.697 -0.365 -15.132 1.00 77.06 206 ASP A O 1
ATOM 1549 N N . TYR A 1 207 ? 2.577 0.046 -13.086 1.00 72.75 207 TYR A N 1
ATOM 1550 C CA . TYR A 1 207 ? 4.010 -0.197 -13.339 1.00 72.75 207 TYR A CA 1
ATOM 1551 C C . TYR A 1 207 ? 4.632 0.770 -14.339 1.00 72.75 207 TYR A C 1
ATOM 1553 O O . TYR A 1 207 ? 5.392 0.357 -15.205 1.00 72.75 207 TYR A O 1
ATOM 1561 N N . GLY A 1 208 ? 4.190 2.029 -14.233 1.00 61.16 208 GLY A N 1
ATOM 1562 C CA . GLY A 1 208 ? 4.349 3.203 -15.090 1.00 61.16 208 GLY A CA 1
ATOM 1563 C C . GLY A 1 208 ? 5.715 3.928 -15.088 1.00 61.16 208 GLY A C 1
ATOM 1564 O O . GLY A 1 208 ? 6.375 3.978 -14.063 1.00 61.16 208 GLY A O 1
ATOM 1565 N N . GLY A 1 209 ? 6.080 4.600 -16.187 1.00 64.12 209 GLY A N 1
ATOM 1566 C CA . GLY A 1 209 ? 7.167 5.593 -16.192 1.00 64.12 209 GLY A CA 1
ATOM 1567 C C . GLY A 1 209 ? 8.597 5.078 -15.950 1.00 64.12 209 GLY A C 1
ATOM 1568 O O . GLY A 1 209 ? 8.995 4.001 -16.407 1.00 64.12 209 GLY A O 1
ATOM 1569 N N . GLU A 1 210 ? 9.390 5.912 -15.276 1.00 66.75 210 GLU A N 1
ATOM 1570 C CA . GLU A 1 210 ? 10.759 5.615 -14.847 1.00 66.75 210 GLU A CA 1
ATOM 1571 C C . GLU A 1 210 ? 10.740 4.481 -13.820 1.00 66.75 210 GLU A C 1
ATOM 1573 O O . GLU A 1 210 ? 9.820 4.399 -13.007 1.00 66.75 210 GLU A O 1
ATOM 1578 N N . ALA A 1 211 ? 11.745 3.606 -13.855 1.00 71.00 211 ALA A N 1
ATOM 1579 C CA . ALA A 1 211 ? 11.822 2.456 -12.966 1.00 71.00 211 ALA A CA 1
ATOM 1580 C C . ALA A 1 211 ? 13.148 2.426 -12.208 1.00 71.00 211 ALA A C 1
ATOM 1582 O O . ALA A 1 211 ? 14.223 2.613 -12.781 1.00 71.00 211 ALA A O 1
ATOM 1583 N N . PHE A 1 212 ? 13.059 2.105 -10.923 1.00 73.00 212 PHE A N 1
ATOM 1584 C CA . PHE A 1 212 ? 14.202 1.979 -10.037 1.00 73.00 212 PHE A CA 1
ATOM 1585 C C . PHE A 1 212 ? 14.106 0.677 -9.231 1.00 73.00 212 PHE A C 1
ATOM 1587 O O . PHE A 1 212 ? 13.124 0.421 -8.538 1.00 73.00 212 PHE A O 1
ATOM 1594 N N . GLY A 1 213 ? 15.136 -0.168 -9.324 1.00 76.19 213 GLY A N 1
ATOM 1595 C CA . GLY A 1 213 ? 15.229 -1.434 -8.595 1.00 76.19 213 GLY A CA 1
ATOM 1596 C C . GLY A 1 213 ? 16.161 -1.345 -7.386 1.00 76.19 213 GLY A C 1
ATOM 1597 O O . GLY A 1 213 ? 17.272 -0.828 -7.491 1.00 76.19 213 GLY A O 1
ATOM 1598 N N . THR A 1 214 ? 15.762 -1.918 -6.249 1.00 73.94 214 THR A N 1
ATOM 1599 C CA . THR A 1 214 ? 16.593 -2.011 -5.041 1.00 73.94 214 THR A CA 1
ATOM 1600 C C . THR A 1 214 ? 16.516 -3.385 -4.374 1.00 73.94 214 THR A C 1
ATOM 1602 O O . THR A 1 214 ? 15.524 -4.106 -4.447 1.00 73.94 214 THR A O 1
ATOM 1605 N N . ASN A 1 215 ? 17.588 -3.765 -3.686 1.00 79.62 215 ASN A N 1
ATOM 1606 C CA . ASN A 1 215 ? 17.616 -4.857 -2.710 1.00 79.62 215 ASN A CA 1
ATOM 1607 C C . ASN A 1 215 ? 18.178 -4.390 -1.355 1.00 79.62 215 ASN A C 1
ATOM 1609 O O . ASN A 1 215 ? 18.626 -5.205 -0.548 1.00 79.62 215 ASN A O 1
ATOM 1613 N N . ARG A 1 216 ? 18.195 -3.070 -1.135 1.00 80.75 216 ARG A N 1
ATOM 1614 C CA . ARG A 1 216 ? 18.697 -2.395 0.062 1.00 80.75 216 ARG A CA 1
ATOM 1615 C C . ARG A 1 216 ? 17.664 -1.406 0.576 1.00 80.75 216 ARG A C 1
ATOM 1617 O O . ARG A 1 216 ? 16.835 -0.900 -0.178 1.00 80.75 216 ARG A O 1
ATOM 1624 N N . ASN A 1 217 ? 17.798 -1.073 1.850 1.00 86.75 217 ASN A N 1
ATOM 1625 C CA . ASN A 1 217 ? 17.053 0.018 2.455 1.00 86.75 217 ASN A CA 1
ATOM 1626 C C . ASN A 1 217 ? 17.581 1.357 1.927 1.00 86.75 217 ASN A C 1
ATOM 1628 O O . ASN A 1 217 ? 18.795 1.559 1.845 1.00 86.75 217 ASN A O 1
ATOM 1632 N N . ILE A 1 218 ? 16.669 2.264 1.602 1.00 83.56 218 ILE A N 1
ATOM 1633 C CA . ILE A 1 218 ? 16.949 3.601 1.094 1.00 83.56 218 ILE A CA 1
ATOM 1634 C C . ILE A 1 218 ? 16.346 4.606 2.059 1.00 83.56 218 ILE A C 1
ATOM 1636 O O . ILE A 1 218 ? 15.135 4.800 2.118 1.00 83.56 218 ILE A O 1
ATOM 1640 N N . SER A 1 219 ? 17.211 5.268 2.819 1.00 83.88 219 SER A N 1
ATOM 1641 C CA . SER A 1 219 ? 16.823 6.286 3.795 1.00 83.88 219 SER A CA 1
ATOM 1642 C C . SER A 1 219 ? 16.415 7.617 3.165 1.00 83.88 219 SER A C 1
ATOM 1644 O O . SER A 1 219 ? 15.815 8.442 3.855 1.00 83.88 219 SER A O 1
ATOM 1646 N N . ARG A 1 220 ? 16.768 7.853 1.897 1.00 79.06 220 ARG A N 1
ATOM 1647 C CA . ARG A 1 220 ? 16.455 9.077 1.158 1.00 79.06 220 ARG A CA 1
ATOM 1648 C C . ARG A 1 220 ? 16.407 8.799 -0.346 1.00 79.06 220 ARG A C 1
ATOM 1650 O O . ARG A 1 220 ? 17.442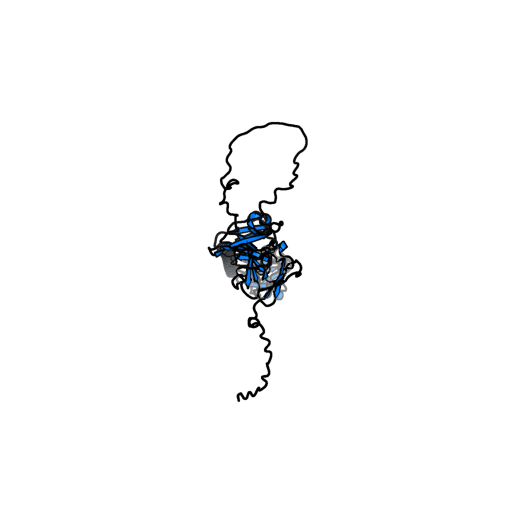 8.567 -0.959 1.00 79.06 220 ARG A O 1
ATOM 1657 N N . LEU A 1 221 ? 15.213 8.830 -0.933 1.00 78.94 221 LEU A N 1
ATOM 1658 C CA . LEU A 1 221 ? 15.005 8.584 -2.366 1.00 78.94 221 LEU A CA 1
ATOM 1659 C C . LEU A 1 221 ? 15.524 9.714 -3.258 1.00 78.94 221 LEU A C 1
ATOM 1661 O O . LEU A 1 221 ? 15.885 9.465 -4.401 1.00 78.94 221 LEU A O 1
ATOM 1665 N N . GLY A 1 222 ? 15.647 10.930 -2.721 1.00 72.31 222 GLY A N 1
ATOM 1666 C CA . GLY A 1 222 ? 16.244 12.055 -3.447 1.00 72.31 222 GLY A CA 1
ATOM 1667 C C . GLY A 1 222 ? 17.713 11.857 -3.823 1.00 72.31 222 GLY A C 1
ATOM 1668 O O . GLY A 1 222 ? 18.179 12.516 -4.738 1.00 72.31 222 GLY A O 1
ATOM 1669 N N . ASP A 1 223 ? 18.432 10.931 -3.179 1.00 69.19 223 ASP A N 1
ATOM 1670 C CA . ASP A 1 223 ? 19.802 10.576 -3.586 1.00 69.19 223 ASP A CA 1
ATOM 1671 C C . ASP A 1 223 ? 19.823 9.736 -4.888 1.00 69.19 223 ASP A C 1
ATOM 1673 O O . ASP A 1 223 ? 20.891 9.433 -5.416 1.00 69.19 223 ASP A O 1
ATOM 1677 N N . TYR A 1 224 ? 18.641 9.349 -5.382 1.00 65.56 224 TYR A N 1
ATOM 1678 C CA . TYR A 1 224 ? 18.400 8.528 -6.569 1.00 65.56 224 TYR A CA 1
ATOM 1679 C C . TYR A 1 224 ? 17.429 9.210 -7.550 1.00 65.56 224 TYR A C 1
ATOM 1681 O O . TYR A 1 224 ? 16.860 8.525 -8.392 1.00 65.56 224 TYR A O 1
ATOM 1689 N N . ASP A 1 225 ? 17.167 10.515 -7.383 1.00 68.81 225 ASP A N 1
ATOM 1690 C CA . ASP A 1 225 ? 16.216 11.304 -8.187 1.00 68.81 225 ASP A CA 1
ATOM 1691 C C . ASP A 1 225 ? 14.782 10.723 -8.268 1.00 68.81 225 ASP A C 1
ATOM 1693 O O . ASP A 1 225 ? 13.990 11.089 -9.129 1.00 68.81 225 ASP A O 1
ATOM 1697 N N . PHE A 1 226 ? 14.405 9.873 -7.304 1.00 74.62 226 PHE A N 1
ATOM 1698 C CA . PHE A 1 226 ? 13.116 9.165 -7.258 1.00 74.62 226 PHE A CA 1
ATOM 1699 C C . PHE A 1 226 ? 12.239 9.596 -6.063 1.00 74.62 226 PHE A C 1
ATOM 1701 O O . PHE A 1 226 ? 11.386 8.849 -5.575 1.00 74.62 226 PHE A O 1
ATOM 1708 N N . ASP A 1 227 ? 12.502 10.787 -5.514 1.00 78.44 227 ASP A N 1
ATOM 1709 C CA . ASP A 1 227 ? 11.772 11.323 -4.360 1.00 78.44 227 ASP A CA 1
ATOM 1710 C C . ASP A 1 227 ? 10.367 11.759 -4.763 1.00 78.44 227 ASP A C 1
ATOM 1712 O O . ASP A 1 227 ? 10.205 12.549 -5.690 1.00 78.44 227 ASP A O 1
ATOM 1716 N N . ASN A 1 228 ? 9.348 11.301 -4.034 1.00 84.81 228 ASN A N 1
ATOM 1717 C CA . ASN A 1 228 ? 7.958 11.693 -4.278 1.00 84.81 228 ASN A CA 1
ATOM 1718 C C . ASN A 1 228 ? 7.463 11.410 -5.708 1.00 84.81 228 ASN A C 1
ATOM 1720 O O . ASN A 1 228 ? 6.551 12.080 -6.191 1.00 84.81 228 ASN A O 1
ATOM 1724 N N . THR A 1 229 ? 8.022 10.399 -6.373 1.00 82.00 229 THR A N 1
ATOM 1725 C CA . THR A 1 229 ? 7.595 9.981 -7.717 1.00 82.00 229 THR A CA 1
ATOM 1726 C C . THR A 1 229 ? 6.894 8.629 -7.732 1.00 82.00 229 THR A C 1
ATOM 1728 O O . THR A 1 229 ? 6.223 8.322 -8.701 1.00 82.00 229 THR A O 1
ATOM 1731 N N . ILE A 1 230 ? 7.020 7.803 -6.688 1.00 87.62 230 ILE A N 1
ATOM 1732 C CA . ILE A 1 230 ? 6.540 6.413 -6.721 1.00 87.62 230 ILE A CA 1
ATOM 1733 C C . ILE A 1 230 ? 5.005 6.355 -6.860 1.00 87.62 230 ILE A C 1
ATOM 1735 O O . ILE A 1 230 ? 4.270 6.738 -5.942 1.00 87.62 230 ILE A O 1
ATOM 1739 N N . GLY A 1 231 ? 4.539 5.810 -7.988 1.00 85.06 231 GLY A N 1
ATOM 1740 C CA . GLY A 1 231 ? 3.127 5.601 -8.323 1.00 85.06 231 GLY A CA 1
ATOM 1741 C C . GLY A 1 231 ? 2.688 4.133 -8.328 1.00 85.06 231 GLY A C 1
ATOM 1742 O O . GLY A 1 231 ? 1.509 3.836 -8.110 1.00 85.06 231 GLY A O 1
ATOM 1743 N N . SER A 1 232 ? 3.622 3.199 -8.512 1.00 86.75 232 SER A N 1
ATOM 1744 C CA . SER A 1 232 ? 3.385 1.755 -8.391 1.00 86.75 232 SER A CA 1
ATOM 1745 C C . SER A 1 232 ? 4.658 0.998 -8.021 1.00 86.75 232 SER A C 1
ATOM 1747 O O . SER A 1 232 ? 5.766 1.539 -8.068 1.00 86.75 232 SER A O 1
ATOM 1749 N N . VAL A 1 233 ? 4.491 -0.250 -7.595 1.00 91.75 233 VAL A N 1
ATOM 1750 C CA . VAL A 1 233 ? 5.567 -1.048 -7.015 1.00 91.75 233 VAL A CA 1
ATOM 1751 C C . VAL A 1 233 ? 5.391 -2.531 -7.303 1.00 91.75 233 VAL A C 1
ATOM 1753 O O . VAL A 1 233 ? 4.302 -3.076 -7.169 1.00 91.75 233 VAL A O 1
ATOM 1756 N N . GLU A 1 234 ? 6.493 -3.185 -7.644 1.00 87.94 234 GLU A N 1
ATOM 1757 C CA . GLU A 1 234 ? 6.601 -4.631 -7.798 1.00 87.94 234 GLU A CA 1
ATOM 1758 C C . GLU A 1 234 ? 7.517 -5.185 -6.699 1.00 87.94 234 GLU A C 1
ATOM 1760 O O . GLU A 1 234 ? 8.692 -4.812 -6.583 1.00 87.94 234 GLU A O 1
ATOM 1765 N N . ILE A 1 235 ? 6.970 -6.063 -5.860 1.00 91.81 235 ILE A N 1
ATOM 1766 C CA . ILE A 1 235 ? 7.670 -6.683 -4.738 1.00 91.81 235 ILE A CA 1
ATOM 1767 C C . ILE A 1 235 ? 8.098 -8.083 -5.157 1.00 91.81 235 ILE A C 1
ATOM 1769 O O . ILE A 1 235 ? 7.399 -9.076 -4.969 1.00 91.81 235 ILE A O 1
ATOM 1773 N N . VAL A 1 236 ? 9.323 -8.173 -5.673 1.00 88.56 236 VAL A N 1
ATOM 1774 C CA . VAL A 1 236 ? 9.940 -9.450 -6.055 1.00 88.56 236 VAL A CA 1
ATOM 1775 C C . VAL A 1 236 ? 10.084 -10.368 -4.837 1.00 88.56 236 VAL A C 1
ATOM 1777 O O . VAL A 1 236 ? 9.911 -11.585 -4.931 1.00 88.56 236 VAL A O 1
ATOM 1780 N N . ARG A 1 237 ? 10.453 -9.800 -3.679 1.00 88.94 237 ARG A N 1
ATOM 1781 C CA . ARG A 1 237 ? 10.585 -10.534 -2.412 1.00 88.94 237 ARG A CA 1
ATOM 1782 C C . ARG A 1 237 ? 10.627 -9.617 -1.194 1.00 88.94 237 ARG A C 1
ATOM 1784 O O . ARG A 1 237 ? 11.213 -8.537 -1.225 1.00 88.94 237 ARG A O 1
ATOM 1791 N N . GLY A 1 238 ? 10.167 -10.170 -0.074 1.00 91.00 238 GLY A N 1
ATOM 1792 C CA . GLY A 1 238 ? 10.207 -9.517 1.232 1.00 91.00 238 GLY A CA 1
ATOM 1793 C C . GLY A 1 238 ? 8.923 -8.751 1.527 1.00 91.00 238 GLY A C 1
ATOM 1794 O O . GLY A 1 238 ? 7.979 -8.785 0.750 1.00 91.00 238 GLY A O 1
ATOM 1795 N N . GLU A 1 239 ? 8.909 -8.091 2.675 1.00 95.25 239 GLU A N 1
ATOM 1796 C CA . GLU A 1 239 ? 7.894 -7.106 3.045 1.00 95.25 239 GLU A CA 1
ATOM 1797 C C . GLU A 1 239 ? 8.615 -5.760 3.089 1.00 95.25 239 GLU A C 1
ATOM 1799 O O . GLU A 1 239 ? 9.721 -5.675 3.634 1.00 95.25 239 GLU A O 1
ATOM 1804 N N . TRP A 1 240 ? 8.029 -4.725 2.502 1.00 96.62 240 TRP A N 1
ATOM 1805 C CA . TRP A 1 240 ? 8.675 -3.426 2.344 1.00 96.62 240 TRP A CA 1
ATOM 1806 C C . TRP A 1 240 ? 7.840 -2.331 2.982 1.00 96.62 240 TRP A C 1
ATOM 1808 O O . TRP A 1 240 ? 6.642 -2.243 2.749 1.00 96.62 240 TRP A O 1
ATOM 1818 N N . GLU A 1 241 ? 8.483 -1.495 3.788 1.00 96.31 241 GLU A N 1
ATOM 1819 C CA . GLU A 1 241 ? 7.890 -0.302 4.375 1.00 96.31 241 GLU A CA 1
ATOM 1820 C C . GLU A 1 241 ? 8.236 0.927 3.535 1.00 96.31 241 GLU A C 1
ATOM 1822 O O . GLU A 1 241 ? 9.409 1.173 3.242 1.00 96.31 241 GLU A O 1
ATOM 1827 N N . PHE A 1 242 ? 7.212 1.704 3.194 1.00 96.50 242 PHE A N 1
ATOM 1828 C CA . PHE A 1 242 ? 7.274 2.942 2.428 1.00 96.50 242 PHE A CA 1
ATOM 1829 C C . PHE A 1 242 ? 6.877 4.090 3.342 1.00 96.50 242 PHE A C 1
ATOM 1831 O O . PHE A 1 242 ? 5.793 4.069 3.920 1.00 96.50 242 PHE A O 1
ATOM 1838 N N . CYS A 1 243 ? 7.748 5.084 3.479 1.00 95.31 243 CYS A N 1
ATOM 1839 C CA . CYS A 1 243 ? 7.570 6.172 4.429 1.00 95.31 243 CYS A CA 1
ATOM 1840 C C . CYS A 1 243 ? 7.588 7.536 3.738 1.00 95.31 243 CYS A C 1
ATOM 1842 O O . CYS A 1 243 ? 8.425 7.803 2.868 1.00 95.31 243 CYS A O 1
ATOM 1844 N N . SER A 1 244 ? 6.709 8.429 4.193 1.00 94.31 244 SER A N 1
ATOM 1845 C CA . SER A 1 244 ? 6.605 9.800 3.683 1.00 94.31 244 SER A CA 1
ATOM 1846 C C . SER A 1 244 ? 7.727 10.728 4.147 1.00 94.31 244 SER A C 1
ATOM 1848 O O . SER A 1 244 ? 7.884 11.832 3.639 1.00 94.31 244 SER A O 1
ATOM 1850 N N . GLY A 1 245 ? 8.487 10.324 5.162 1.00 88.44 245 GLY A N 1
ATOM 1851 C CA . GLY A 1 245 ? 9.664 11.031 5.645 1.00 88.44 245 GLY A CA 1
ATOM 1852 C C . GLY A 1 245 ? 10.955 10.318 5.263 1.00 88.44 245 GLY A C 1
ATOM 1853 O O . GLY A 1 245 ? 10.982 9.127 4.954 1.00 88.44 245 GLY A O 1
ATOM 1854 N N . TRP A 1 246 ? 12.062 11.050 5.339 1.00 89.25 246 TRP A N 1
ATOM 1855 C CA . TRP A 1 246 ? 13.416 10.501 5.267 1.00 89.25 246 TRP A CA 1
ATOM 1856 C C . TRP A 1 246 ? 13.739 9.681 6.526 1.00 89.25 246 TRP A C 1
ATOM 1858 O O . TRP A 1 246 ? 13.124 9.869 7.578 1.00 89.25 246 TRP A O 1
ATOM 1868 N N . ASN A 1 247 ? 14.712 8.773 6.433 1.00 90.62 247 ASN A N 1
ATOM 1869 C CA . ASN A 1 247 ? 15.112 7.875 7.524 1.00 90.62 247 ASN A CA 1
ATOM 1870 C C . ASN A 1 247 ? 13.945 7.078 8.139 1.00 90.62 247 ASN A C 1
ATOM 1872 O O . ASN A 1 247 ? 13.944 6.809 9.341 1.00 90.62 247 ASN A O 1
ATOM 1876 N N . TYR A 1 248 ? 12.977 6.666 7.315 1.00 94.94 248 TYR A N 1
ATOM 1877 C CA . TYR A 1 248 ? 11.850 5.822 7.725 1.00 94.94 248 TYR A CA 1
ATOM 1878 C C . TYR A 1 248 ? 10.976 6.496 8.798 1.00 94.94 248 TYR A C 1
ATOM 1880 O O . TYR A 1 248 ? 10.636 5.903 9.821 1.00 94.94 248 TYR A O 1
ATOM 1888 N N . THR A 1 249 ? 10.683 7.784 8.593 1.00 94.12 249 THR A N 1
ATOM 1889 C CA . THR A 1 249 ? 9.853 8.609 9.487 1.00 94.12 249 THR A CA 1
ATOM 1890 C C . THR A 1 249 ? 8.559 9.050 8.797 1.00 94.12 249 THR A C 1
ATOM 1892 O O . THR A 1 249 ? 8.388 8.850 7.598 1.00 94.12 249 THR A O 1
ATOM 1895 N N . GLY A 1 250 ? 7.650 9.686 9.540 1.00 93.06 250 GLY A N 1
ATOM 1896 C CA . GLY A 1 250 ? 6.369 10.154 9.006 1.00 93.06 250 GLY A CA 1
ATOM 1897 C C . GLY A 1 250 ? 5.316 9.049 8.970 1.00 93.06 250 GLY A C 1
ATOM 1898 O O . GLY A 1 250 ? 5.306 8.173 9.835 1.00 93.06 250 GLY A O 1
ATOM 1899 N N . THR A 1 251 ? 4.413 9.117 7.995 1.00 92.75 251 THR A N 1
ATOM 1900 C CA . THR A 1 251 ? 3.440 8.048 7.751 1.00 92.75 251 THR A CA 1
ATOM 1901 C C . THR A 1 251 ? 4.150 6.931 7.004 1.00 92.75 251 THR A C 1
ATOM 1903 O O . THR A 1 251 ? 4.753 7.190 5.963 1.00 92.75 251 THR A O 1
ATOM 1906 N N . CYS A 1 252 ? 4.089 5.717 7.543 1.00 94.12 252 CYS A N 1
ATOM 1907 C CA . CYS A 1 252 ? 4.712 4.539 6.957 1.00 94.12 252 CYS A CA 1
ATOM 1908 C C . CYS A 1 252 ? 3.671 3.448 6.724 1.00 94.12 252 CYS A C 1
ATOM 1910 O O . CYS A 1 252 ? 2.805 3.229 7.574 1.00 94.12 252 CYS A O 1
ATOM 1912 N N . GLU A 1 253 ? 3.797 2.743 5.607 1.00 94.81 253 GLU A N 1
ATOM 1913 C CA . GLU A 1 253 ? 2.945 1.610 5.258 1.00 94.81 253 GLU A CA 1
ATOM 1914 C C . GLU A 1 253 ? 3.783 0.432 4.784 1.00 94.81 253 GLU A C 1
ATOM 1916 O O . GLU A 1 253 ? 4.776 0.621 4.084 1.00 94.81 253 GLU A O 1
ATOM 1921 N N . ILE A 1 254 ? 3.388 -0.777 5.182 1.00 95.25 254 ILE A N 1
ATOM 1922 C CA . ILE A 1 254 ? 4.077 -2.013 4.817 1.00 95.25 254 ILE A CA 1
ATOM 1923 C C . ILE A 1 254 ? 3.270 -2.715 3.734 1.00 95.25 254 ILE A C 1
ATOM 1925 O O . ILE A 1 254 ? 2.103 -3.034 3.947 1.00 95.25 254 ILE A O 1
ATOM 1929 N N . LEU A 1 255 ? 3.924 -3.003 2.614 1.00 95.06 255 LEU A N 1
ATOM 1930 C CA . LEU A 1 255 ? 3.381 -3.775 1.507 1.00 95.06 255 LEU A CA 1
ATOM 1931 C C . LEU A 1 255 ? 4.139 -5.103 1.387 1.00 95.06 255 LEU A C 1
ATOM 1933 O O . LEU A 1 255 ? 5.366 -5.151 1.515 1.00 95.06 255 LEU A O 1
ATOM 1937 N N . ASP A 1 256 ? 3.405 -6.186 1.145 1.00 93.81 256 ASP A N 1
ATOM 1938 C CA . ASP A 1 256 ? 3.927 -7.547 0.950 1.00 93.81 256 ASP A CA 1
ATOM 1939 C C . ASP A 1 256 ? 3.563 -8.151 -0.414 1.00 93.81 256 ASP A C 1
ATOM 1941 O O . ASP A 1 256 ? 3.903 -9.299 -0.704 1.00 93.81 256 ASP A O 1
ATOM 1945 N N . ALA A 1 257 ? 2.894 -7.369 -1.256 1.00 92.38 257 ALA A N 1
ATOM 1946 C CA . ALA A 1 257 ? 2.500 -7.724 -2.605 1.00 92.38 257 ALA A CA 1
ATOM 1947 C C . ALA A 1 257 ? 2.664 -6.522 -3.539 1.00 92.38 257 ALA A C 1
ATOM 1949 O O . ALA A 1 257 ? 2.776 -5.377 -3.092 1.00 92.38 257 ALA A O 1
ATOM 1950 N N . ASP A 1 258 ? 2.663 -6.801 -4.840 1.00 92.50 258 ASP A N 1
ATOM 1951 C CA . ASP A 1 258 ? 2.686 -5.766 -5.866 1.00 92.50 258 ASP A CA 1
ATOM 1952 C C . ASP A 1 258 ? 1.501 -4.812 -5.698 1.00 92.50 258 ASP A C 1
ATOM 1954 O O . ASP A 1 258 ? 0.372 -5.232 -5.428 1.00 92.50 258 ASP A O 1
ATOM 1958 N N . GLU A 1 259 ? 1.750 -3.527 -5.926 1.00 93.31 259 GLU A N 1
ATOM 1959 C CA . GLU A 1 259 ? 0.713 -2.512 -5.927 1.00 93.31 259 GLU A CA 1
ATOM 1960 C C . GLU A 1 259 ? 0.753 -1.718 -7.229 1.00 93.31 259 GLU A C 1
ATOM 1962 O O . GLU A 1 259 ? 1.680 -0.961 -7.524 1.00 93.31 259 GLU A O 1
ATOM 1967 N N . THR A 1 260 ? -0.323 -1.864 -7.996 1.00 88.62 260 THR A N 1
ATOM 1968 C CA . THR A 1 260 ? -0.536 -1.141 -9.252 1.00 88.62 260 THR A CA 1
ATOM 1969 C C . THR A 1 260 ? -0.812 0.345 -9.041 1.00 88.62 260 THR A C 1
ATOM 1971 O O . THR A 1 260 ? -0.578 1.135 -9.952 1.00 88.62 260 THR A O 1
ATOM 1974 N N . ARG A 1 261 ? -1.340 0.749 -7.877 1.00 89.62 261 ARG A N 1
ATOM 1975 C CA . ARG A 1 261 ? -1.740 2.132 -7.598 1.00 89.62 261 ARG A CA 1
ATOM 1976 C C . ARG A 1 261 ? -1.462 2.523 -6.151 1.00 89.62 261 ARG A C 1
ATOM 1978 O O . ARG A 1 261 ? -2.309 2.353 -5.275 1.00 89.62 261 ARG A O 1
ATOM 1985 N N . MET A 1 262 ? -0.349 3.214 -5.916 1.00 89.38 262 MET A N 1
ATOM 1986 C CA . MET A 1 262 ? 0.040 3.682 -4.573 1.00 89.38 262 MET A CA 1
ATOM 1987 C C . MET A 1 262 ? -0.943 4.681 -3.943 1.00 89.38 262 MET A C 1
ATOM 1989 O O . MET A 1 262 ? -0.879 4.962 -2.745 1.00 89.38 262 MET A O 1
ATOM 1993 N N . ARG A 1 263 ? -1.898 5.218 -4.714 1.00 86.19 263 ARG A N 1
ATOM 1994 C CA . ARG A 1 263 ? -2.961 6.084 -4.178 1.00 86.19 263 ARG A CA 1
ATOM 1995 C C . ARG A 1 263 ? -3.919 5.351 -3.236 1.00 86.19 263 ARG A C 1
ATOM 1997 O O . ARG A 1 263 ? -4.528 6.014 -2.405 1.00 86.19 263 ARG A O 1
ATOM 2004 N N . VAL A 1 264 ? -4.060 4.025 -3.353 1.00 86.25 264 VAL A N 1
ATOM 2005 C CA . VAL A 1 264 ? -4.914 3.215 -2.455 1.00 86.25 264 VAL A CA 1
ATOM 2006 C C . VAL A 1 264 ? -4.409 3.289 -1.008 1.00 86.25 264 VAL A C 1
ATOM 2008 O O . VAL A 1 264 ? -5.204 3.277 -0.073 1.00 86.25 264 VAL A O 1
ATOM 2011 N N . HIS A 1 265 ? -3.103 3.501 -0.869 1.00 84.44 265 HIS A N 1
ATOM 2012 C CA . HIS A 1 265 ? -2.342 3.595 0.376 1.00 84.44 265 HIS A CA 1
ATOM 2013 C C . HIS A 1 265 ? -2.146 5.050 0.846 1.00 84.44 265 HIS A C 1
ATOM 2015 O O . HIS A 1 265 ? -1.498 5.326 1.843 1.00 84.44 265 HIS A O 1
ATOM 2021 N N . ASN A 1 266 ? -2.696 6.043 0.129 1.00 83.25 266 ASN A N 1
ATOM 2022 C CA . ASN A 1 266 ? -2.430 7.478 0.355 1.00 83.25 266 ASN A CA 1
ATOM 2023 C C . ASN A 1 266 ? -0.930 7.857 0.339 1.00 83.25 266 ASN A C 1
ATOM 2025 O O . ASN A 1 266 ? -0.540 8.886 0.894 1.00 83.25 266 ASN A O 1
ATOM 2029 N N . LEU A 1 267 ? -0.095 7.049 -0.319 1.00 77.69 267 LEU A N 1
ATOM 2030 C CA . LEU A 1 267 ? 1.353 7.253 -0.415 1.00 77.69 267 LEU A CA 1
ATOM 2031 C C . LEU A 1 267 ? 1.819 7.718 -1.801 1.00 77.69 267 LEU A C 1
ATOM 2033 O O . LEU A 1 267 ? 2.993 8.033 -1.980 1.00 77.69 267 LEU A O 1
ATOM 2037 N N . ASN A 1 268 ? 0.919 7.784 -2.784 1.00 78.50 268 ASN A N 1
ATOM 2038 C CA . ASN A 1 268 ? 1.259 8.202 -4.143 1.00 78.50 268 ASN A CA 1
ATOM 2039 C C . ASN A 1 268 ? 1.993 9.546 -4.165 1.00 78.50 268 ASN A C 1
ATOM 2041 O O . ASN A 1 268 ? 1.457 10.546 -3.680 1.00 78.50 268 ASN A O 1
ATOM 2045 N N . ASN A 1 269 ? 3.172 9.569 -4.787 1.00 75.62 269 ASN A N 1
ATOM 2046 C CA . ASN A 1 269 ? 4.012 10.762 -4.906 1.00 75.62 269 ASN A CA 1
ATOM 2047 C C . ASN A 1 269 ? 4.324 11.439 -3.556 1.00 75.62 269 ASN A C 1
ATOM 2049 O O . ASN A 1 269 ? 4.469 12.656 -3.480 1.00 75.62 269 ASN A O 1
ATOM 2053 N N . ASN A 1 270 ? 4.373 10.659 -2.475 1.00 88.56 270 ASN A N 1
ATOM 2054 C CA . ASN A 1 270 ? 4.628 11.140 -1.117 1.00 88.56 270 ASN A CA 1
ATOM 2055 C C . ASN A 1 270 ? 5.500 10.140 -0.341 1.00 88.56 270 ASN A C 1
ATOM 2057 O O . ASN A 1 270 ? 5.252 9.866 0.831 1.00 88.56 270 ASN A O 1
ATOM 2061 N N . ILE A 1 271 ? 6.464 9.519 -1.025 1.00 91.75 271 ILE A N 1
ATOM 2062 C CA . ILE A 1 271 ? 7.391 8.540 -0.453 1.00 91.75 271 ILE A CA 1
ATOM 2063 C C . ILE A 1 271 ? 8.808 9.086 -0.603 1.00 91.75 271 ILE A C 1
ATOM 2065 O O . ILE A 1 271 ? 9.240 9.419 -1.707 1.00 91.75 271 ILE A O 1
ATOM 2069 N N . THR A 1 272 ? 9.532 9.117 0.516 1.00 90.88 272 THR A N 1
ATOM 2070 C CA . THR A 1 272 ? 10.896 9.662 0.619 1.00 90.88 272 THR A CA 1
ATOM 2071 C C . THR A 1 272 ? 11.894 8.634 1.157 1.00 90.88 272 THR A C 1
ATOM 2073 O O . THR A 1 272 ? 13.105 8.799 0.990 1.00 90.88 272 THR A O 1
ATOM 2076 N N . SER A 1 273 ? 11.434 7.540 1.773 1.00 91.50 273 SER A N 1
ATOM 2077 C CA . SER A 1 273 ? 12.302 6.420 2.156 1.00 91.50 273 SER A CA 1
ATOM 2078 C C . SER A 1 273 ? 11.588 5.072 2.090 1.00 91.50 273 SER A C 1
ATOM 2080 O O . SER A 1 273 ? 10.373 4.992 2.263 1.00 91.50 273 SER A O 1
ATOM 2082 N N . ILE A 1 274 ? 12.360 4.014 1.830 1.00 95.00 274 ILE A N 1
ATOM 2083 C CA . ILE A 1 274 ? 11.873 2.638 1.676 1.00 95.00 274 ILE A CA 1
ATOM 2084 C C . ILE A 1 274 ? 12.815 1.652 2.369 1.00 95.00 274 ILE A C 1
ATOM 2086 O O . ILE A 1 274 ? 14.036 1.787 2.273 1.00 95.00 274 ILE A O 1
ATOM 2090 N N . ARG A 1 275 ? 12.294 0.644 3.071 1.00 95.00 275 ARG A N 1
ATOM 2091 C CA . ARG A 1 275 ? 13.126 -0.410 3.681 1.00 95.00 275 ARG A CA 1
ATOM 2092 C C . ARG A 1 275 ? 12.448 -1.765 3.710 1.00 95.00 275 ARG A C 1
ATOM 2094 O O . ARG A 1 275 ? 11.239 -1.846 3.857 1.00 95.00 275 ARG A O 1
ATOM 2101 N N . GLU A 1 276 ? 13.245 -2.822 3.668 1.00 94.69 276 GLU A N 1
ATOM 2102 C CA . GLU A 1 276 ? 12.763 -4.170 3.953 1.00 94.69 276 GLU A CA 1
ATOM 2103 C C . GLU A 1 276 ? 12.503 -4.302 5.463 1.00 94.69 276 GLU A C 1
ATOM 2105 O O . GLU A 1 276 ? 13.341 -3.919 6.291 1.00 94.69 276 GLU A O 1
ATOM 2110 N N . VAL A 1 277 ? 11.343 -4.846 5.832 1.00 95.56 277 VAL A N 1
ATOM 2111 C CA . VAL A 1 277 ? 10.987 -5.177 7.219 1.00 95.56 277 VAL A CA 1
ATOM 2112 C C . VAL A 1 277 ? 11.150 -6.679 7.475 1.00 95.56 277 VAL A C 1
ATOM 2114 O O . VAL A 1 277 ? 11.205 -7.475 6.533 1.00 95.56 277 VAL A O 1
ATOM 2117 N N . PRO A 1 278 ? 11.255 -7.122 8.745 1.00 94.94 278 PRO A N 1
ATOM 2118 C CA . PRO A 1 278 ? 11.315 -8.545 9.050 1.00 94.94 278 PRO A CA 1
ATOM 2119 C C . PRO A 1 278 ? 10.118 -9.294 8.459 1.00 94.94 278 PRO A C 1
ATOM 2121 O O . PRO A 1 278 ? 8.980 -8.846 8.578 1.00 94.94 278 PRO A O 1
ATOM 2124 N N . ARG A 1 279 ? 10.363 -10.464 7.866 1.00 90.62 279 ARG A N 1
ATOM 2125 C CA . ARG A 1 279 ? 9.290 -11.296 7.304 1.00 90.62 279 ARG A CA 1
ATOM 2126 C C . ARG A 1 279 ? 8.244 -11.648 8.361 1.00 90.62 279 ARG A C 1
ATOM 2128 O O . ARG A 1 279 ? 8.598 -12.027 9.479 1.00 90.62 279 ARG A O 1
ATOM 2135 N N . GLY A 1 280 ? 6.974 -11.599 7.976 1.00 92.00 280 GLY A N 1
ATOM 2136 C CA . GLY A 1 280 ? 5.835 -11.849 8.850 1.00 92.00 280 GLY A CA 1
AT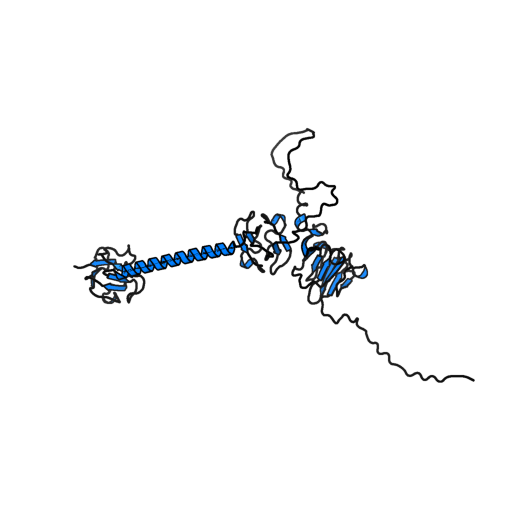OM 2137 C C . GLY A 1 280 ? 5.481 -10.662 9.743 1.00 92.00 280 GLY A C 1
ATOM 2138 O O . GLY A 1 280 ? 4.788 -10.858 10.744 1.00 92.00 280 GLY A O 1
ATOM 2139 N N . THR A 1 281 ? 5.946 -9.448 9.428 1.00 94.75 281 THR A N 1
ATOM 2140 C CA . THR A 1 281 ? 5.601 -8.256 10.210 1.00 94.75 281 THR A CA 1
ATOM 2141 C C . THR A 1 281 ? 4.109 -7.977 10.107 1.00 94.75 281 THR A C 1
ATOM 2143 O O . THR A 1 281 ? 3.464 -7.831 11.148 1.00 94.75 281 THR A O 1
ATOM 2146 N N . LEU A 1 282 ? 3.535 -8.007 8.900 1.00 92.06 282 LEU A N 1
ATOM 2147 C CA . LEU A 1 282 ? 2.087 -7.845 8.717 1.00 92.06 282 LEU A CA 1
ATOM 2148 C C . LEU A 1 282 ? 1.285 -8.942 9.429 1.00 92.06 282 LEU A C 1
ATOM 2150 O O . LEU A 1 282 ? 0.328 -8.652 10.147 1.00 92.06 282 LEU A O 1
ATOM 2154 N N . ALA A 1 283 ? 1.715 -10.202 9.313 1.00 92.75 283 ALA A N 1
ATOM 2155 C CA . ALA A 1 283 ? 1.051 -11.325 9.974 1.00 92.75 283 ALA A CA 1
ATOM 2156 C C . ALA A 1 283 ? 1.046 -11.184 11.506 1.00 92.75 283 ALA A C 1
ATOM 2158 O O . ALA A 1 283 ? 0.036 -11.463 12.156 1.00 92.75 283 ALA A O 1
ATOM 2159 N N . ARG A 1 284 ? 2.162 -10.726 12.088 1.00 95.12 284 ARG A N 1
ATOM 2160 C CA . ARG A 1 284 ? 2.270 -10.459 13.525 1.00 95.12 284 ARG A CA 1
ATOM 2161 C C . ARG A 1 284 ? 1.351 -9.315 13.953 1.00 95.12 284 ARG A C 1
ATOM 2163 O O . ARG A 1 284 ? 0.624 -9.479 14.927 1.00 95.12 284 ARG A O 1
ATOM 2170 N N . LEU A 1 285 ? 1.353 -8.192 13.232 1.00 93.94 285 LEU A N 1
ATOM 2171 C CA . LEU A 1 285 ? 0.496 -7.043 13.548 1.00 93.94 285 LEU A CA 1
ATOM 2172 C C . LEU A 1 285 ? -0.993 -7.414 13.479 1.00 93.94 285 LEU A C 1
ATOM 2174 O O . LEU A 1 285 ? -1.743 -7.101 14.403 1.00 93.94 285 LEU A O 1
ATOM 2178 N N . ALA A 1 286 ? -1.397 -8.171 12.456 1.00 93.12 286 ALA A N 1
ATOM 2179 C CA . ALA A 1 286 ? -2.761 -8.675 12.326 1.00 93.12 286 ALA A CA 1
ATOM 2180 C C . ALA A 1 286 ? -3.146 -9.643 13.462 1.00 93.12 286 ALA A C 1
ATOM 2182 O O . ALA A 1 286 ? -4.283 -9.639 13.932 1.00 93.12 286 ALA A O 1
ATOM 2183 N N . ALA A 1 287 ? -2.217 -10.485 13.927 1.00 96.00 287 ALA A N 1
ATOM 2184 C CA . ALA A 1 287 ? -2.460 -11.376 15.061 1.00 96.00 287 ALA A CA 1
ATOM 2185 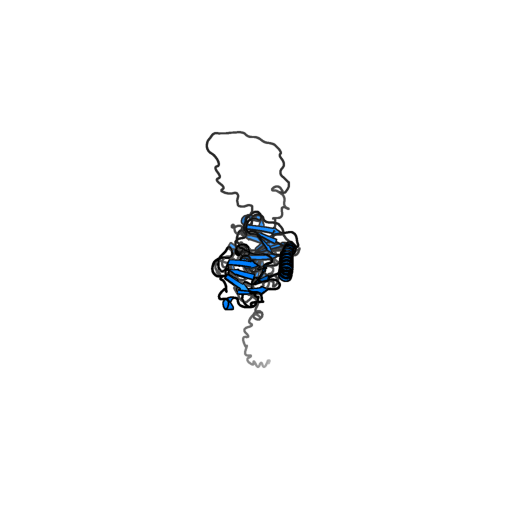C C . ALA A 1 287 ? -2.610 -10.604 16.383 1.00 96.00 287 ALA A C 1
ATOM 2187 O O . ALA A 1 287 ? -3.494 -10.920 17.179 1.00 96.00 287 ALA A O 1
ATOM 2188 N N . GLU A 1 288 ? -1.778 -9.584 16.605 1.00 96.81 288 GLU A N 1
ATOM 2189 C CA . GLU A 1 288 ? -1.860 -8.707 17.778 1.00 96.81 288 GLU A CA 1
ATOM 2190 C C . GLU A 1 288 ? -3.184 -7.930 17.821 1.00 96.81 288 GLU A C 1
ATOM 2192 O O . GLU A 1 288 ? -3.778 -7.793 18.888 1.00 96.81 288 GLU A O 1
ATOM 2197 N N . GLU A 1 289 ? -3.672 -7.444 16.678 1.00 96.19 289 GLU A N 1
ATOM 2198 C CA . GLU A 1 289 ? -4.969 -6.765 16.583 1.00 96.19 289 GLU A CA 1
ATOM 2199 C C . GLU A 1 289 ? -6.133 -7.703 16.911 1.00 96.19 289 GLU A C 1
ATOM 2201 O O . GLU A 1 289 ? -6.930 -7.399 17.797 1.00 96.19 289 GLU A O 1
ATOM 2206 N N . ARG A 1 290 ? -6.164 -8.896 16.304 1.00 96.44 290 ARG A N 1
ATOM 2207 C CA . ARG A 1 290 ? -7.183 -9.917 16.603 1.00 96.44 290 ARG A CA 1
ATOM 2208 C C . ARG A 1 290 ? -7.197 -10.311 18.079 1.00 96.44 290 ARG A C 1
ATOM 2210 O O . ARG A 1 290 ? -8.265 -10.502 18.651 1.00 96.44 290 ARG A O 1
ATOM 2217 N N . ALA A 1 291 ? -6.023 -10.425 18.702 1.00 96.62 291 ALA A N 1
ATOM 2218 C CA . ALA A 1 291 ? -5.918 -10.734 20.125 1.00 96.62 291 ALA A CA 1
ATOM 2219 C C . ALA A 1 291 ? -6.515 -9.620 21.003 1.00 96.62 291 ALA A C 1
ATOM 2221 O O . ALA A 1 291 ? -7.216 -9.924 21.968 1.00 96.62 291 ALA A O 1
ATOM 2222 N N . ARG A 1 292 ? -6.289 -8.343 20.651 1.00 96.88 292 ARG A N 1
ATOM 2223 C CA . ARG A 1 292 ? -6.881 -7.191 21.355 1.00 96.88 292 ARG A CA 1
ATOM 2224 C C . ARG A 1 292 ? -8.405 -7.175 21.242 1.00 96.88 292 ARG A C 1
ATOM 2226 O O . ARG A 1 292 ? -9.086 -7.005 22.249 1.00 96.88 292 ARG A O 1
ATOM 2233 N N . GLU A 1 293 ? -8.941 -7.398 20.045 1.00 96.94 293 GLU A N 1
ATOM 2234 C CA . GLU A 1 293 ? -10.393 -7.460 19.823 1.00 96.94 293 GLU A CA 1
ATOM 2235 C C . GLU A 1 293 ? -11.044 -8.624 20.583 1.00 96.94 293 GLU A C 1
ATOM 2237 O O . GLU A 1 293 ? -12.119 -8.483 21.173 1.00 96.94 293 GLU A O 1
ATOM 2242 N N . GLU A 1 294 ? -10.388 -9.788 20.606 1.00 97.44 294 GLU A N 1
ATOM 2243 C CA . GLU A 1 294 ? -10.873 -10.949 21.346 1.00 97.44 294 GLU A CA 1
ATOM 2244 C C . GLU A 1 294 ? -10.866 -10.716 22.863 1.00 97.44 294 GLU A C 1
ATOM 2246 O O . GLU A 1 294 ? -11.821 -11.105 23.543 1.00 97.44 294 GLU A O 1
ATOM 2251 N N . GLU A 1 295 ? -9.826 -10.075 23.399 1.00 97.19 295 GLU A N 1
ATOM 2252 C CA . GLU A 1 295 ? -9.758 -9.697 24.811 1.00 97.19 295 GLU A CA 1
ATOM 2253 C C . GLU A 1 295 ? -10.883 -8.724 25.186 1.00 97.19 295 GLU A C 1
ATOM 2255 O O . GLU A 1 295 ? -11.595 -8.961 26.165 1.00 97.19 295 GLU A O 1
ATOM 2260 N N . GLU A 1 296 ? -11.123 -7.691 24.375 1.00 96.81 296 GLU A N 1
ATOM 2261 C CA . GLU A 1 296 ? -12.204 -6.734 24.613 1.00 96.81 296 GLU A CA 1
ATOM 2262 C C . GLU A 1 296 ? -13.584 -7.407 24.577 1.00 96.81 296 GLU A C 1
ATOM 2264 O O . GLU A 1 296 ? -14.420 -7.173 25.455 1.00 96.81 296 GLU A O 1
ATOM 2269 N N . ARG A 1 297 ? -13.816 -8.308 23.615 1.00 96.62 297 ARG A N 1
ATOM 2270 C CA . ARG A 1 297 ? -15.049 -9.106 23.557 1.00 96.62 297 ARG A CA 1
ATOM 2271 C C . ARG A 1 297 ? -15.239 -9.933 24.828 1.00 96.62 297 ARG A C 1
ATOM 2273 O O . ARG A 1 297 ? -16.333 -9.940 25.387 1.00 96.62 297 ARG A O 1
ATOM 2280 N N . ARG A 1 298 ? -14.188 -10.612 25.301 1.00 96.56 298 ARG A N 1
ATOM 2281 C CA . ARG A 1 298 ? -14.251 -11.427 26.526 1.00 96.56 298 ARG A CA 1
ATOM 2282 C C . ARG A 1 298 ? -14.595 -10.587 27.754 1.00 96.56 298 ARG A C 1
ATOM 2284 O O . ARG A 1 298 ? -15.400 -11.031 28.568 1.00 96.56 298 ARG A O 1
ATOM 2291 N N . LEU A 1 299 ? -14.024 -9.387 27.875 1.00 96.38 299 LEU A N 1
ATOM 2292 C CA . LEU A 1 299 ? -14.321 -8.471 28.979 1.00 96.38 299 LEU A CA 1
ATOM 2293 C C . LEU A 1 299 ? -15.777 -7.988 28.946 1.00 96.38 299 LEU A C 1
ATOM 2295 O O . LEU A 1 299 ? -16.435 -7.999 29.984 1.00 96.38 299 LEU A O 1
ATOM 2299 N N . ARG A 1 300 ? -16.305 -7.642 27.763 1.00 95.81 300 ARG A N 1
ATOM 2300 C CA . ARG A 1 300 ? -17.720 -7.262 27.595 1.00 95.81 300 ARG A CA 1
ATOM 2301 C C . ARG A 1 300 ? -18.662 -8.406 27.974 1.00 95.81 300 ARG A C 1
ATOM 2303 O O . ARG A 1 300 ? -19.603 -8.197 28.732 1.00 95.81 300 ARG A O 1
ATOM 2310 N N . GLU A 1 301 ? -18.378 -9.627 27.518 1.00 96.38 301 GLU A N 1
ATOM 2311 C CA . GLU A 1 301 ? -19.168 -10.812 27.883 1.00 96.38 301 GLU A CA 1
ATOM 2312 C C . GLU A 1 301 ? -19.127 -11.100 29.393 1.00 96.38 301 GLU A C 1
ATOM 2314 O O . GLU A 1 301 ? -20.128 -11.516 29.981 1.00 96.38 301 GLU A O 1
ATOM 2319 N N . GLU A 1 302 ? -17.979 -10.900 30.044 1.00 97.12 302 GLU A N 1
ATOM 2320 C CA . GLU A 1 302 ? -17.851 -11.067 31.492 1.00 97.12 302 GLU A CA 1
ATOM 2321 C C . GLU A 1 302 ? -18.632 -9.993 32.263 1.00 97.12 302 GLU A C 1
ATOM 2323 O O . GLU A 1 302 ? -19.352 -10.323 33.209 1.00 97.12 302 GLU A O 1
ATOM 2328 N N . GLU A 1 303 ? -18.543 -8.728 31.846 1.00 96.00 303 GLU A N 1
ATOM 2329 C CA . GLU A 1 303 ? -19.304 -7.623 32.434 1.00 96.00 303 GLU A CA 1
ATOM 2330 C C . GLU A 1 303 ? -20.815 -7.850 32.301 1.00 96.00 303 GLU A C 1
ATOM 2332 O O . GLU A 1 303 ? -21.543 -7.738 33.290 1.00 96.00 303 GLU A O 1
ATOM 2337 N N . GLU A 1 304 ? -21.287 -8.260 31.122 1.00 94.62 304 GLU A N 1
ATOM 2338 C CA . GLU A 1 304 ? -22.695 -8.591 30.893 1.00 94.62 304 GLU A CA 1
ATOM 2339 C C . GLU A 1 304 ? -23.164 -9.745 31.781 1.00 94.62 304 GLU A C 1
ATOM 2341 O O . GLU A 1 304 ? -24.230 -9.657 32.394 1.00 94.62 304 GLU A O 1
ATOM 2346 N N . ARG A 1 305 ? -22.369 -10.815 31.914 1.00 95.62 305 ARG A N 1
ATOM 2347 C CA . ARG A 1 305 ? -22.698 -11.938 32.810 1.00 95.62 305 ARG A CA 1
ATOM 2348 C C . ARG A 1 305 ? -22.782 -11.499 34.267 1.00 95.62 305 ARG A C 1
ATOM 2350 O O . ARG A 1 305 ? -23.675 -11.947 34.987 1.00 95.62 305 ARG A O 1
ATOM 2357 N N . ARG A 1 306 ? -21.875 -10.625 34.710 1.00 95.00 306 ARG A N 1
ATOM 2358 C CA . ARG A 1 306 ? -21.894 -10.068 36.070 1.00 95.00 306 ARG A CA 1
ATOM 2359 C C . ARG A 1 306 ? -23.131 -9.210 36.297 1.00 95.00 306 ARG A C 1
ATOM 2361 O O . ARG A 1 306 ? -23.835 -9.435 37.278 1.00 95.00 306 ARG A O 1
ATOM 2368 N N . LEU A 1 307 ? -23.440 -8.304 35.369 1.00 92.88 307 LEU A N 1
ATOM 2369 C CA . LEU A 1 307 ? -24.650 -7.491 35.431 1.00 92.88 307 LEU A CA 1
ATOM 2370 C C . LEU A 1 307 ? -25.899 -8.379 35.452 1.00 92.88 307 LEU A C 1
ATOM 2372 O O . LEU A 1 307 ? -26.769 -8.177 36.289 1.00 92.88 307 LEU A O 1
ATOM 2376 N N . GLN A 1 308 ? -25.985 -9.401 34.600 1.00 94.56 308 GLN A N 1
ATOM 2377 C CA . GLN A 1 308 ? -27.110 -10.340 34.607 1.00 94.56 308 GLN A CA 1
ATOM 2378 C C . GLN A 1 308 ? -27.256 -11.063 35.951 1.00 94.56 308 GLN A C 1
ATOM 2380 O O . GLN A 1 308 ? -28.377 -11.203 36.442 1.00 94.56 308 GLN A O 1
ATOM 2385 N N . ALA A 1 309 ? -26.154 -11.484 36.578 1.00 95.25 309 ALA A N 1
ATOM 2386 C CA . ALA A 1 309 ? -26.184 -12.098 37.903 1.00 95.25 309 ALA A CA 1
ATOM 2387 C C . ALA A 1 309 ? -26.654 -11.113 38.992 1.00 95.25 309 ALA A C 1
ATOM 2389 O O . ALA A 1 309 ? -27.482 -11.475 39.829 1.00 95.25 309 ALA A O 1
ATOM 2390 N N . GLU A 1 310 ? -26.193 -9.860 38.957 1.00 94.94 310 GLU A N 1
ATOM 2391 C CA . GLU A 1 310 ? -26.646 -8.800 39.870 1.00 94.94 310 GLU A CA 1
ATOM 2392 C C . GLU A 1 310 ? -28.136 -8.486 39.678 1.00 94.94 310 GLU A C 1
ATOM 2394 O O . GLU A 1 310 ? -28.904 -8.460 40.643 1.00 94.94 310 GLU A O 1
ATOM 2399 N N . LEU A 1 311 ? -28.574 -8.332 38.424 1.00 95.00 311 LEU A N 1
ATOM 2400 C CA . LEU A 1 311 ? -29.977 -8.146 38.065 1.00 95.00 311 LEU A CA 1
ATOM 2401 C C . LEU A 1 311 ? -30.825 -9.343 38.489 1.00 95.00 311 LEU A C 1
ATOM 2403 O O . LEU A 1 311 ? -31.975 -9.140 38.858 1.00 95.00 311 LEU A O 1
ATOM 2407 N N . ALA A 1 312 ? -30.309 -10.576 38.468 1.00 93.38 312 ALA A N 1
ATOM 2408 C CA . ALA A 1 312 ? -31.007 -11.788 38.914 1.00 93.38 312 ALA A CA 1
ATOM 2409 C C . ALA A 1 312 ? -31.096 -11.926 40.446 1.00 93.38 312 ALA A C 1
ATOM 2411 O O . ALA A 1 312 ? -32.028 -12.552 40.950 1.00 93.38 312 ALA A O 1
ATOM 2412 N N . ALA A 1 313 ? -30.174 -11.314 41.190 1.00 94.50 313 ALA A N 1
ATOM 2413 C CA . ALA A 1 313 ? -30.176 -11.316 42.653 1.00 94.50 313 ALA A CA 1
ATOM 2414 C C . ALA A 1 313 ? -30.949 -10.135 43.274 1.00 94.50 313 ALA A C 1
ATOM 2416 O O . ALA A 1 313 ? -31.257 -10.175 44.465 1.00 94.50 313 ALA A O 1
ATOM 2417 N N . ALA A 1 314 ? -31.265 -9.104 42.483 1.00 95.25 314 ALA A N 1
ATOM 2418 C CA . ALA A 1 314 ? -31.849 -7.864 42.983 1.00 95.25 314 ALA A CA 1
ATOM 2419 C C . ALA A 1 314 ? -33.260 -8.009 43.588 1.00 95.25 314 ALA A C 1
ATOM 2421 O O . ALA A 1 314 ? -34.078 -8.790 43.087 1.00 95.25 314 ALA A O 1
ATOM 2422 N N . GLU A 1 315 ? -33.560 -7.213 44.624 1.00 95.19 315 GLU A N 1
ATOM 2423 C CA . GLU A 1 315 ? -34.905 -7.092 45.214 1.00 95.19 315 GLU A CA 1
ATOM 2424 C C . GLU A 1 315 ? -35.891 -6.399 44.268 1.00 95.19 315 GLU A C 1
ATOM 2426 O O . GLU A 1 315 ? -37.056 -6.794 44.180 1.00 95.19 315 GLU A O 1
ATOM 2431 N N . MET A 1 316 ? -35.404 -5.406 43.531 1.00 96.31 316 MET A N 1
ATOM 2432 C CA . MET A 1 316 ? -36.113 -4.707 42.470 1.00 96.31 316 MET A CA 1
ATOM 2433 C C . MET A 1 316 ? -35.157 -4.450 41.303 1.00 96.31 316 MET A C 1
ATOM 2435 O O . MET A 1 316 ? -33.969 -4.202 41.503 1.00 96.31 316 MET A O 1
ATOM 2439 N N . VAL A 1 317 ? -35.668 -4.484 40.075 1.00 97.81 317 VAL A N 1
ATOM 2440 C CA . VAL A 1 317 ? -34.941 -4.046 38.880 1.00 97.81 317 VAL A CA 1
ATOM 2441 C C . VAL A 1 317 ? -35.721 -2.923 38.215 1.00 97.81 317 VAL A C 1
ATOM 2443 O O . VAL A 1 317 ? -36.910 -3.070 37.939 1.00 97.81 317 VAL A O 1
ATOM 2446 N N . ILE A 1 318 ? -35.044 -1.810 37.956 1.00 97.69 318 ILE A N 1
ATOM 2447 C CA . ILE A 1 318 ? -35.596 -0.662 37.231 1.00 97.69 318 ILE A CA 1
ATOM 2448 C C . ILE A 1 318 ? -35.045 -0.641 35.806 1.00 97.69 318 ILE A C 1
ATOM 2450 O O . ILE A 1 318 ? -33.869 -0.954 35.592 1.00 97.69 318 ILE A O 1
ATOM 2454 N N . TYR A 1 319 ? -35.895 -0.282 34.849 1.00 98.19 319 TYR A N 1
ATOM 2455 C CA . TYR A 1 319 ? -35.596 -0.309 33.421 1.00 98.19 319 TYR A CA 1
ATOM 2456 C C . TYR A 1 319 ? -35.817 1.060 32.787 1.00 98.19 319 TYR A C 1
ATOM 2458 O O . TYR A 1 319 ? -36.809 1.734 33.087 1.00 98.19 319 TYR A O 1
ATOM 2466 N N . GLU A 1 320 ? -34.889 1.423 31.900 1.00 97.94 320 GLU A N 1
ATOM 2467 C CA . GLU A 1 320 ? -34.920 2.665 31.126 1.00 97.94 320 GLU A CA 1
ATOM 2468 C C . GLU A 1 320 ? -36.145 2.709 30.205 1.00 97.94 320 GLU A C 1
ATOM 2470 O O . GLU A 1 320 ? -36.849 3.709 30.143 1.00 97.94 320 GLU A O 1
ATOM 2475 N N . ASP A 1 321 ? -36.472 1.580 29.573 1.00 98.00 321 ASP A N 1
ATOM 2476 C CA . ASP A 1 321 ? -37.598 1.491 28.653 1.00 98.00 321 ASP A CA 1
ATOM 2477 C C . ASP A 1 321 ? -38.779 0.719 29.250 1.00 98.00 321 ASP A C 1
ATOM 2479 O O . ASP A 1 321 ? -38.700 0.002 30.257 1.00 98.00 321 ASP A O 1
ATOM 2483 N N . SER A 1 322 ? -39.934 0.860 28.602 1.00 97.56 322 SER A N 1
ATOM 2484 C CA . SER A 1 322 ? -41.128 0.090 28.946 1.00 97.56 322 SER A CA 1
ATOM 2485 C C . SER A 1 322 ? -40.942 -1.412 28.685 1.00 97.56 322 SER A C 1
ATOM 2487 O O . SER A 1 322 ? -40.086 -1.836 27.908 1.00 97.56 322 SER A O 1
ATOM 2489 N N . SER A 1 323 ? -41.799 -2.238 29.282 1.00 97.44 323 SER A N 1
ATOM 2490 C CA . SER A 1 323 ? -41.823 -3.696 29.091 1.00 97.44 323 SER A CA 1
ATOM 2491 C C . SER A 1 323 ? -40.489 -4.389 29.423 1.00 97.44 323 SER A C 1
ATOM 2493 O O . SER A 1 323 ? -40.141 -5.382 28.789 1.00 97.44 323 SER A O 1
ATOM 2495 N N . TYR A 1 324 ? -39.768 -3.875 30.426 1.00 96.94 324 TYR A N 1
ATOM 2496 C CA . TYR A 1 324 ? -38.518 -4.429 30.966 1.00 96.94 324 TYR A CA 1
ATOM 2497 C C . TYR A 1 324 ? -37.365 -4.466 29.957 1.00 96.94 324 TYR A C 1
ATOM 2499 O O . TYR A 1 324 ? -36.600 -5.430 29.899 1.00 96.94 324 TYR A O 1
ATOM 2507 N N . SER A 1 325 ? -37.266 -3.424 29.133 1.00 95.94 325 SER A N 1
ATOM 2508 C CA . SER A 1 325 ? -36.248 -3.308 28.090 1.00 95.94 325 SER A CA 1
ATOM 2509 C C . SER A 1 325 ? -35.306 -2.126 28.337 1.00 95.94 325 SER A C 1
ATOM 2511 O O . SER A 1 325 ? -35.443 -1.399 29.324 1.00 95.94 325 SER A O 1
ATOM 2513 N N . GLY A 1 326 ? -34.302 -1.978 27.474 1.00 95.44 326 GLY A N 1
ATOM 2514 C CA . GLY A 1 326 ? -33.277 -0.951 27.621 1.00 95.44 326 GLY A CA 1
ATOM 2515 C C . GLY A 1 326 ? -32.287 -1.257 28.741 1.00 95.44 326 GLY A C 1
ATOM 2516 O O . GLY A 1 326 ? -32.095 -2.405 29.157 1.00 95.44 326 GLY A O 1
ATOM 2517 N N . ARG A 1 327 ? -31.625 -0.210 29.231 1.00 95.38 327 ARG A N 1
ATOM 2518 C CA . ARG A 1 327 ? -30.686 -0.320 30.349 1.00 95.38 327 ARG A CA 1
ATOM 2519 C C . ARG A 1 327 ? -31.436 -0.741 31.606 1.00 95.38 327 ARG A C 1
ATOM 2521 O O . ARG A 1 327 ? -32.508 -0.220 31.897 1.00 95.38 327 ARG A O 1
ATOM 2528 N N . ALA A 1 328 ? -30.846 -1.646 32.377 1.00 96.38 328 ALA A N 1
ATOM 2529 C CA . ALA A 1 328 ? -31.416 -2.132 33.626 1.00 96.38 328 ALA A CA 1
ATOM 2530 C C . ALA A 1 328 ? -30.460 -1.871 34.791 1.00 96.38 328 ALA A C 1
ATOM 2532 O O . ALA A 1 328 ? -29.239 -1.976 34.640 1.00 96.38 328 ALA A O 1
ATOM 2533 N N . ARG A 1 329 ? -31.006 -1.546 35.966 1.00 96.69 329 ARG A N 1
ATOM 2534 C CA . ARG A 1 329 ? -30.223 -1.398 37.199 1.00 96.69 329 ARG A CA 1
ATOM 2535 C C . ARG A 1 329 ? -30.854 -2.176 38.354 1.00 96.69 329 ARG A C 1
ATOM 2537 O O . ARG A 1 329 ? -32.067 -2.078 38.555 1.00 96.69 329 ARG A O 1
ATOM 2544 N N . PRO A 1 330 ? -30.050 -2.929 39.124 1.00 96.50 330 PRO A N 1
ATOM 2545 C CA . PRO A 1 330 ? -30.523 -3.565 40.342 1.00 96.50 330 PRO A CA 1
ATOM 2546 C C . PRO A 1 330 ? -30.700 -2.514 41.447 1.00 96.50 330 PRO A C 1
ATOM 2548 O O . PRO A 1 330 ? -29.864 -1.625 41.611 1.00 96.50 330 PRO A O 1
ATOM 2551 N N . VAL A 1 331 ? -31.769 -2.631 42.230 1.00 96.12 331 VAL A N 1
ATOM 2552 C CA . VAL A 1 331 ? -32.033 -1.805 43.412 1.00 96.12 331 VAL A CA 1
ATOM 2553 C C . VAL A 1 331 ? -32.323 -2.732 44.589 1.00 96.12 331 VAL A C 1
ATOM 2555 O O . VAL A 1 331 ? -33.323 -3.446 44.604 1.00 96.12 331 VAL A O 1
ATOM 2558 N N . ASN A 1 332 ? -31.419 -2.727 45.567 1.00 94.38 332 ASN A N 1
ATOM 2559 C CA . ASN A 1 332 ? -31.514 -3.536 46.792 1.00 94.38 332 ASN A CA 1
ATOM 2560 C C . ASN A 1 332 ? -31.745 -2.690 48.045 1.00 94.38 332 ASN A C 1
ATOM 2562 O O . ASN A 1 332 ? -32.073 -3.208 49.105 1.00 94.38 332 ASN A O 1
ATOM 2566 N N . GLU A 1 333 ? -31.550 -1.381 47.926 1.00 92.44 333 GLU A N 1
ATOM 2567 C CA . GLU A 1 333 ? -31.622 -0.429 49.023 1.00 92.44 333 GLU A CA 1
ATOM 2568 C C . GLU A 1 333 ? -32.266 0.857 48.522 1.00 92.44 333 GLU A C 1
ATOM 2570 O O . GLU A 1 333 ? -32.223 1.169 47.327 1.00 92.44 333 GLU A O 1
ATOM 2575 N N . SER A 1 334 ? -32.834 1.622 49.450 1.00 95.44 334 SER A N 1
ATOM 2576 C CA . SER A 1 334 ? -33.421 2.925 49.161 1.00 95.44 334 SER A CA 1
ATOM 2577 C C . SER A 1 334 ? -32.399 3.865 48.512 1.00 95.44 334 SER A C 1
ATOM 2579 O O . SER A 1 334 ? -31.344 4.137 49.077 1.00 95.44 334 SER A O 1
ATOM 2581 N N . GLN A 1 335 ? -32.739 4.404 47.343 1.00 97.44 335 GLN A N 1
ATOM 2582 C CA . GLN A 1 335 ? -31.948 5.382 46.603 1.00 97.44 335 GLN A CA 1
ATOM 2583 C C . GLN A 1 335 ? -32.578 6.765 46.767 1.00 97.44 335 GLN A C 1
ATOM 2585 O O . GLN A 1 335 ? -33.586 7.082 46.133 1.00 97.44 335 GLN A O 1
ATOM 2590 N N . SER A 1 336 ? -31.982 7.619 47.602 1.00 97.31 336 SER A N 1
ATOM 2591 C CA . SER A 1 336 ? -32.444 9.006 47.778 1.00 97.31 336 SER A CA 1
ATOM 2592 C C . SER A 1 336 ? -32.211 9.879 46.543 1.00 97.31 336 SER A C 1
ATOM 2594 O O . SER A 1 336 ? -32.804 10.946 46.428 1.00 97.31 336 SER A O 1
ATOM 2596 N N . ASN A 1 337 ? -31.366 9.449 45.608 1.00 97.50 337 ASN A N 1
ATOM 2597 C CA . ASN A 1 337 ? -31.114 10.134 44.350 1.00 97.50 337 ASN A CA 1
ATOM 2598 C C . ASN A 1 337 ? -30.695 9.105 43.296 1.00 97.50 337 ASN A C 1
ATOM 2600 O O . ASN A 1 337 ? -29.756 8.346 43.527 1.00 97.50 337 ASN A O 1
ATOM 2604 N N . LEU A 1 338 ? -31.363 9.091 42.143 1.00 97.62 338 LEU A N 1
ATOM 2605 C CA . LEU A 1 338 ? -31.102 8.134 41.063 1.00 97.62 338 LEU A CA 1
ATOM 2606 C C . LEU A 1 338 ? -30.031 8.585 40.056 1.00 97.62 338 LEU A C 1
ATOM 2608 O O . LEU A 1 338 ? -29.627 7.800 39.194 1.00 97.62 338 LEU A O 1
ATOM 2612 N N . ARG A 1 339 ? -29.523 9.821 40.155 1.00 97.00 339 ARG A N 1
ATOM 2613 C CA . ARG A 1 339 ? -28.454 10.323 39.269 1.00 97.00 339 ARG A CA 1
ATOM 2614 C C . ARG A 1 339 ? -27.168 9.486 39.309 1.00 97.00 339 ARG A C 1
ATOM 2616 O O . ARG A 1 339 ? -26.640 9.228 38.229 1.00 97.00 339 ARG A O 1
ATOM 2623 N N . PRO A 1 340 ? -26.663 9.019 40.473 1.00 95.62 340 PRO A N 1
ATOM 2624 C CA . PRO A 1 340 ? -25.435 8.220 40.533 1.00 95.62 340 PRO A CA 1
ATOM 2625 C C . PRO A 1 340 ? -25.503 6.918 39.728 1.00 95.62 340 PRO A C 1
ATOM 2627 O O . PRO A 1 340 ? -24.488 6.475 39.203 1.00 95.62 340 PRO A O 1
ATOM 2630 N N . ILE A 1 341 ? -26.697 6.334 39.589 1.00 94.06 341 ILE A N 1
ATOM 2631 C CA . ILE A 1 341 ? -26.921 5.114 38.799 1.00 94.06 341 ILE A CA 1
ATOM 2632 C C . ILE A 1 341 ? -27.488 5.396 37.398 1.00 94.06 341 ILE A C 1
ATOM 2634 O O . ILE A 1 341 ? -27.842 4.458 36.685 1.00 94.06 341 ILE A O 1
ATOM 2638 N N . GLN A 1 342 ? -27.538 6.676 37.001 1.00 95.88 342 GLN A N 1
ATOM 2639 C CA . GLN A 1 342 ? -27.996 7.162 35.693 1.00 95.88 342 GLN A CA 1
ATOM 2640 C C . GLN A 1 342 ? -29.449 6.781 35.351 1.00 95.88 342 GLN A C 1
ATOM 2642 O O . GLN A 1 342 ? -29.772 6.551 34.191 1.00 95.88 342 GLN A O 1
ATOM 2647 N N . MET A 1 343 ? -30.324 6.725 36.361 1.00 97.38 343 MET A N 1
ATOM 2648 C CA . MET A 1 343 ? -31.748 6.371 36.209 1.00 97.38 343 MET A CA 1
ATOM 2649 C C . MET A 1 343 ? -32.707 7.501 36.613 1.00 97.38 343 MET A C 1
ATOM 2651 O O . MET A 1 343 ? -33.914 7.302 36.689 1.00 97.38 343 MET A O 1
ATOM 2655 N N . ASN A 1 344 ? -32.178 8.689 36.905 1.00 97.56 344 ASN A N 1
ATOM 2656 C CA . ASN A 1 344 ? -32.988 9.857 37.237 1.00 97.56 344 ASN A CA 1
ATOM 2657 C C . ASN A 1 344 ? -33.840 10.264 36.036 1.00 97.56 344 ASN A C 1
ATOM 2659 O O . ASN A 1 344 ? -33.274 10.581 34.994 1.00 97.56 344 ASN A O 1
ATOM 2663 N N . ASP A 1 345 ? -35.157 10.294 36.217 1.00 97.19 345 ASP A N 1
ATOM 2664 C CA . ASP A 1 345 ? -36.135 10.680 35.194 1.00 97.19 345 ASP A CA 1
ATOM 2665 C C . ASP A 1 345 ? -36.056 9.831 33.915 1.00 97.19 345 ASP A C 1
ATOM 2667 O O . ASP A 1 345 ? -36.449 10.273 32.848 1.00 97.19 345 ASP A O 1
ATOM 2671 N N . ASN A 1 346 ? -35.577 8.590 34.032 1.00 97.75 346 ASN A N 1
ATOM 2672 C CA . ASN A 1 346 ? -35.437 7.660 32.907 1.00 97.75 346 ASN A CA 1
ATOM 2673 C C . ASN A 1 346 ? -36.152 6.324 33.154 1.00 97.75 346 ASN A C 1
ATOM 2675 O O . ASN A 1 346 ? -35.969 5.394 32.390 1.00 97.75 346 ASN A O 1
ATOM 2679 N N . ILE A 1 347 ? -36.890 6.153 34.255 1.00 98.19 347 ILE A N 1
ATOM 2680 C CA . ILE A 1 347 ? -37.504 4.856 34.577 1.00 98.19 347 ILE A CA 1
ATOM 2681 C C . ILE A 1 347 ? -38.867 4.742 33.891 1.00 98.19 347 ILE A C 1
ATOM 2683 O O . ILE A 1 347 ? -39.804 5.476 34.224 1.00 98.19 347 ILE A O 1
ATOM 2687 N N . SER A 1 348 ? -39.010 3.745 33.017 1.00 98.38 348 SER A N 1
ATOM 2688 C CA . SER A 1 348 ? -40.260 3.457 32.302 1.00 98.38 348 SER A CA 1
ATOM 2689 C C . SER A 1 348 ? -40.909 2.122 32.688 1.00 98.38 348 SER A C 1
ATOM 2691 O O . SER A 1 348 ? -42.116 1.945 32.488 1.00 98.38 348 SER A O 1
ATOM 2693 N N . SER A 1 349 ? -40.172 1.180 33.285 1.00 98.44 349 SER A N 1
ATOM 2694 C CA . SER A 1 349 ? -40.751 -0.051 33.845 1.00 98.44 349 SER A CA 1
ATOM 2695 C C . SER A 1 349 ? -39.950 -0.615 35.019 1.00 98.44 349 SER A C 1
ATOM 2697 O O . SER A 1 349 ? -38.769 -0.311 35.187 1.00 98.44 349 SER A O 1
ATOM 2699 N N . VAL A 1 350 ? -40.606 -1.413 35.868 1.00 97.94 350 VAL A N 1
ATOM 2700 C CA . VAL A 1 350 ? -40.003 -1.970 37.090 1.00 97.94 350 VAL A CA 1
ATOM 2701 C C . VAL A 1 350 ? -40.433 -3.418 37.326 1.00 97.94 350 VAL A C 1
ATOM 2703 O O . VAL A 1 350 ? -41.612 -3.749 37.201 1.00 97.94 350 VAL A O 1
ATOM 2706 N N . LEU A 1 351 ? -39.479 -4.277 37.684 1.00 97.81 351 LEU A N 1
ATOM 2707 C CA . LEU A 1 351 ? -39.722 -5.632 38.189 1.00 97.81 351 LEU A CA 1
ATOM 2708 C C . LEU A 1 351 ? -39.478 -5.649 39.695 1.00 97.81 351 LEU A C 1
ATOM 2710 O O . LEU A 1 351 ? -38.373 -5.337 40.141 1.00 97.81 351 LEU A O 1
ATOM 2714 N N . ILE A 1 352 ? -40.482 -6.035 40.476 1.00 95.88 352 ILE A N 1
ATOM 2715 C CA . ILE A 1 352 ? -40.405 -6.092 41.936 1.00 95.88 352 ILE A CA 1
ATOM 2716 C C . ILE A 1 352 ? -40.395 -7.555 42.349 1.00 95.88 352 ILE A C 1
ATOM 2718 O O . ILE A 1 352 ? -41.387 -8.266 42.228 1.00 95.88 352 ILE A O 1
ATOM 2722 N N . ARG A 1 353 ? -39.264 -8.011 42.888 1.00 94.12 353 ARG A N 1
ATOM 2723 C CA . ARG A 1 353 ? -39.139 -9.379 43.403 1.00 94.12 353 ARG A CA 1
ATOM 2724 C C . ARG A 1 353 ? -39.431 -9.475 44.888 1.00 94.12 353 ARG A C 1
ATOM 2726 O O . ARG A 1 353 ? -39.866 -10.530 45.349 1.00 94.12 353 ARG A O 1
ATOM 2733 N N . ARG A 1 354 ? -39.124 -8.425 45.656 1.00 92.25 354 ARG A N 1
ATOM 2734 C CA . ARG A 1 354 ? -39.283 -8.399 47.116 1.00 92.25 354 ARG A CA 1
ATOM 2735 C C . ARG A 1 354 ? -39.654 -7.008 47.622 1.00 92.25 354 ARG A C 1
ATOM 2737 O O . ARG A 1 354 ? -39.077 -6.014 47.190 1.00 92.25 354 ARG A O 1
ATOM 2744 N N . GLY A 1 355 ? -40.533 -6.986 48.625 1.00 89.75 355 GLY A N 1
ATOM 2745 C CA . GLY A 1 355 ? -40.935 -5.778 49.346 1.00 89.75 355 GLY A CA 1
ATOM 2746 C C . GLY A 1 355 ? -41.954 -4.916 48.604 1.00 89.75 355 GLY A C 1
ATOM 2747 O O . GLY A 1 355 ? -42.360 -5.213 47.483 1.00 89.75 355 GLY A O 1
ATOM 2748 N N . GLU A 1 356 ? -42.358 -3.841 49.266 1.00 95.31 356 GLU A N 1
ATOM 2749 C CA . GLU A 1 356 ? -43.158 -2.760 48.703 1.00 95.31 356 GLU A CA 1
ATOM 2750 C C . GLU A 1 356 ? -42.263 -1.523 48.566 1.00 95.31 356 GLU A C 1
ATOM 2752 O O . GLU A 1 356 ? -41.427 -1.261 49.432 1.00 95.31 356 GLU A O 1
ATOM 2757 N N . TRP A 1 357 ? -42.384 -0.785 47.464 1.00 97.88 357 TRP A N 1
ATOM 2758 C CA . TRP A 1 357 ? -41.474 0.313 47.135 1.00 97.88 357 TRP A CA 1
ATOM 2759 C C . TRP A 1 357 ? -42.242 1.604 46.869 1.00 97.88 357 TRP A C 1
ATOM 2761 O O . TRP A 1 357 ? -43.255 1.608 46.174 1.00 97.88 357 TRP A O 1
ATOM 2771 N N . GLU A 1 358 ? -41.746 2.717 47.402 1.00 97.94 358 GLU A N 1
ATOM 2772 C CA . GLU A 1 358 ? -42.235 4.059 47.097 1.00 97.94 358 GLU A CA 1
ATOM 2773 C C . GLU A 1 358 ? -41.316 4.728 46.075 1.00 97.94 358 GLU A C 1
ATOM 2775 O O . GLU A 1 358 ? -40.104 4.798 46.277 1.00 97.94 358 GLU A O 1
ATOM 2780 N N . PHE A 1 359 ? -41.905 5.238 44.997 1.00 98.25 359 PHE A N 1
ATOM 2781 C CA . PHE A 1 359 ? -41.241 5.963 43.918 1.00 98.25 359 PHE A CA 1
ATOM 2782 C C . PHE A 1 359 ? -41.665 7.422 43.968 1.00 98.25 359 PHE A C 1
ATOM 2784 O O . PHE A 1 359 ? -42.861 7.706 43.931 1.00 98.25 359 PHE A O 1
ATOM 2791 N N . CYS A 1 360 ? -40.706 8.340 44.011 1.00 98.44 360 CYS A N 1
ATOM 2792 C CA . CYS A 1 360 ? -40.954 9.768 44.159 1.00 98.44 360 CYS A CA 1
ATOM 2793 C C . CYS A 1 360 ? -40.358 10.562 42.994 1.00 98.44 360 CYS A C 1
ATOM 2795 O O . CYS A 1 360 ? -39.273 10.246 42.494 1.00 98.44 360 CYS A O 1
ATOM 2797 N N . ALA A 1 361 ? -41.086 11.594 42.565 1.00 98.25 361 ALA A N 1
ATOM 2798 C CA . ALA A 1 361 ? -40.720 12.408 41.411 1.00 98.25 361 ALA A CA 1
ATOM 2799 C C . ALA A 1 361 ? -39.465 13.250 41.643 1.00 98.25 361 ALA A C 1
ATOM 2801 O O . ALA A 1 361 ? -38.699 13.458 40.712 1.00 98.25 361 ALA A O 1
ATOM 2802 N N . ASP A 1 362 ? -39.219 13.653 42.890 1.00 97.94 362 ASP A N 1
ATOM 2803 C CA . ASP A 1 362 ? -38.061 14.456 43.262 1.00 97.94 362 ASP A CA 1
ATOM 2804 C C . ASP A 1 362 ? -37.054 13.640 44.100 1.00 97.94 362 ASP A C 1
ATOM 2806 O O . ASP A 1 362 ? -37.401 12.607 44.692 1.00 97.94 362 ASP A O 1
ATOM 2810 N N . PRO A 1 363 ? -35.785 14.084 44.196 1.00 98.00 363 PRO A N 1
ATOM 2811 C CA . PRO A 1 363 ? -34.810 13.499 45.112 1.00 98.00 363 PRO A CA 1
ATOM 2812 C C . PRO A 1 363 ? -35.254 13.561 46.585 1.00 98.00 363 PRO A C 1
ATOM 2814 O O . PRO A 1 363 ? -36.111 14.351 46.979 1.00 98.00 363 PRO A O 1
ATOM 2817 N N . ASN A 1 364 ? -34.608 12.760 47.430 1.00 97.69 364 ASN A N 1
ATOM 2818 C CA . ASN A 1 364 ? -34.831 12.660 48.875 1.00 97.69 364 ASN A CA 1
ATOM 2819 C C . ASN A 1 364 ? -36.258 12.251 49.277 1.00 97.69 364 ASN A C 1
ATOM 2821 O O . ASN A 1 364 ? -36.737 12.662 50.333 1.00 97.69 364 ASN A O 1
ATOM 2825 N N . PHE A 1 365 ? -36.915 11.421 48.461 1.00 97.56 365 PHE A N 1
ATOM 2826 C CA . PHE A 1 365 ? -38.258 10.885 48.717 1.00 97.56 365 PHE A CA 1
ATOM 2827 C C . PHE A 1 365 ? -39.315 11.992 48.838 1.00 97.56 365 PHE A C 1
ATOM 2829 O O . PHE A 1 365 ? -40.119 12.005 49.770 1.00 97.56 365 PHE A O 1
ATOM 2836 N N . SER A 1 366 ? -39.260 12.968 47.927 1.00 97.06 366 SER A N 1
ATOM 2837 C CA . SER A 1 366 ? -40.103 14.164 47.964 1.00 97.06 366 SER A CA 1
ATOM 2838 C C . SER A 1 366 ? -40.906 14.371 46.675 1.00 97.06 366 SER A C 1
ATOM 2840 O O . SER A 1 366 ? -40.811 13.595 45.720 1.00 97.06 366 SER A O 1
ATOM 2842 N N . GLY A 1 367 ? -41.758 15.396 46.673 1.00 96.75 367 GLY A N 1
ATOM 2843 C CA . GLY A 1 367 ? -42.671 15.664 45.569 1.00 96.75 367 GLY A CA 1
ATOM 2844 C C . GLY A 1 367 ? -43.830 14.673 45.526 1.00 96.75 367 GLY A C 1
ATOM 2845 O O . GLY A 1 367 ? -44.393 14.285 46.553 1.00 96.75 367 GLY A O 1
ATOM 2846 N N . ARG A 1 368 ? -44.222 14.279 44.315 1.00 96.94 368 ARG A N 1
ATOM 2847 C CA . ARG A 1 368 ? -45.271 13.279 44.107 1.00 96.94 368 ARG A CA 1
ATOM 2848 C C . ARG A 1 368 ? -44.693 11.877 44.276 1.00 96.94 368 ARG A C 1
ATOM 2850 O O . ARG A 1 368 ? -43.814 11.499 43.508 1.00 96.94 368 ARG A O 1
ATOM 2857 N N . CYS A 1 369 ? -45.241 11.107 45.214 1.00 98.12 369 CYS A N 1
ATOM 2858 C CA . CYS A 1 369 ? -44.846 9.722 45.457 1.00 98.12 369 CYS A CA 1
ATOM 2859 C C . CYS A 1 369 ? -45.980 8.736 45.144 1.00 98.12 369 CYS A C 1
ATOM 2861 O O . CYS A 1 369 ? -47.160 9.050 45.327 1.00 98.12 369 CYS A O 1
ATOM 2863 N N . VAL A 1 370 ? -45.620 7.549 44.657 1.00 97.81 370 VAL A N 1
ATOM 2864 C CA . VAL A 1 370 ? -46.530 6.420 44.422 1.00 97.81 370 VAL A CA 1
ATOM 2865 C C . VAL A 1 370 ? -45.930 5.147 44.999 1.00 97.81 370 VAL A C 1
ATOM 2867 O O . VAL A 1 370 ? -44.721 4.935 44.916 1.00 97.81 370 VAL A O 1
ATOM 2870 N N . THR A 1 371 ? -46.776 4.284 45.548 1.00 97.38 371 THR A N 1
ATOM 2871 C CA . THR A 1 371 ? -46.353 2.985 46.069 1.00 97.38 371 THR A CA 1
ATOM 2872 C C . THR A 1 371 ? -46.637 1.887 45.052 1.00 97.38 371 THR A C 1
ATOM 2874 O O . THR A 1 371 ? -47.732 1.828 44.489 1.00 97.38 371 THR A O 1
ATOM 2877 N N . VAL A 1 372 ? -45.650 1.025 44.813 1.00 96.25 372 VAL A N 1
ATOM 2878 C CA . VAL A 1 372 ? -45.712 -0.091 43.867 1.00 96.25 372 VAL A CA 1
ATOM 2879 C C . VAL A 1 372 ? -45.202 -1.351 44.569 1.00 96.25 372 VAL A C 1
ATOM 2881 O O . VAL A 1 372 ? -44.117 -1.362 45.149 1.00 96.25 372 VAL A O 1
ATOM 2884 N N . SER A 1 373 ? -45.995 -2.418 44.519 1.00 94.25 373 SER A N 1
ATOM 2885 C CA . SER A 1 373 ? -45.703 -3.715 45.155 1.00 94.25 373 SER A CA 1
ATOM 2886 C C . SER A 1 373 ? -45.719 -4.892 44.175 1.00 94.25 373 SER A C 1
ATOM 2888 O O . SER A 1 373 ? -45.547 -6.039 44.581 1.00 94.25 373 SER A O 1
ATOM 2890 N N . ALA A 1 374 ? -45.918 -4.621 42.883 1.00 95.06 374 ALA A N 1
ATOM 2891 C CA . ALA A 1 374 ? -45.954 -5.621 41.825 1.00 95.06 374 ALA A CA 1
ATOM 2892 C C . ALA A 1 374 ? -45.214 -5.139 40.572 1.00 95.06 374 ALA A C 1
ATOM 2894 O O . ALA A 1 374 ? -45.032 -3.936 40.354 1.00 95.06 374 ALA A O 1
ATOM 2895 N N . ASP A 1 375 ? -44.830 -6.096 39.730 1.00 97.50 375 ASP A N 1
ATOM 2896 C CA . ASP A 1 375 ? -44.237 -5.842 38.421 1.00 97.50 375 ASP A CA 1
ATOM 2897 C C . ASP A 1 375 ? -45.090 -4.859 37.616 1.00 97.50 375 ASP A C 1
ATOM 2899 O O . ASP A 1 375 ? -46.284 -5.065 37.392 1.00 97.50 375 ASP A O 1
ATOM 2903 N N . THR A 1 376 ? -44.460 -3.784 37.153 1.00 97.94 376 THR A N 1
ATOM 2904 C CA . THR A 1 376 ? -45.140 -2.701 36.445 1.00 97.94 376 THR A CA 1
ATOM 2905 C C . THR A 1 376 ? -44.452 -2.476 35.097 1.00 97.94 376 THR A C 1
ATOM 2907 O O . THR A 1 376 ? -43.409 -1.824 35.031 1.00 97.94 376 THR A O 1
ATOM 2910 N N . PRO A 1 377 ? -45.010 -3.015 33.994 1.00 97.38 377 PRO A N 1
ATOM 2911 C CA . PRO A 1 377 ? -44.385 -2.955 32.671 1.00 97.38 377 PRO A CA 1
ATOM 2912 C C . PRO A 1 377 ? -44.424 -1.556 32.046 1.00 97.38 377 PRO A C 1
ATOM 2914 O O . PRO A 1 377 ? -43.763 -1.327 31.037 1.00 97.38 377 PRO A O 1
ATOM 2917 N N . ARG A 1 378 ? -45.213 -0.624 32.594 1.00 97.69 378 ARG A N 1
ATOM 2918 C CA . ARG A 1 378 ? -45.264 0.775 32.152 1.00 97.69 378 ARG A CA 1
ATOM 2919 C C . ARG A 1 378 ? -45.561 1.694 33.332 1.00 97.69 378 ARG A C 1
ATOM 2921 O O . ARG A 1 378 ? -46.637 1.596 33.914 1.00 97.69 378 ARG A O 1
ATOM 2928 N N . MET A 1 379 ? -44.661 2.619 33.656 1.00 96.81 379 MET A N 1
ATOM 2929 C CA . MET A 1 379 ? -44.831 3.545 34.790 1.00 96.81 379 MET A CA 1
ATOM 2930 C C . MET A 1 379 ? -45.843 4.671 34.526 1.00 96.81 379 MET A C 1
ATOM 2932 O O . MET A 1 379 ? -46.268 5.375 35.448 1.00 96.81 379 MET A O 1
ATOM 2936 N N . ASN A 1 380 ? -46.313 4.818 33.286 1.00 95.19 380 ASN A N 1
ATOM 2937 C CA . ASN A 1 380 ? -47.391 5.742 32.937 1.00 95.19 380 ASN A CA 1
ATOM 2938 C C . ASN A 1 380 ? -48.734 5.398 33.610 1.00 95.19 380 ASN A C 1
ATOM 2940 O O . ASN A 1 380 ? -49.529 6.307 33.827 1.00 95.19 380 ASN A O 1
ATOM 2944 N N . VAL A 1 381 ? -48.970 4.145 34.026 1.00 96.25 381 VAL A N 1
ATOM 2945 C CA . VAL A 1 381 ? -50.165 3.769 34.816 1.00 96.25 381 VAL A CA 1
ATOM 2946 C C . VAL A 1 381 ? -50.225 4.514 36.152 1.00 96.25 381 VAL A C 1
ATOM 2948 O O . VAL A 1 381 ? -51.301 4.739 36.700 1.00 96.25 381 VAL A O 1
ATOM 2951 N N . HIS A 1 382 ? -49.065 4.956 36.639 1.00 95.44 382 HIS A N 1
ATOM 2952 C CA . HIS A 1 382 ? -48.918 5.798 37.816 1.00 95.44 382 HIS A CA 1
ATOM 2953 C C . HIS A 1 382 ? -48.610 7.259 37.461 1.00 95.44 382 HIS A C 1
ATOM 2955 O O . HIS A 1 382 ? -48.379 8.058 38.362 1.00 95.44 382 HIS A O 1
ATOM 2961 N N . ASN A 1 383 ? -48.610 7.653 36.182 1.00 95.81 383 ASN A N 1
ATOM 2962 C CA . ASN A 1 383 ? -48.101 8.942 35.692 1.00 95.81 383 ASN A CA 1
ATOM 2963 C C . ASN A 1 383 ? -46.672 9.247 36.192 1.00 95.81 383 ASN A C 1
ATOM 2965 O O . ASN A 1 383 ? -46.391 10.374 36.588 1.00 95.81 383 ASN A O 1
ATOM 2969 N N . MET A 1 384 ? -45.810 8.230 36.275 1.00 96.81 384 MET A N 1
ATOM 2970 C CA . MET A 1 384 ? -44.428 8.351 36.773 1.00 96.81 384 MET A CA 1
ATOM 2971 C C . MET A 1 384 ? -43.381 7.965 35.717 1.00 96.81 384 MET A C 1
ATOM 2973 O O . MET A 1 384 ? -42.210 7.833 36.044 1.00 96.81 384 MET A O 1
ATOM 2977 N N . ASN A 1 385 ? -43.790 7.761 34.461 1.00 97.19 385 ASN A N 1
ATOM 2978 C CA . ASN A 1 385 ? -42.862 7.466 33.367 1.00 97.19 385 ASN A CA 1
ATOM 2979 C C . ASN A 1 385 ? -41.847 8.597 33.220 1.00 97.19 385 ASN A C 1
ATOM 2981 O O . ASN A 1 385 ? -42.273 9.747 33.117 1.00 97.19 385 ASN A O 1
ATOM 2985 N N . ASP A 1 386 ? -40.556 8.264 33.218 1.00 96.94 386 ASP A N 1
ATOM 2986 C CA . ASP A 1 386 ? -39.456 9.218 33.018 1.00 96.94 386 ASP A CA 1
ATOM 2987 C C . ASP A 1 386 ? -39.524 10.433 33.963 1.00 96.94 386 ASP A C 1
ATOM 2989 O O . ASP A 1 386 ? -39.176 11.555 33.614 1.00 96.94 386 ASP A O 1
ATOM 2993 N N . ASN A 1 387 ? -40.049 10.226 35.174 1.00 97.50 387 ASN A N 1
ATOM 2994 C CA . ASN A 1 387 ? -40.287 11.295 36.146 1.00 97.50 387 ASN A CA 1
ATOM 2995 C C . ASN A 1 387 ? -40.083 10.786 37.578 1.00 97.50 387 ASN A C 1
ATOM 2997 O O . ASN A 1 387 ? -40.886 11.058 38.468 1.00 97.50 387 ASN A O 1
ATOM 3001 N N . ILE A 1 388 ? -39.083 9.929 37.777 1.00 98.31 388 ILE A N 1
ATOM 3002 C CA . ILE A 1 388 ? -38.744 9.332 39.069 1.00 98.31 388 ILE A CA 1
ATOM 3003 C C . ILE A 1 388 ? -37.301 9.703 39.380 1.00 98.31 388 ILE A C 1
ATOM 3005 O O . ILE A 1 388 ? -36.388 9.360 38.628 1.00 98.31 388 ILE A O 1
ATOM 3009 N N . SER A 1 389 ? -37.092 10.321 40.539 1.00 98.31 389 SER A N 1
ATOM 3010 C CA . SER A 1 389 ? -35.773 10.773 40.991 1.00 98.31 389 SER A CA 1
ATOM 3011 C C . SER A 1 389 ? -35.310 10.122 42.302 1.00 98.31 389 SER A C 1
ATOM 3013 O O . SER A 1 389 ? -34.117 10.175 42.618 1.00 98.31 389 SER A O 1
ATOM 3015 N N . SER A 1 390 ? -36.198 9.466 43.061 1.00 98.31 390 SER A N 1
ATOM 3016 C CA . SER A 1 390 ? -35.825 8.673 44.243 1.00 98.31 390 SER A CA 1
ATOM 3017 C C . SER A 1 390 ? -36.764 7.490 44.498 1.00 98.31 390 SER A C 1
ATOM 3019 O O . SER A 1 390 ? -37.939 7.528 44.129 1.00 98.31 390 SER A O 1
ATOM 3021 N N . VAL A 1 391 ? -36.241 6.429 45.124 1.00 98.00 391 VAL A N 1
ATOM 3022 C CA . VAL A 1 391 ? -37.004 5.216 45.472 1.00 98.00 391 VAL A CA 1
ATOM 3023 C C . VAL A 1 391 ? -36.637 4.712 46.863 1.00 98.00 391 VAL A C 1
ATOM 3025 O O . VAL A 1 391 ? -35.458 4.672 47.206 1.00 98.00 391 VAL A O 1
ATOM 3028 N N . ARG A 1 392 ? -37.607 4.286 47.674 1.00 97.19 392 ARG A N 1
ATOM 3029 C CA . ARG A 1 392 ? -37.324 3.651 48.973 1.00 97.19 392 ARG A CA 1
ATOM 3030 C C . ARG A 1 392 ? -38.173 2.424 49.226 1.00 97.19 392 ARG A C 1
ATOM 3032 O O . ARG A 1 392 ? -39.327 2.367 48.817 1.00 97.19 392 ARG A O 1
ATOM 3039 N N . ARG A 1 393 ? -37.603 1.475 49.960 1.00 95.19 393 ARG A N 1
ATOM 3040 C CA . ARG A 1 393 ? -38.334 0.311 50.447 1.00 95.19 393 ARG A CA 1
ATOM 3041 C C . ARG A 1 393 ? -39.242 0.719 51.606 1.00 95.19 393 ARG A C 1
ATOM 3043 O O . ARG A 1 393 ? -38.800 1.405 52.530 1.00 95.19 393 ARG A O 1
ATOM 3050 N N . LEU A 1 394 ? -40.498 0.302 51.538 1.00 91.25 394 LEU A N 1
ATOM 3051 C CA . LEU A 1 394 ? -41.464 0.361 52.626 1.00 91.25 394 LEU A CA 1
ATOM 3052 C C . LEU A 1 394 ? -41.466 -1.003 53.333 1.00 91.25 394 LEU A C 1
ATOM 3054 O O . LEU A 1 394 ? -41.284 -2.039 52.689 1.00 91.25 394 LEU A O 1
ATOM 3058 N N . ASN A 1 395 ? -41.556 -0.975 54.664 1.00 68.88 395 ASN A N 1
ATOM 3059 C CA . ASN A 1 395 ? -41.400 -2.159 55.516 1.00 68.88 395 ASN A CA 1
ATOM 3060 C C . ASN A 1 395 ? -42.463 -3.226 55.268 1.00 68.88 395 ASN A C 1
ATOM 3062 O O . ASN A 1 395 ? -43.657 -2.855 55.293 1.00 68.88 395 ASN A O 1
#

pLDDT: mean 77.48, std 23.95, range [21.86, 98.44]

Foldseek 3Di:
DDDDDDDDDDDDDDPPPPDPPLPPDQAKKKKFALAFQRHHDIAIDRFKDQFDDPNRCQLRGFWMAIDGDAWKWFALAGRQAHKIFTGRGTGRGCLQQLRHRRGTIMGTDDPPDQADGSWIWGADPVRFIFTWGAQVPSHIDGLLPVLPPPPDDPPPPDDDDDDDDDDDDDDDDDDDDDDDDDDDDPPPDHDTAPRDFQKKFELAFQNHHYIHGHPFWFQFCVSRVCQLRGFWMAGNDAKKKFALHGRRDHDIDIDGGTGRGCVVVVCRSRTTIMHGDPPCPVVVVVVVVVVVVVVVVVVVVVVVVVQVVLQVPAQKKFALAFQRDDDIDGDRFWFLFCVVVPCQLRTFWMAGNDAKKKWAQAGRSDDDIDIDRHGGRGCVVVPCRSRTTTMHGDD

Sequence (395 aa):
MFSVKSFLKPVLFAASLILPAHAQYGGPELRLFGAEHFSGQTASLYQSTQMMGFNQLGDSAESLRISGNGGWLVCQEAYFAGACLVARGDIDDLSSFGFSDTIASAMPLPSDVYFKHGTMYSRDPAGGYVFYAPDGYGSVMPSSSMLSSQTGYGNNSGYDSGYSNSGNNYGNNGNYGSGYPQPNDPYAQPYTGPQNPSLIVYSEEDYGGEAFGTNRNISRLGDYDFDNTIGSVEIVRGEWEFCSGWNYTGTCEILDADETRMRVHNLNNNITSIREVPRGTLARLAAEERAREEEERRLREEEERRLQAELAAAEMVIYEDSSYSGRARPVNESQSNLRPIQMNDNISSVLIRRGEWEFCADPNFSGRCVTVSADTPRMNVHNMNDNISSVRRLN

Radius of gyration: 41.72 Å; chains: 1; bounding box: 104×63×155 Å

Secondary structure (DSSP, 8-state):
-------PPPP---------TTTT--PPEEEEEEETTTEEEEEEE-S-BSS--GGGTGGG--EEEEESSS-EEEESSGGG-SSEEEESS-BS-GGGGT-TTT--EEEEPPTT--PPTT-EEEE-TTS-EEEEEE-SSS-EEEGGGGGGS--S-----------------------PPS----TT-TT-----S-SS-SEEEEEETTTEEEEEEESS-BS-GGGGT-TT---EEE-SSSEEEEESSTTS-SSEEEE-S-BS-GGGGT-TT---EEEEEPTTHHHHHHHHHHHHHHHHHHHHHHHHHHHHHHHHH-SEEEEEEGGGEEEEEEE-S-BS-SGGGT-TT---EEEE-SSEEEEEEETTTEEEEEEE-S-BS-GGGGT-TT---EEEEE-